Protein AF-A0A9E4KAV0-F1 (afdb_monomer)

pLDDT: mean 71.6, std 21.18, range [26.58, 95.75]

Organism: NCBI:txid2792791

Mean predicted aligned error: 20.95 Å

Radius of gyration: 32.88 Å; Cα contacts (8 Å, |Δi|>4): 775; chains: 1; bounding box: 92×85×90 Å

Secondary structure (DSSP, 8-state):
---------------------------------PPPTTS-----SB--TT-EE-TT-EEEETTEEEEESS-EEPPTTS---TT-SS--SSEEEEESS-S--B--TT--B-TT-EEEETTEEEEESS-BSS--S-TTT-TTTEEEP--S---TT-B--TT-EE-TT-EEEETTEEEEE--SS-EE-SS-TTT-TTTEEEEEE-GGGHHHHPEEP-TT-EEPTT-EEEEE-TTS-EEEEEE-TT----GGG-----TT-TT-EE--S-GGG-TTTEEEEEE-S------EEP-TT-TT---TT-EEEETTEEEEESSS---SS-TTT-TTTEEEEE--STT--SB--TT--B-TT-EEEETTEEEEESS-B-S-SS-TTT-TTTEEEET-S-----SS-S---B---------PPBTTTB--EE-----S---EEEEEETTEEPPPPP---SSEE-------TT-----EEEEE-

Sequence (473 aa):
MADIDYSGDNKGTMRKLSNISELFTYNKIGYPIAPFPWEATTTSLQWELDKEYAAGDFVSNNNKLYYALQAHTAAAADEPTDTNAGADTFWEEYIAGETNLDWKSGNDYTTNQFVSHDGQLYTAKRDISNSPQNPKDATDDFAKFIPDEVPDELPWRAEDTYDNGQFVSYNGKLYSMVLSAPHQSSVNPAQDTVSWKLYAVTDSDLSYQAIKWQNGFPYQKGDIVYFTGTSGQSKFYYLKPTAEYNEASNGSGNPLDFDRFASSKAPPTDTDSWQEMFEDSNLVKPIVQWDSTKGDGYDTNDFVHFGGTIYKNVTGQSSATEPKDDTTNWEEYAGGATGANLAWSKDETYEEGQFVSDSDKLYYAKAGVGPSTLQPKLDTANWQLYPDEFKPDLSADSEMCYLGLETSVTAQVTAGNTFNINTTPYNADTYRIAVYHSGIRVPLSETFTGTTAKIHGPLDVDEVITYDLFRFK

InterPro domains:
  IPR003610 Carbohydrate binding module family 5/12 [PF02839] (46-84)
  IPR003610 Carbohydrate binding module family 5/12 [SM00495] (44-94)
  IPR003610 Carbohydrate binding module family 5/12 [SM00495] (100-159)
  IPR003610 Carbohydrate binding module family 5/12 [SM00495] (341-386)
  IPR036573 Carbohydrate-binding module superfamily 5/12 [SSF51055] (46-84)

Nearest PDB structures (foldseek):
  4nz3-assembly1_B  TM=4.691E-01  e=1.401E-05  Vibrio cholerae O1 str. NHCC-010F
  4nyu-assembly1_A  TM=4.521E-01  e=1.071E-05  Vibrio cholerae O1 str. NHCC-010F
  3wx7-assembly1_A  TM=4.454E-01  e=2.270E-05  Vibrio parahaemolyticus
  8fqc-assembly1_Q1  TM=2.866E-01  e=2.527E-05  Agrobacterium phage Milano
  7eea-assembly1_A  TM=7.444E-01  e=1.087E+00  unidentified

Foldseek 3Di:
DDDDDDDDDDDDDDDDDDDPDDDDDDDDPDDPPDPDPPPPPLDALADDAQDWDAAQRWHDDPQFIKGFNHTDGDHPVLHDDPPPPPPNNTIDTPDPDQHAQDDDAQAWDAAQRWHDDSNFIKGFNHTDGRHHDDQVPPVVGIDGDDPPDPDLPQADDAQDKHAAQDWHDDPQWIKGFHDNGIDGHNDDQVPCVVGIDTDGRHPVCLVPQADADDQQFWDFQQHKHWYQDPVRWIWIKHFHPPDDAPPPPDPDDDPPPPGTHRDRDDQVGPVVGIDTDDTDPPPQDQAEADDLVCQQVAAAQHWYDDQQWIWGFHHSGHHSDDQVRCPPGIDGDAGPPGDDDQDDDLQAWAAAQRWHDDPSWIKGFNHTGHRHPDDLVRPVVGIDTPPDPDDPPPPDDDDWDFPDFDDWDFWDDDPPQWTWDADDDDDDDDKDKWKDFPNHTQDFDDDDDPRTGTRHDDDDPPDRTTITITITD

Structure (mmCIF, N/CA/C/O backbone):
data_AF-A0A9E4KAV0-F1
#
_entry.id   AF-A0A9E4KAV0-F1
#
loop_
_atom_site.group_PDB
_atom_site.id
_atom_site.type_symbol
_atom_site.label_atom_id
_atom_site.label_alt_id
_atom_site.label_comp_id
_atom_site.label_asym_id
_atom_site.label_entity_id
_atom_site.label_seq_id
_atom_site.pdbx_PDB_ins_code
_atom_site.Cartn_x
_atom_site.Cartn_y
_atom_site.Cartn_z
_atom_site.occupancy
_atom_site.B_iso_or_equiv
_atom_site.auth_seq_id
_atom_site.auth_comp_id
_atom_site.auth_asym_id
_atom_site.auth_atom_id
_atom_site.pdbx_PDB_model_num
ATOM 1 N N . MET A 1 1 ? -45.911 -52.003 -54.896 1.00 39.44 1 MET A N 1
ATOM 2 C CA . MET A 1 1 ? -45.786 -52.636 -53.565 1.00 39.44 1 MET A CA 1
ATOM 3 C C . MET A 1 1 ? -45.673 -51.495 -52.581 1.00 39.44 1 MET A C 1
ATOM 5 O O . MET A 1 1 ? -44.902 -50.589 -52.851 1.00 39.44 1 MET A O 1
ATOM 9 N N . ALA A 1 2 ? -46.607 -51.462 -51.637 1.00 35.25 2 ALA A N 1
ATOM 10 C CA . ALA A 1 2 ? -47.337 -50.261 -51.244 1.00 35.25 2 ALA A CA 1
ATOM 11 C C . ALA A 1 2 ? -46.571 -49.266 -50.358 1.00 35.25 2 ALA A C 1
ATOM 13 O O . ALA A 1 2 ? -45.819 -49.668 -49.473 1.00 35.25 2 ALA A O 1
ATOM 14 N N . ASP A 1 3 ? -46.852 -47.990 -50.639 1.00 47.09 3 ASP A N 1
ATOM 15 C CA . ASP A 1 3 ? -46.537 -46.773 -49.889 1.00 47.09 3 ASP A CA 1
ATOM 16 C C . ASP A 1 3 ? -46.953 -46.840 -48.417 1.00 47.09 3 ASP A C 1
ATOM 18 O O . ASP A 1 3 ? -47.945 -47.495 -48.100 1.00 47.09 3 ASP A O 1
ATOM 22 N N . ILE A 1 4 ? -46.272 -46.068 -47.563 1.00 39.66 4 ILE A N 1
ATOM 23 C CA . ILE A 1 4 ? -46.909 -45.217 -46.544 1.00 39.66 4 ILE A CA 1
ATOM 24 C C . ILE A 1 4 ? -45.959 -44.067 -46.177 1.00 39.66 4 ILE A C 1
ATOM 26 O O . ILE A 1 4 ? -44.780 -44.258 -45.880 1.00 39.66 4 ILE A O 1
ATOM 30 N N . ASP A 1 5 ? -46.555 -42.882 -46.234 1.00 41.91 5 ASP A N 1
ATOM 31 C CA . ASP A 1 5 ? -46.046 -41.543 -45.978 1.00 41.91 5 ASP A CA 1
ATOM 32 C C . ASP A 1 5 ? -45.934 -41.248 -44.469 1.00 41.91 5 ASP A C 1
ATOM 34 O O . ASP A 1 5 ? -46.695 -41.778 -43.653 1.00 41.91 5 ASP A O 1
ATOM 38 N N . TYR A 1 6 ? -44.983 -40.390 -44.099 1.00 38.22 6 TYR A N 1
ATOM 39 C CA . TYR A 1 6 ? -44.619 -40.054 -42.720 1.00 38.22 6 TYR A CA 1
ATOM 40 C C . TYR A 1 6 ? -45.339 -38.770 -42.279 1.00 38.22 6 TYR A C 1
ATOM 42 O O . TYR A 1 6 ? -44.988 -37.673 -42.704 1.00 38.22 6 TYR A O 1
ATOM 50 N N . SER A 1 7 ? -46.297 -38.871 -41.357 1.00 50.47 7 SER A N 1
ATOM 51 C CA . SER A 1 7 ? -46.595 -37.777 -40.420 1.00 50.47 7 SER A CA 1
ATOM 52 C C . SER A 1 7 ? -47.203 -38.340 -39.136 1.00 50.47 7 SER A C 1
ATOM 54 O O . SER A 1 7 ? -48.143 -39.132 -39.173 1.00 50.47 7 SER A O 1
ATOM 56 N N . GLY A 1 8 ? -46.630 -37.976 -37.990 1.00 36.19 8 GLY A N 1
ATOM 57 C CA . GLY A 1 8 ? -47.124 -38.433 -36.696 1.00 36.19 8 GLY A CA 1
ATOM 58 C C . GLY A 1 8 ? -46.209 -38.062 -35.539 1.00 36.19 8 GLY A C 1
ATOM 59 O O . GLY A 1 8 ? -45.243 -38.767 -35.252 1.00 36.19 8 GLY A O 1
ATOM 60 N N . ASP A 1 9 ? -46.566 -36.966 -34.872 1.00 47.09 9 ASP A N 1
ATOM 61 C CA . ASP A 1 9 ? -46.194 -36.632 -33.500 1.00 47.09 9 ASP A CA 1
ATOM 62 C C . ASP A 1 9 ? -46.220 -37.854 -32.572 1.00 47.09 9 ASP A C 1
ATOM 64 O O . ASP A 1 9 ? -47.204 -38.594 -32.533 1.00 47.09 9 ASP A O 1
ATOM 68 N N . ASN A 1 10 ? -45.193 -38.005 -31.733 1.00 38.06 10 ASN A N 1
ATOM 69 C CA . ASN A 1 10 ? -45.274 -38.881 -30.569 1.00 38.06 10 ASN A CA 1
ATOM 70 C C . ASN A 1 10 ? -44.672 -38.215 -29.329 1.00 38.06 10 ASN A C 1
ATOM 72 O O . ASN A 1 10 ? -43.458 -38.148 -29.135 1.00 38.06 10 ASN A O 1
ATOM 76 N N . LYS A 1 11 ? -45.576 -37.753 -28.458 1.00 46.00 11 LYS A N 1
ATOM 77 C CA . LYS A 1 11 ? -45.314 -3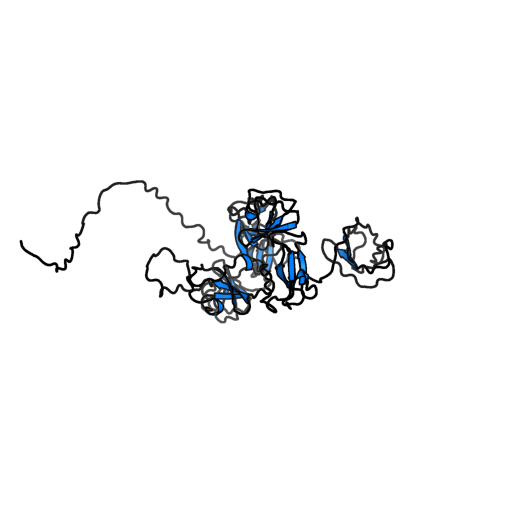7.422 -27.056 1.00 46.00 11 LYS A CA 1
ATOM 78 C C . LYS A 1 11 ? -44.923 -38.703 -26.312 1.00 46.00 11 LYS A C 1
ATOM 80 O O . LYS A 1 11 ? -45.764 -39.562 -26.060 1.00 46.00 11 LYS A O 1
ATOM 85 N N . GLY A 1 12 ? -43.648 -38.810 -25.948 1.00 34.25 12 GLY A N 1
ATOM 86 C CA . GLY A 1 12 ? -43.106 -39.883 -25.118 1.00 34.25 12 GLY A CA 1
ATOM 87 C C . GLY A 1 12 ? -43.284 -39.616 -23.621 1.00 34.25 12 GLY A C 1
ATOM 88 O O . GLY A 1 12 ? -42.711 -38.690 -23.062 1.00 34.25 12 GLY A O 1
ATOM 89 N N . THR A 1 13 ? -44.084 -40.474 -23.000 1.00 33.66 13 THR A N 1
ATOM 90 C CA . THR A 1 13 ? -44.331 -40.733 -21.570 1.00 33.66 13 THR A CA 1
ATOM 91 C C . THR A 1 13 ? -43.139 -40.597 -20.607 1.00 33.66 13 THR A C 1
ATOM 93 O O . THR A 1 13 ? -42.115 -41.256 -20.778 1.00 33.66 13 THR A O 1
ATOM 96 N N . MET A 1 14 ? -43.353 -39.882 -19.491 1.00 29.12 14 MET A N 1
ATOM 97 C CA . MET A 1 14 ? -42.511 -39.939 -18.287 1.00 29.12 14 MET A CA 1
ATOM 98 C C . MET A 1 14 ? -42.777 -41.223 -17.485 1.00 29.12 14 MET A C 1
ATOM 100 O O . MET A 1 14 ? -43.906 -41.474 -17.056 1.00 29.12 14 MET A O 1
ATOM 104 N N . ARG A 1 15 ? -41.729 -42.017 -17.230 1.00 32.91 15 ARG A N 1
ATOM 105 C CA . ARG A 1 15 ? -41.751 -43.118 -16.255 1.00 32.91 15 ARG A CA 1
ATOM 106 C C . ARG A 1 15 ? -41.288 -42.616 -14.888 1.00 32.91 15 ARG A C 1
ATOM 108 O O . ARG A 1 15 ? -40.152 -42.189 -14.721 1.00 32.91 15 ARG A O 1
ATOM 115 N N . LYS A 1 16 ? -42.183 -42.729 -13.909 1.00 39.62 16 LYS A N 1
ATOM 116 C CA . LYS A 1 16 ? -41.932 -42.545 -12.478 1.00 39.62 16 LYS A CA 1
ATOM 117 C C . LYS A 1 16 ? -41.134 -43.752 -11.964 1.00 39.62 16 LYS A C 1
ATOM 119 O O . LYS A 1 16 ? -41.667 -44.858 -11.938 1.00 39.62 16 LYS A O 1
ATOM 124 N N . LEU A 1 17 ? -39.871 -43.553 -11.587 1.00 31.34 17 LEU A N 1
ATOM 125 C CA . LEU A 1 17 ? -39.066 -44.561 -10.893 1.00 31.34 17 LEU A CA 1
ATOM 126 C C . LEU A 1 17 ? -39.130 -44.290 -9.389 1.00 31.34 17 LEU A C 1
ATOM 128 O O . LEU A 1 17 ? -38.467 -43.405 -8.860 1.00 31.34 17 LEU A O 1
ATOM 132 N N . SER A 1 18 ? -39.987 -45.045 -8.712 1.00 41.88 18 SER A N 1
ATOM 133 C CA . SER A 1 18 ? -39.996 -45.205 -7.263 1.00 41.88 18 SER A CA 1
ATOM 134 C C . SER A 1 18 ? -39.052 -46.347 -6.899 1.00 41.88 18 SER A C 1
ATOM 136 O O . SER A 1 18 ? -39.341 -47.483 -7.271 1.00 41.88 18 SER A O 1
ATOM 138 N N . ASN A 1 19 ? -37.933 -46.025 -6.242 1.00 37.38 19 ASN A N 1
ATOM 139 C CA . ASN A 1 19 ? -37.296 -46.771 -5.143 1.00 37.38 19 ASN A CA 1
ATOM 140 C C . ASN A 1 19 ? -35.822 -46.353 -5.026 1.00 37.38 19 ASN A C 1
ATOM 142 O O . ASN A 1 19 ? -34.951 -46.880 -5.711 1.00 37.38 19 ASN A O 1
ATOM 146 N N . ILE A 1 20 ? -35.572 -45.385 -4.140 1.00 41.16 20 ILE A N 1
ATOM 147 C CA . ILE A 1 20 ? -34.248 -45.043 -3.616 1.00 41.16 20 ILE A CA 1
ATOM 148 C C . ILE A 1 20 ? -34.175 -45.657 -2.222 1.00 41.16 20 ILE A C 1
ATOM 150 O O . ILE A 1 20 ? -34.653 -45.079 -1.250 1.00 41.16 20 ILE A O 1
ATOM 154 N N . SER A 1 21 ? -33.609 -46.851 -2.146 1.00 37.62 21 SER A N 1
ATOM 155 C CA . SER A 1 21 ? -33.037 -47.412 -0.928 1.00 37.62 21 SER A CA 1
ATOM 156 C C . SER A 1 21 ? -32.207 -48.621 -1.342 1.00 37.62 21 SER A C 1
ATOM 158 O O . SER A 1 21 ? -32.733 -49.514 -1.997 1.00 37.62 21 SER A O 1
ATOM 160 N N . GLU A 1 22 ? -30.941 -48.630 -0.924 1.00 36.06 22 GLU A N 1
ATOM 161 C CA . GLU A 1 22 ? -30.009 -49.770 -0.961 1.00 36.06 22 GLU A CA 1
ATOM 162 C C . GLU A 1 22 ? -29.155 -49.944 -2.230 1.00 36.06 22 GLU A C 1
ATOM 164 O O . GLU A 1 22 ? -29.361 -50.834 -3.047 1.00 36.06 22 GLU A O 1
ATOM 169 N N . LEU A 1 23 ? -28.081 -49.148 -2.308 1.00 31.23 23 LEU A N 1
ATOM 170 C CA . LEU A 1 23 ? -26.773 -49.626 -2.780 1.00 31.23 23 LEU A CA 1
ATOM 171 C C . LEU A 1 23 ? -25.637 -48.865 -2.066 1.00 31.23 23 LEU A C 1
ATOM 173 O O . LEU A 1 23 ? -25.117 -47.856 -2.524 1.00 31.23 23 LEU A O 1
ATOM 177 N N . PHE A 1 24 ? -25.379 -49.340 -0.846 1.00 34.31 24 PHE A N 1
ATOM 178 C CA . PHE A 1 24 ? -24.111 -49.452 -0.116 1.00 34.31 24 PHE A CA 1
ATOM 179 C C . PHE A 1 24 ? -22.898 -48.564 -0.488 1.00 34.31 24 PHE A C 1
ATOM 181 O O . PHE A 1 24 ? -22.173 -48.814 -1.443 1.00 34.31 24 PHE A O 1
ATOM 188 N N . THR A 1 25 ? -22.629 -47.627 0.435 1.00 37.94 25 THR A N 1
ATOM 189 C CA . THR A 1 25 ? -21.367 -47.398 1.185 1.00 37.94 25 THR A CA 1
ATOM 190 C C . THR A 1 25 ? -20.018 -47.347 0.457 1.00 37.94 25 THR A C 1
ATOM 192 O O . THR A 1 25 ? -19.412 -48.383 0.188 1.00 37.94 25 THR A O 1
ATOM 195 N N . TYR A 1 26 ? -19.436 -46.139 0.408 1.00 29.14 26 TYR A N 1
ATOM 196 C CA . TYR A 1 26 ? -17.989 -45.941 0.556 1.00 29.14 26 TYR A CA 1
ATOM 197 C C . TYR A 1 26 ? -17.669 -44.616 1.294 1.00 29.14 26 TYR A C 1
ATOM 199 O O . TYR A 1 26 ? -18.018 -43.536 0.836 1.00 29.14 26 TYR A O 1
ATOM 207 N N . ASN A 1 27 ? -17.070 -44.764 2.484 1.00 29.72 27 ASN A N 1
ATOM 208 C CA . ASN A 1 27 ? -16.381 -43.824 3.390 1.00 29.72 27 ASN A CA 1
ATOM 209 C C . ASN A 1 27 ? -16.885 -42.381 3.598 1.00 29.72 27 ASN A C 1
ATOM 211 O O . ASN A 1 27 ? -16.415 -41.418 3.000 1.00 29.72 27 ASN A O 1
ATOM 215 N N . LYS A 1 28 ? -17.717 -42.251 4.638 1.00 35.28 28 LYS A N 1
ATOM 216 C CA . LYS A 1 28 ? -17.973 -41.035 5.415 1.00 35.28 28 LYS A CA 1
ATOM 217 C C . LYS A 1 28 ? -17.014 -41.003 6.616 1.00 35.28 28 LYS A C 1
ATOM 219 O O . LYS A 1 28 ? -17.290 -41.648 7.624 1.00 35.28 28 LYS A O 1
ATOM 224 N N . ILE A 1 29 ? -15.913 -40.257 6.521 1.00 31.33 29 ILE A N 1
ATOM 225 C CA . ILE A 1 29 ? -15.189 -39.759 7.703 1.00 31.33 29 ILE A CA 1
ATOM 226 C C . ILE A 1 29 ? -15.699 -38.337 7.921 1.00 31.33 29 ILE A C 1
ATOM 228 O O . ILE A 1 29 ? -15.258 -37.394 7.273 1.00 31.33 29 ILE A O 1
ATOM 232 N N . GLY A 1 30 ? -16.722 -38.208 8.764 1.00 31.89 30 GLY A N 1
ATOM 233 C CA . GLY A 1 30 ? -17.188 -36.911 9.229 1.00 31.89 30 GLY A CA 1
ATOM 234 C C . GLY A 1 30 ? -16.267 -36.428 10.337 1.00 31.89 30 GLY A C 1
ATOM 235 O O . GLY A 1 30 ? -16.359 -36.927 11.456 1.00 31.89 30 GLY A O 1
ATOM 236 N N . TYR A 1 31 ? -15.401 -35.467 10.033 1.00 27.91 31 TYR A N 1
ATOM 237 C CA . TYR A 1 31 ? -14.882 -34.586 11.070 1.00 27.91 31 TYR A CA 1
ATOM 238 C C . TYR A 1 31 ? -16.003 -33.611 11.453 1.00 27.91 31 TYR A C 1
ATOM 240 O O . TYR A 1 31 ? -16.677 -33.097 10.553 1.00 27.91 31 TYR A O 1
ATOM 248 N N . PRO A 1 32 ? -16.251 -33.354 12.748 1.00 29.73 32 PRO A N 1
ATOM 249 C CA . PRO A 1 32 ? -17.004 -32.171 13.127 1.00 29.73 32 PRO A CA 1
ATOM 250 C C . PRO A 1 32 ? -16.247 -30.965 12.565 1.00 29.73 32 PRO A C 1
ATOM 252 O O . PRO A 1 32 ? -15.067 -30.779 12.858 1.00 29.73 32 PRO A O 1
ATOM 255 N N . ILE A 1 33 ? -16.907 -30.193 11.706 1.00 28.86 33 ILE A N 1
ATOM 256 C CA . ILE A 1 33 ? -16.384 -28.908 11.255 1.00 28.86 33 ILE A CA 1
ATOM 257 C C . ILE A 1 33 ? -16.403 -28.033 12.507 1.00 28.86 33 ILE A C 1
ATOM 259 O O . ILE A 1 33 ? -17.476 -27.664 12.987 1.00 28.86 33 ILE A O 1
ATOM 263 N N . ALA A 1 34 ? -15.234 -27.804 13.104 1.00 30.91 34 ALA A N 1
ATOM 264 C CA . ALA A 1 34 ? -15.089 -26.759 14.101 1.00 30.91 34 ALA A CA 1
ATOM 265 C C . ALA A 1 34 ? -15.508 -25.430 13.444 1.00 30.91 34 ALA A C 1
ATOM 267 O O . ALA A 1 34 ? -15.226 -25.247 12.254 1.00 30.91 34 ALA A O 1
ATOM 268 N N . PRO A 1 35 ? -16.200 -24.526 14.159 1.00 32.69 35 PRO A N 1
ATOM 269 C CA . PRO A 1 35 ? -16.450 -23.189 13.637 1.00 32.69 35 PRO A CA 1
ATOM 270 C C . PRO A 1 35 ? -15.125 -22.568 13.175 1.00 32.69 35 PRO A C 1
ATOM 272 O O . PRO A 1 35 ? -14.082 -22.762 13.805 1.00 32.69 35 PRO A O 1
ATOM 275 N N . PHE A 1 36 ? -15.159 -21.895 12.025 1.00 26.58 36 PHE A N 1
ATOM 276 C CA . PHE A 1 36 ? -13.987 -21.244 11.453 1.00 26.58 36 PHE A CA 1
ATOM 277 C C . PHE A 1 36 ? -13.411 -20.218 12.453 1.00 26.58 36 PHE A C 1
ATOM 279 O O . PHE A 1 36 ? -14.181 -19.477 13.059 1.00 26.58 36 PHE A O 1
ATOM 286 N N . PRO A 1 37 ? -12.078 -20.119 12.605 1.00 33.72 37 PRO A N 1
ATOM 287 C CA . PRO A 1 37 ? -11.430 -19.301 13.638 1.00 33.72 37 PRO A CA 1
ATOM 288 C C . PRO A 1 37 ? -11.500 -17.774 13.418 1.00 33.72 37 PRO A C 1
ATOM 290 O O . PRO A 1 37 ? -10.790 -17.041 14.095 1.00 33.72 37 PRO A O 1
ATOM 293 N N . TRP A 1 38 ? -12.321 -17.272 12.488 1.00 38.88 38 TRP A N 1
ATOM 294 C CA . TRP A 1 38 ? -12.423 -15.837 12.173 1.00 38.88 38 TRP A CA 1
ATOM 295 C C . TRP A 1 38 ? -13.742 -15.181 12.598 1.00 38.88 38 TRP A C 1
ATOM 297 O O . TRP A 1 38 ? -13.925 -13.990 12.348 1.00 38.88 38 TRP A O 1
ATOM 307 N N . GLU A 1 39 ? -14.628 -15.880 13.314 1.00 32.91 39 GLU A N 1
ATOM 308 C CA . GLU A 1 39 ? -15.527 -15.167 14.230 1.00 32.91 39 GLU A CA 1
ATOM 309 C C . GLU A 1 39 ? -14.659 -14.622 15.364 1.00 32.91 39 GLU A C 1
ATOM 311 O O . GLU A 1 39 ? -14.468 -15.269 16.392 1.00 32.91 39 GLU A O 1
ATOM 316 N N . ALA A 1 40 ? -14.036 -13.469 15.103 1.00 36.59 40 ALA A N 1
ATOM 317 C CA . ALA A 1 40 ? -13.220 -12.748 16.054 1.00 36.59 40 ALA A CA 1
ATOM 318 C C . ALA A 1 40 ? -14.017 -12.636 17.351 1.00 36.59 40 ALA A C 1
ATOM 320 O O . ALA A 1 40 ? -15.059 -11.979 17.404 1.00 36.59 40 ALA A O 1
ATOM 321 N N . THR A 1 41 ? -13.541 -13.311 18.395 1.00 38.19 41 THR A N 1
ATOM 322 C CA . THR A 1 41 ? -13.890 -12.950 19.761 1.00 38.19 41 THR A CA 1
ATOM 323 C C . THR A 1 41 ? -13.663 -11.456 19.861 1.00 38.19 41 THR A C 1
ATOM 325 O O . THR A 1 41 ? -12.542 -11.005 19.648 1.00 38.19 41 THR A O 1
ATOM 328 N N . THR A 1 42 ? -14.744 -10.714 20.090 1.00 44.06 42 THR A N 1
ATOM 329 C CA . THR A 1 42 ? -14.781 -9.265 20.273 1.00 44.06 42 THR A CA 1
ATOM 330 C C . THR A 1 42 ? -13.815 -8.888 21.387 1.00 44.06 42 THR A C 1
ATOM 332 O O . THR A 1 42 ? -14.195 -8.836 22.558 1.00 44.06 42 THR A O 1
ATOM 335 N N . THR A 1 43 ? -12.544 -8.702 21.050 1.00 60.12 43 THR A N 1
ATOM 336 C CA . THR A 1 43 ? -11.554 -8.191 21.977 1.00 60.12 43 THR A CA 1
ATOM 337 C C . THR A 1 43 ? -11.914 -6.736 22.185 1.00 60.12 43 THR A C 1
ATOM 339 O O . THR A 1 43 ? -11.909 -5.923 21.262 1.00 60.12 43 THR A O 1
ATOM 342 N N . SER A 1 44 ? -12.329 -6.438 23.412 1.00 79.00 44 SER A N 1
ATOM 343 C CA . SER A 1 44 ? -12.455 -5.068 23.877 1.00 79.00 44 SER A CA 1
ATOM 344 C C . SER A 1 44 ? -11.167 -4.327 23.528 1.00 79.00 44 SER A C 1
ATOM 346 O O . SER A 1 44 ? -10.075 -4.854 23.765 1.00 79.00 44 SER A O 1
ATOM 348 N N . LEU A 1 45 ? -11.301 -3.123 22.966 1.00 87.25 45 LEU A N 1
ATOM 349 C CA . LEU A 1 45 ? -10.163 -2.226 22.788 1.00 87.25 45 LEU A CA 1
ATOM 350 C C . LEU A 1 45 ? -9.662 -1.714 24.143 1.00 87.25 45 LEU A C 1
ATOM 352 O O . LEU A 1 45 ? -8.564 -1.194 24.204 1.00 87.25 45 LEU A O 1
ATOM 356 N N . GLN A 1 46 ? -10.401 -1.893 25.241 1.00 91.31 46 GLN A N 1
ATOM 357 C CA . GLN A 1 46 ? -9.916 -1.518 26.570 1.00 91.31 46 GLN A CA 1
ATOM 358 C C . GLN A 1 46 ? -8.616 -2.256 26.913 1.00 91.31 46 GLN A C 1
ATOM 360 O O . GLN A 1 46 ? -8.494 -3.463 26.682 1.00 91.31 46 GLN A O 1
ATOM 365 N N . TRP A 1 47 ? -7.651 -1.520 27.465 1.00 93.50 47 TRP A N 1
ATOM 366 C CA . TRP A 1 47 ? -6.452 -2.121 28.033 1.00 93.50 47 TRP A CA 1
ATOM 367 C C . TRP A 1 47 ? -6.830 -3.033 29.212 1.00 93.50 47 TRP A C 1
ATOM 369 O O . TRP A 1 47 ? -7.666 -2.678 30.046 1.00 93.50 47 TRP A O 1
ATOM 379 N N . GLU A 1 48 ? -6.240 -4.225 29.270 1.00 94.38 48 GLU A N 1
ATOM 380 C CA . GLU A 1 48 ? -6.527 -5.249 30.273 1.00 94.38 48 GLU A CA 1
ATOM 381 C C . GLU A 1 48 ? -5.213 -5.787 30.853 1.00 94.38 48 GLU A C 1
ATOM 383 O O . GLU A 1 48 ? -4.309 -6.181 30.117 1.00 94.38 48 GLU A O 1
ATOM 388 N N . LEU A 1 49 ? -5.125 -5.839 32.184 1.00 95.19 49 LEU A N 1
ATOM 389 C CA . LEU A 1 49 ? -3.998 -6.449 32.889 1.00 95.19 49 LEU A CA 1
ATOM 390 C C . LEU A 1 49 ? -3.886 -7.946 32.545 1.00 95.19 49 LEU A C 1
ATOM 392 O O . LEU A 1 49 ? -4.902 -8.630 32.425 1.00 95.19 49 LEU A O 1
ATOM 396 N N . ASP A 1 50 ? -2.656 -8.449 32.436 1.00 94.88 50 ASP A N 1
ATOM 397 C CA . ASP A 1 50 ? -2.294 -9.835 32.107 1.00 94.88 50 ASP A CA 1
ATOM 398 C C . ASP A 1 50 ? -2.701 -10.295 30.688 1.00 94.88 50 ASP A C 1
ATOM 400 O O . ASP A 1 50 ? -2.611 -11.483 30.368 1.00 94.88 50 ASP A O 1
ATOM 404 N N . LYS A 1 51 ? -3.130 -9.373 29.815 1.00 93.81 51 LYS A N 1
ATOM 405 C CA . LYS A 1 51 ? -3.435 -9.656 28.405 1.00 93.81 51 LYS A CA 1
ATOM 406 C C . LYS A 1 51 ? -2.170 -9.585 27.552 1.00 93.81 51 LYS A C 1
ATOM 408 O O . LYS A 1 51 ? -1.346 -8.690 27.721 1.00 93.81 51 LYS A O 1
ATOM 413 N N . GLU A 1 52 ? -2.012 -10.540 26.642 1.00 92.62 52 GLU A N 1
ATOM 414 C CA . GLU A 1 52 ? -0.962 -10.499 25.622 1.00 92.62 52 GLU A CA 1
ATOM 415 C C . GLU A 1 52 ? -1.374 -9.553 24.491 1.00 92.62 52 GLU A C 1
ATOM 417 O O . GLU A 1 52 ? -2.487 -9.656 23.969 1.00 92.62 52 GLU A O 1
ATOM 422 N N . TYR A 1 53 ? -0.466 -8.650 24.133 1.00 90.44 53 TYR A N 1
ATOM 423 C CA . TYR A 1 53 ? -0.591 -7.707 23.030 1.00 90.44 53 TYR A CA 1
ATOM 424 C C . TYR A 1 53 ? 0.540 -7.940 22.033 1.00 90.44 53 TYR A C 1
ATOM 426 O O . TYR A 1 53 ? 1.696 -8.098 22.434 1.00 90.44 53 TYR A O 1
ATOM 434 N N . ALA A 1 54 ? 0.215 -7.958 20.745 1.00 86.56 54 ALA A N 1
ATOM 435 C CA . ALA A 1 54 ? 1.184 -7.963 19.657 1.00 86.56 54 ALA A CA 1
ATOM 436 C C . ALA A 1 54 ? 1.642 -6.532 19.333 1.00 86.56 54 ALA A C 1
ATOM 438 O O . ALA A 1 54 ? 0.931 -5.562 19.592 1.00 86.56 54 ALA A O 1
ATOM 439 N N . ALA A 1 55 ? 2.826 -6.386 18.731 1.00 83.25 55 ALA A N 1
ATOM 440 C CA . ALA A 1 55 ? 3.264 -5.096 18.198 1.00 83.25 55 ALA A CA 1
ATOM 441 C C . ALA A 1 55 ? 2.266 -4.592 17.134 1.00 83.25 55 ALA A C 1
ATOM 443 O O . ALA A 1 55 ? 1.907 -5.330 16.215 1.00 83.25 55 ALA A O 1
ATOM 444 N N . GLY A 1 56 ? 1.836 -3.338 17.257 1.00 81.88 56 GLY A N 1
ATOM 445 C CA . GLY A 1 56 ? 0.809 -2.711 16.425 1.00 81.88 56 GLY A CA 1
ATOM 446 C C . GLY A 1 56 ? -0.627 -2.871 16.938 1.00 81.88 56 GLY A C 1
ATOM 447 O O . GLY A 1 56 ? -1.529 -2.265 16.361 1.00 81.88 56 GLY A O 1
ATOM 448 N N . ASP A 1 57 ? -0.866 -3.638 18.009 1.00 87.81 57 ASP A N 1
ATOM 449 C CA . ASP A 1 57 ? -2.199 -3.726 18.613 1.00 87.81 57 ASP A CA 1
ATOM 450 C C . ASP A 1 57 ? -2.645 -2.368 19.152 1.00 87.81 57 ASP A C 1
ATOM 452 O O . ASP A 1 57 ? -1.888 -1.681 19.836 1.00 87.81 57 ASP A O 1
ATOM 456 N N . PHE A 1 58 ? -3.904 -2.010 18.902 1.00 88.56 58 PHE A N 1
ATOM 457 C CA . PHE A 1 58 ? -4.509 -0.803 19.451 1.00 88.56 58 PHE A CA 1
ATOM 458 C C . PHE A 1 58 ? -5.228 -1.098 20.763 1.00 88.56 58 PHE A C 1
ATOM 460 O O . PHE A 1 58 ? -5.983 -2.067 20.870 1.00 88.56 58 PHE A O 1
ATOM 467 N N . VAL A 1 59 ? -5.058 -0.206 21.737 1.00 91.31 59 VAL A N 1
ATOM 468 C CA . VAL A 1 59 ? -5.816 -0.219 22.988 1.00 91.31 59 VAL A CA 1
ATOM 469 C C . VAL A 1 59 ? -6.308 1.172 23.348 1.00 91.31 59 VAL A C 1
ATOM 471 O O . VAL A 1 59 ? -5.691 2.184 23.028 1.00 91.31 59 VAL A O 1
ATOM 474 N N . SER A 1 60 ? -7.418 1.229 24.064 1.00 89.88 60 SER A N 1
ATOM 475 C CA . SER A 1 60 ? -7.912 2.415 24.726 1.00 89.88 60 SER A CA 1
ATOM 476 C C . SER A 1 60 ? -7.594 2.347 26.214 1.00 89.88 60 SER A C 1
ATOM 478 O O . SER A 1 60 ? -8.006 1.399 26.887 1.00 89.88 60 SER A O 1
ATOM 480 N N . ASN A 1 61 ? -6.936 3.377 26.739 1.00 90.56 61 ASN A N 1
ATOM 481 C CA . ASN A 1 61 ? -6.806 3.600 28.176 1.00 90.56 61 ASN A CA 1
ATOM 482 C C . ASN A 1 61 ? -7.094 5.070 28.494 1.00 90.56 61 ASN A C 1
ATOM 484 O O . ASN A 1 61 ? -6.713 5.948 27.729 1.00 90.56 61 ASN A O 1
ATOM 488 N N . ASN A 1 62 ? -7.803 5.357 29.588 1.00 87.81 62 ASN A N 1
ATOM 489 C CA . ASN A 1 62 ? -8.110 6.730 30.025 1.00 87.81 62 ASN A CA 1
ATOM 490 C C . ASN A 1 62 ? -8.684 7.667 28.932 1.00 87.81 62 ASN A C 1
ATOM 492 O O . ASN A 1 62 ? -8.459 8.875 28.954 1.00 87.81 62 ASN A O 1
ATOM 496 N N . ASN A 1 63 ? -9.494 7.127 28.011 1.00 83.94 63 ASN A N 1
ATOM 497 C CA . ASN A 1 63 ? -10.018 7.830 26.826 1.00 83.94 63 ASN A CA 1
ATOM 498 C C . ASN A 1 63 ? -8.938 8.340 25.864 1.00 83.94 63 ASN A C 1
ATOM 500 O O . ASN A 1 63 ? -9.064 9.410 25.282 1.00 83.94 63 ASN A O 1
ATOM 504 N N . LYS A 1 64 ? -7.866 7.587 25.700 1.00 86.50 64 LYS A N 1
ATOM 505 C CA . LYS A 1 64 ? -6.891 7.803 24.643 1.00 86.50 64 LYS A CA 1
ATOM 506 C C . LYS A 1 64 ? -6.661 6.504 23.918 1.00 86.50 64 LYS A C 1
ATOM 508 O O . LYS A 1 64 ? -6.856 5.436 24.501 1.00 86.50 64 LYS A O 1
ATOM 513 N N . LEU A 1 65 ? -6.287 6.613 22.651 1.00 88.06 65 LEU A N 1
ATOM 514 C CA . LEU A 1 65 ? -5.901 5.465 21.854 1.00 88.06 65 LEU A CA 1
ATOM 515 C C . LEU A 1 65 ? -4.381 5.365 21.849 1.00 88.06 65 LEU A C 1
ATOM 517 O O . LEU A 1 65 ? -3.700 6.334 21.521 1.00 88.06 65 LEU A O 1
ATOM 521 N N . TYR A 1 66 ? -3.883 4.187 22.182 1.00 90.94 66 TYR A N 1
ATOM 522 C CA . TYR A 1 66 ? -2.478 3.827 22.121 1.00 90.94 66 TYR A CA 1
ATOM 523 C C . TYR A 1 66 ? -2.312 2.670 21.154 1.00 90.94 66 TYR A C 1
ATOM 525 O O . TYR A 1 66 ? -3.256 1.906 20.929 1.00 90.94 66 TYR A O 1
ATOM 533 N N . TYR A 1 67 ? -1.108 2.519 20.625 1.00 89.62 67 TYR A N 1
ATOM 534 C CA . TYR A 1 67 ? -0.720 1.308 19.927 1.00 89.62 67 TYR A CA 1
ATOM 535 C C . TYR A 1 67 ? 0.548 0.719 20.539 1.00 89.62 67 TYR A C 1
ATOM 537 O O . TYR A 1 67 ? 1.398 1.444 21.063 1.00 89.62 67 TYR A O 1
ATOM 545 N N . ALA A 1 68 ? 0.641 -0.607 20.536 1.00 91.12 68 ALA A N 1
ATOM 546 C CA . ALA A 1 68 ? 1.766 -1.319 21.113 1.00 91.12 68 ALA A CA 1
ATOM 547 C C . ALA A 1 68 ? 3.004 -1.178 20.214 1.00 91.12 68 ALA A C 1
ATOM 549 O O . ALA A 1 68 ? 2.973 -1.559 19.047 1.00 91.12 68 ALA A O 1
ATOM 550 N N . LEU A 1 69 ? 4.117 -0.694 20.759 1.00 85.25 69 LEU A N 1
ATOM 551 C CA . LEU A 1 69 ? 5.402 -0.588 20.059 1.00 85.25 69 LEU A CA 1
ATOM 552 C C . LEU A 1 69 ? 6.087 -1.952 19.888 1.00 85.25 69 LEU A C 1
ATOM 554 O O . LEU A 1 69 ? 6.854 -2.161 18.952 1.00 85.25 69 LEU A O 1
ATOM 558 N N . GLN A 1 70 ? 5.811 -2.891 20.794 1.00 84.06 70 GLN A N 1
ATOM 559 C CA . GLN A 1 70 ? 6.369 -4.241 20.785 1.00 84.06 70 GLN A CA 1
ATOM 560 C C . GLN A 1 70 ? 5.423 -5.230 21.471 1.00 84.06 70 GLN A C 1
ATOM 562 O O . GLN A 1 70 ? 4.605 -4.846 22.315 1.00 84.06 70 GLN A O 1
ATOM 567 N N . ALA A 1 71 ? 5.553 -6.513 21.135 1.00 87.00 71 ALA A N 1
ATOM 568 C CA . ALA A 1 71 ? 4.753 -7.555 21.759 1.00 87.00 71 ALA A CA 1
ATOM 569 C C . ALA A 1 71 ? 5.117 -7.735 23.243 1.00 87.00 71 ALA A C 1
ATOM 571 O O . ALA A 1 71 ? 6.297 -7.737 23.607 1.00 87.00 71 ALA A O 1
ATOM 572 N N . HIS A 1 72 ? 4.110 -7.875 24.106 1.00 90.56 72 HIS A N 1
ATOM 573 C CA . HIS A 1 72 ? 4.290 -8.058 25.548 1.00 90.56 72 HIS A CA 1
ATOM 574 C C . HIS A 1 72 ? 3.021 -8.601 26.229 1.00 90.56 72 HIS A C 1
ATOM 576 O O . HIS A 1 72 ? 1.925 -8.549 25.677 1.00 90.56 72 HIS A O 1
ATOM 582 N N . THR A 1 73 ? 3.161 -9.110 27.456 1.00 94.62 73 THR A N 1
ATOM 583 C CA . THR A 1 73 ? 2.025 -9.357 28.359 1.00 94.62 73 THR A CA 1
ATOM 584 C C . THR A 1 73 ? 1.873 -8.145 29.267 1.00 94.62 73 THR A C 1
ATOM 586 O O . THR A 1 73 ? 2.805 -7.826 30.002 1.00 94.62 73 THR A O 1
ATOM 589 N N . ALA A 1 74 ? 0.724 -7.472 29.228 1.00 94.44 74 ALA A N 1
ATOM 590 C CA . ALA A 1 74 ? 0.498 -6.250 29.987 1.00 94.44 74 ALA A CA 1
ATOM 591 C C . ALA A 1 74 ? 0.628 -6.476 31.497 1.00 94.44 74 ALA A C 1
ATOM 593 O O . ALA A 1 74 ? -0.167 -7.200 32.099 1.00 94.44 74 ALA A O 1
ATOM 594 N N . ALA A 1 75 ? 1.594 -5.814 32.130 1.00 93.69 75 ALA A N 1
ATOM 595 C CA . ALA A 1 75 ? 1.673 -5.703 33.579 1.00 93.69 75 ALA A CA 1
ATOM 596 C C . ALA A 1 75 ? 1.188 -4.322 34.041 1.00 93.69 75 ALA A C 1
ATOM 598 O O . ALA A 1 75 ? 1.126 -3.368 33.275 1.00 93.69 75 ALA A O 1
ATOM 599 N N . ALA A 1 76 ? 0.896 -4.174 35.336 1.00 92.31 76 ALA A N 1
ATOM 600 C CA . ALA A 1 76 ? 0.428 -2.901 35.897 1.00 92.31 76 ALA A CA 1
ATOM 601 C C . ALA A 1 76 ? 1.466 -1.764 35.789 1.00 92.31 76 ALA A C 1
ATOM 603 O O . ALA A 1 76 ? 1.123 -0.603 35.980 1.00 92.31 76 ALA A O 1
ATOM 604 N N . ALA A 1 77 ? 2.736 -2.099 35.540 1.00 89.44 77 ALA A N 1
ATOM 605 C CA . ALA A 1 77 ? 3.804 -1.132 35.301 1.00 89.44 77 ALA A CA 1
ATOM 606 C C . ALA A 1 77 ? 3.876 -0.657 33.837 1.00 89.44 77 ALA A C 1
ATOM 608 O O . ALA A 1 77 ? 4.507 0.365 33.592 1.00 89.44 77 ALA A O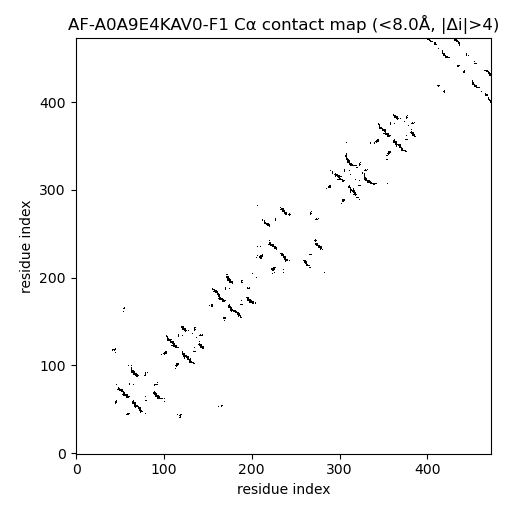 1
ATOM 609 N N . ASP A 1 78 ? 3.214 -1.370 32.920 1.00 90.19 78 ASP A N 1
ATOM 610 C CA . ASP A 1 78 ? 3.187 -1.123 31.472 1.00 90.19 78 ASP A CA 1
ATOM 611 C C . ASP A 1 78 ? 1.809 -0.580 31.046 1.00 90.19 78 ASP A C 1
ATOM 613 O O . ASP A 1 78 ? 1.342 -0.809 29.929 1.00 90.19 78 ASP A O 1
ATOM 617 N N . GLU A 1 79 ? 1.084 0.049 31.975 1.00 92.19 79 GLU A N 1
ATOM 618 C CA . GLU A 1 79 ? -0.196 0.684 31.676 1.00 92.19 79 GLU A CA 1
ATOM 619 C C . GLU A 1 79 ? 0.049 1.890 30.742 1.00 92.19 79 GLU A C 1
ATOM 621 O O . GLU A 1 79 ? 0.859 2.748 31.095 1.00 92.19 79 GLU A O 1
ATOM 626 N N . PRO A 1 80 ? -0.654 2.017 29.597 1.00 91.31 80 PRO A N 1
ATOM 627 C CA . PRO A 1 80 ? -0.471 3.148 28.691 1.00 91.31 80 PRO A CA 1
ATOM 628 C C . PRO A 1 80 ? -0.832 4.461 29.398 1.00 91.31 80 PRO A C 1
ATOM 630 O O . PRO A 1 80 ? -1.979 4.638 29.824 1.00 91.31 80 PRO A O 1
ATOM 633 N N . THR A 1 81 ? 0.122 5.388 29.537 1.00 87.69 81 THR A N 1
ATOM 634 C CA . THR A 1 81 ? -0.101 6.680 30.213 1.00 87.69 81 THR A CA 1
ATOM 635 C C . THR A 1 81 ? 0.419 7.885 29.429 1.00 87.69 81 THR A C 1
ATOM 637 O O . THR A 1 81 ? 1.385 7.810 28.679 1.00 87.69 81 THR A O 1
ATOM 640 N N . ASP A 1 82 ? -0.190 9.047 29.679 1.00 71.75 82 ASP A N 1
ATOM 641 C CA . ASP A 1 82 ? 0.153 10.360 29.095 1.00 71.75 82 ASP A CA 1
ATOM 642 C C . ASP A 1 82 ? 1.558 10.862 29.435 1.00 71.75 82 ASP A C 1
ATOM 644 O O . ASP A 1 82 ? 2.063 11.812 28.838 1.00 71.75 82 ASP A O 1
ATOM 648 N N . THR A 1 83 ? 2.154 10.322 30.494 1.00 62.09 83 THR A N 1
ATOM 649 C CA . THR A 1 83 ? 3.290 10.953 31.170 1.00 62.09 83 THR A CA 1
ATOM 650 C C . THR A 1 83 ? 4.649 10.588 30.596 1.00 62.09 83 THR A C 1
ATOM 652 O O . THR A 1 83 ? 5.662 11.120 31.053 1.00 62.09 83 THR A O 1
ATOM 655 N N . ASN A 1 84 ? 4.711 9.727 29.587 1.00 50.22 84 ASN A N 1
ATOM 656 C CA . ASN A 1 84 ? 5.963 9.088 29.222 1.00 50.22 84 ASN A CA 1
ATOM 657 C C . ASN A 1 84 ? 6.641 9.715 28.008 1.00 50.22 84 ASN A C 1
ATOM 659 O O . ASN A 1 84 ? 6.876 9.076 26.992 1.00 50.22 84 ASN A O 1
ATOM 663 N N . ALA A 1 85 ? 7.150 10.929 28.209 1.00 48.28 85 ALA A N 1
ATOM 664 C CA . ALA A 1 85 ? 8.233 11.486 27.397 1.00 48.28 85 ALA A CA 1
ATOM 665 C C . ALA A 1 85 ? 9.588 10.745 27.592 1.00 48.28 85 ALA A C 1
ATOM 667 O O . ALA A 1 85 ? 10.643 11.369 27.491 1.00 48.28 85 ALA A O 1
ATOM 668 N N . GLY A 1 86 ? 9.597 9.435 27.900 1.00 47.38 86 GLY A N 1
ATOM 669 C CA . GLY A 1 86 ? 10.850 8.671 27.984 1.00 47.38 86 GLY A CA 1
ATOM 670 C C . GLY A 1 86 ? 10.883 7.351 28.766 1.00 47.38 86 GLY A C 1
ATOM 671 O O . GLY A 1 86 ? 11.991 6.911 29.069 1.00 47.38 86 GLY A O 1
ATOM 672 N N . ALA A 1 87 ? 9.756 6.720 29.128 1.00 53.16 87 ALA A N 1
ATOM 673 C CA . ALA A 1 87 ? 9.797 5.459 29.895 1.00 53.16 87 ALA A CA 1
ATOM 674 C C . ALA A 1 87 ? 8.786 4.368 29.501 1.00 53.16 87 ALA A C 1
ATOM 676 O O . ALA A 1 87 ? 9.033 3.216 29.852 1.00 53.16 87 ALA A O 1
ATOM 677 N N . ASP A 1 88 ? 7.710 4.669 28.762 1.00 63.19 88 ASP A N 1
ATOM 678 C CA . ASP A 1 88 ? 6.852 3.607 28.221 1.00 63.19 88 ASP A CA 1
ATOM 679 C C . ASP A 1 88 ? 7.479 3.083 26.939 1.00 63.19 88 ASP A C 1
ATOM 681 O O . ASP A 1 88 ? 7.369 3.672 25.871 1.00 63.19 88 ASP A O 1
ATOM 685 N N . THR A 1 89 ? 8.198 1.975 27.059 1.00 77.69 89 THR A N 1
ATOM 686 C CA . THR A 1 89 ? 8.796 1.291 25.909 1.00 77.69 89 THR A CA 1
ATOM 687 C C . THR A 1 89 ? 7.781 0.463 25.124 1.00 77.69 89 THR A C 1
ATOM 689 O O . THR A 1 89 ? 8.129 -0.096 24.089 1.00 77.69 89 THR A O 1
ATOM 692 N N . PHE A 1 90 ? 6.555 0.320 25.638 1.00 90.06 90 PHE A N 1
ATOM 693 C CA . PHE A 1 90 ? 5.555 -0.599 25.098 1.00 90.06 90 PHE A CA 1
ATOM 694 C C . PHE A 1 90 ? 4.420 0.079 24.348 1.00 90.06 90 PHE A C 1
ATOM 696 O O . PHE A 1 90 ? 3.814 -0.582 23.513 1.00 90.06 90 PHE A O 1
ATOM 703 N N . TRP A 1 91 ? 4.138 1.356 24.608 1.00 91.25 91 TRP A N 1
ATOM 704 C CA . TRP A 1 91 ? 2.969 2.043 24.068 1.00 91.25 91 TRP A CA 1
ATOM 705 C C . TRP A 1 91 ? 3.341 3.412 23.527 1.00 91.25 91 TRP A C 1
ATOM 707 O O . TRP A 1 91 ? 4.063 4.165 24.178 1.00 91.25 91 TRP A O 1
ATOM 717 N N . GLU A 1 92 ? 2.778 3.758 22.378 1.00 88.12 92 GLU A N 1
ATOM 718 C CA . GLU A 1 92 ? 2.784 5.122 21.867 1.00 88.12 92 GLU A CA 1
ATOM 719 C C . GLU A 1 92 ? 1.350 5.637 21.750 1.00 88.12 92 GLU A C 1
ATOM 721 O O . GLU A 1 92 ? 0.431 4.919 21.349 1.00 88.12 92 GLU A O 1
ATOM 726 N N . GLU A 1 93 ? 1.148 6.886 22.167 1.00 90.12 93 GLU A N 1
ATOM 727 C CA . GLU A 1 93 ? -0.139 7.566 22.068 1.00 90.12 93 GLU A CA 1
ATOM 728 C C . GLU A 1 93 ? -0.435 7.861 20.596 1.00 90.12 93 GLU A C 1
ATOM 730 O O . GLU A 1 93 ? 0.252 8.655 19.962 1.00 90.12 93 GLU A O 1
ATOM 735 N N . TYR A 1 94 ? -1.473 7.222 20.058 1.00 85.00 94 TYR A N 1
ATOM 736 C CA . TYR A 1 94 ? -1.878 7.404 18.668 1.00 85.00 94 TYR A CA 1
ATOM 737 C C . TYR A 1 94 ? -2.739 8.660 18.499 1.00 85.00 94 TYR A C 1
ATOM 739 O O . TYR A 1 94 ? -2.525 9.463 17.595 1.00 85.00 94 TYR A O 1
ATOM 747 N N . ILE A 1 95 ? -3.724 8.846 19.385 1.00 79.62 95 ILE A N 1
ATOM 748 C CA . ILE A 1 95 ? -4.642 9.990 19.347 1.00 79.62 95 ILE A CA 1
ATOM 749 C C . ILE A 1 95 ? -4.689 10.656 20.712 1.00 79.62 95 ILE A C 1
ATOM 751 O O . ILE A 1 95 ? -5.170 10.079 21.695 1.00 79.62 95 ILE A O 1
ATOM 755 N N . ALA A 1 96 ? -4.261 11.916 20.733 1.00 76.12 96 ALA A N 1
ATOM 756 C CA . ALA A 1 96 ? -4.305 12.742 21.921 1.00 76.12 96 ALA A CA 1
ATOM 757 C C . ALA A 1 96 ? -5.679 13.377 22.146 1.00 76.12 96 ALA A C 1
ATOM 759 O O . ALA A 1 96 ? -6.153 14.182 21.347 1.00 76.12 96 ALA A O 1
ATOM 760 N N . GLY A 1 97 ? -6.277 13.084 2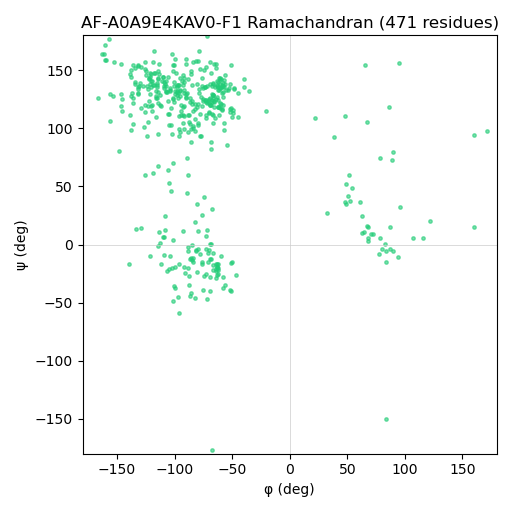3.304 1.00 65.94 97 GLY A N 1
ATOM 761 C CA . GLY A 1 97 ? -7.324 13.922 23.896 1.00 65.94 97 GLY A CA 1
ATOM 762 C C . GLY A 1 97 ? -8.765 13.663 23.449 1.00 65.94 97 GLY A C 1
ATOM 763 O O . GLY A 1 97 ? -9.626 14.496 23.737 1.00 65.94 97 GLY A O 1
ATOM 764 N N . GLU A 1 98 ? -9.069 12.537 22.800 1.00 66.81 98 GLU A N 1
ATOM 765 C CA . GLU A 1 98 ? -10.447 12.224 22.397 1.00 66.81 98 GLU A CA 1
ATOM 766 C C . GLU A 1 98 ? -11.243 11.507 23.489 1.00 66.81 98 GLU A C 1
ATOM 768 O O . GLU A 1 98 ? -11.117 10.313 23.742 1.00 66.81 98 GLU A O 1
ATOM 773 N N . THR A 1 99 ? -12.154 12.240 24.123 1.00 60.25 99 THR A N 1
ATOM 774 C CA . THR A 1 99 ? -13.040 11.666 25.131 1.00 60.25 99 THR A CA 1
ATOM 775 C C . THR A 1 99 ? -14.039 10.702 24.484 1.00 60.25 99 THR A C 1
ATOM 777 O O . THR A 1 99 ? -14.890 11.145 23.715 1.00 60.25 99 THR A O 1
ATOM 780 N N . ASN A 1 100 ? -14.011 9.429 24.899 1.00 73.44 100 ASN A N 1
ATOM 781 C CA . ASN A 1 100 ? -15.034 8.406 24.648 1.00 73.44 100 ASN A CA 1
ATOM 782 C C . ASN A 1 100 ? -15.014 7.774 23.239 1.00 73.44 100 ASN A C 1
ATOM 784 O O . ASN A 1 100 ? -15.921 8.000 22.438 1.00 73.44 100 ASN A O 1
ATOM 788 N N . LEU A 1 101 ? -14.023 6.901 23.015 1.00 85.62 101 LEU A N 1
ATOM 789 C CA . LEU A 1 101 ? -13.937 6.035 21.835 1.00 85.62 101 LEU A CA 1
ATOM 790 C C . LEU A 1 101 ? -15.176 5.137 21.701 1.00 85.62 101 LEU A C 1
ATOM 792 O O . LEU A 1 101 ? -15.675 4.967 20.603 1.00 85.62 101 LEU A O 1
ATOM 796 N N . ASP A 1 102 ? -15.762 4.618 22.780 1.00 89.88 102 ASP A N 1
ATOM 797 C CA . ASP A 1 102 ? -16.919 3.724 22.631 1.00 89.88 102 ASP A CA 1
ATOM 798 C C . ASP A 1 102 ? -18.113 4.417 21.955 1.00 89.88 102 ASP A C 1
ATOM 800 O O . ASP A 1 102 ? -18.698 5.379 22.483 1.00 89.88 102 ASP A O 1
ATOM 804 N N . TRP A 1 103 ? -18.507 3.882 20.792 1.00 93.38 103 TRP A N 1
ATOM 805 C CA . TRP A 1 103 ? -19.688 4.338 20.075 1.00 93.38 103 TRP A CA 1
ATOM 806 C C . TRP A 1 103 ? -20.949 4.096 20.915 1.00 93.38 103 TRP A C 1
ATOM 808 O O . TRP A 1 103 ? -21.140 3.037 21.518 1.00 93.38 103 TRP A O 1
ATOM 818 N N . LYS A 1 104 ? -21.847 5.082 20.931 1.00 93.62 104 LYS A N 1
ATOM 819 C CA . LYS A 1 104 ? -23.119 5.077 21.652 1.00 93.62 104 LYS A CA 1
ATOM 820 C C . LYS A 1 104 ? -24.191 5.675 20.751 1.00 93.62 104 LYS A C 1
ATOM 822 O O . LYS A 1 104 ? -24.056 6.788 20.248 1.00 93.62 104 LYS A O 1
ATOM 827 N N . SER A 1 105 ? -25.287 4.941 20.591 1.00 94.38 105 SER A N 1
ATOM 828 C CA . SER A 1 105 ? -26.443 5.433 19.846 1.00 94.38 105 SER A CA 1
ATOM 829 C C . SER A 1 105 ? -26.991 6.719 20.471 1.00 94.38 105 SER A C 1
ATOM 831 O O . SER A 1 105 ? -27.118 6.819 21.692 1.00 94.38 105 SER A O 1
ATOM 833 N N . GLY A 1 106 ? -27.326 7.690 19.622 1.00 93.62 106 GLY A N 1
ATOM 834 C CA . GLY A 1 106 ? -27.868 8.987 20.021 1.00 93.62 106 GLY A CA 1
ATOM 835 C C . GLY A 1 106 ? -26.829 10.032 20.439 1.00 93.62 106 GLY A C 1
ATOM 836 O O . GLY A 1 106 ? -27.213 11.153 20.762 1.00 93.62 106 GLY A O 1
ATOM 837 N N . ASN A 1 107 ? -25.532 9.711 20.402 1.00 94.19 107 ASN A N 1
ATOM 838 C CA . ASN A 1 107 ? -24.477 10.700 20.616 1.00 94.19 107 ASN A CA 1
ATOM 839 C C . ASN A 1 107 ? -24.184 11.516 19.351 1.00 94.19 107 ASN A C 1
ATOM 841 O O . ASN A 1 107 ? -24.441 11.071 18.228 1.00 94.19 107 ASN A O 1
ATOM 845 N N . ASP A 1 108 ? -23.610 12.698 19.563 1.00 94.69 108 ASP A N 1
ATOM 846 C CA . ASP A 1 108 ? -23.027 13.517 18.506 1.00 94.69 108 ASP A CA 1
ATOM 847 C C . ASP A 1 108 ? -21.560 13.120 18.292 1.00 94.69 108 ASP A C 1
ATOM 849 O O . ASP A 1 108 ? -20.850 12.834 19.261 1.00 94.69 108 ASP A O 1
ATOM 853 N N . TYR A 1 109 ? -21.121 13.130 17.034 1.00 94.06 109 TYR A N 1
ATOM 854 C CA . TYR A 1 109 ? -19.742 12.887 16.625 1.00 94.06 109 TYR A CA 1
ATOM 855 C C . TYR A 1 109 ? -19.276 13.973 15.662 1.00 94.06 109 TYR A C 1
ATOM 857 O O . TYR A 1 109 ? -20.019 14.347 14.756 1.00 94.06 109 TYR A O 1
ATOM 865 N N . THR A 1 110 ? -18.065 14.490 15.834 1.00 93.69 110 THR A N 1
ATOM 866 C CA . THR A 1 110 ? -17.479 15.460 14.897 1.00 93.69 110 THR A CA 1
ATOM 867 C C . THR A 1 110 ? -16.698 14.763 13.793 1.00 93.69 110 THR A C 1
ATOM 869 O O . THR A 1 110 ? -16.212 13.651 13.968 1.00 93.69 110 THR A O 1
ATOM 872 N N . THR A 1 111 ? -16.549 15.423 12.649 1.00 93.38 111 THR A N 1
ATOM 873 C CA . THR A 1 111 ? -15.687 14.972 11.548 1.00 93.38 111 THR A CA 1
ATOM 874 C C . THR A 1 111 ? -14.301 14.593 12.084 1.00 93.38 111 THR A C 1
ATOM 876 O O . THR A 1 111 ? -13.717 15.344 12.863 1.00 93.38 111 THR A O 1
ATOM 879 N N . ASN A 1 112 ? -13.778 13.448 11.646 1.00 89.31 112 ASN A N 1
ATOM 880 C CA . ASN A 1 112 ? -12.519 12.825 12.066 1.00 89.31 112 ASN A CA 1
ATOM 881 C C . ASN A 1 112 ? -12.475 12.288 13.503 1.00 89.31 112 ASN A C 1
ATOM 883 O O . ASN A 1 112 ? -11.443 11.758 13.905 1.00 89.31 112 ASN A O 1
ATOM 887 N N . GLN A 1 113 ? -13.576 12.358 14.255 1.00 91.06 113 GLN A N 1
ATOM 888 C CA . GLN A 1 113 ? -13.641 11.742 15.575 1.00 91.06 113 GLN A CA 1
ATOM 889 C C . GLN A 1 113 ? -13.564 10.218 15.456 1.00 91.06 113 GLN A C 1
ATOM 891 O O . GLN A 1 113 ? -14.209 9.617 14.585 1.00 91.06 113 GLN A O 1
ATOM 896 N N . PHE A 1 114 ? -12.809 9.597 16.357 1.00 90.69 114 PHE A N 1
ATOM 897 C CA . PHE A 1 114 ? -12.640 8.153 16.393 1.00 90.69 114 PHE A CA 1
ATOM 898 C C . PHE A 1 114 ? -13.660 7.490 17.308 1.00 90.69 114 PHE A C 1
ATOM 900 O O . PHE A 1 114 ? -13.955 7.978 18.400 1.00 90.69 114 PHE A O 1
ATOM 907 N N . VAL A 1 115 ? -14.177 6.339 16.874 1.00 91.69 115 VAL A N 1
ATOM 908 C CA . VAL A 1 115 ? -15.039 5.496 17.700 1.00 91.69 115 VAL A CA 1
ATOM 909 C C . VAL A 1 115 ? -14.717 4.007 17.584 1.00 91.69 115 VAL A C 1
ATOM 911 O O . VAL A 1 115 ? -14.399 3.510 16.508 1.00 91.69 115 VAL A O 1
ATOM 914 N N . SER A 1 116 ? -14.849 3.272 18.682 1.00 89.31 116 SER A N 1
ATOM 915 C CA . SER A 1 116 ? -14.815 1.819 18.774 1.00 89.31 116 SER A CA 1
ATOM 916 C C . SER A 1 116 ? -16.230 1.236 18.740 1.00 89.31 116 SER A C 1
ATOM 918 O O . SER A 1 116 ? -17.128 1.659 19.473 1.00 89.31 116 SER A O 1
ATOM 920 N N . HIS A 1 117 ? -16.439 0.221 17.904 1.00 89.44 117 HIS A N 1
ATOM 921 C CA . HIS A 1 117 ? -17.651 -0.597 17.898 1.00 89.44 117 HIS A CA 1
ATOM 922 C C . HIS A 1 117 ? -17.309 -2.036 17.506 1.00 89.44 117 HIS A C 1
ATOM 924 O O . HIS A 1 117 ? -16.622 -2.255 16.509 1.00 89.44 117 HIS A O 1
ATOM 930 N N . ASP A 1 118 ? -17.762 -3.014 18.297 1.00 86.25 118 ASP A N 1
ATOM 931 C CA . ASP A 1 118 ? -17.492 -4.447 18.092 1.00 86.25 118 ASP A CA 1
ATOM 932 C C . ASP A 1 118 ? -15.998 -4.783 17.885 1.00 86.25 118 ASP A C 1
ATOM 934 O O . ASP A 1 118 ? -15.629 -5.574 17.017 1.00 86.25 118 ASP A O 1
ATOM 938 N N . GLY A 1 119 ? -15.119 -4.149 18.673 1.00 81.00 119 GLY A N 1
ATOM 939 C CA . GLY A 1 119 ? -13.664 -4.357 18.604 1.00 81.00 119 GLY A CA 1
ATOM 940 C C . GLY A 1 119 ? -12.992 -3.759 17.363 1.00 81.00 119 GLY A C 1
ATOM 941 O O . GLY A 1 119 ? -11.821 -4.020 17.113 1.00 81.00 119 GLY A O 1
ATOM 942 N N . GLN A 1 120 ? -13.713 -2.968 16.567 1.00 83.25 120 GLN A N 1
ATOM 943 C CA . GLN A 1 120 ? -13.176 -2.273 15.399 1.00 83.25 120 GLN A CA 1
ATOM 944 C C . GLN A 1 120 ? -13.197 -0.765 15.623 1.00 83.25 120 GLN A C 1
ATOM 946 O O . GLN A 1 120 ? -14.108 -0.249 16.272 1.00 83.25 120 GLN A O 1
ATOM 951 N N . LEU A 1 121 ? -12.208 -0.068 15.064 1.00 87.50 121 LEU A N 1
ATOM 952 C CA . LEU A 1 121 ? -12.135 1.387 15.091 1.00 87.50 121 LEU A CA 1
ATOM 953 C C . LEU A 1 121 ? -12.728 1.978 13.807 1.00 87.50 121 LEU A C 1
ATOM 955 O O . LEU A 1 121 ? -12.586 1.421 12.715 1.00 87.50 121 LEU A O 1
ATOM 959 N N . TYR A 1 122 ? -13.399 3.110 13.948 1.00 91.81 122 TYR A N 1
ATOM 960 C CA . TYR A 1 122 ? -14.033 3.865 12.881 1.00 91.81 122 TYR A CA 1
ATOM 961 C C . TYR A 1 122 ? -13.732 5.351 13.049 1.00 91.81 122 TYR A C 1
ATOM 963 O O . TYR A 1 122 ? -13.526 5.822 14.164 1.00 91.81 122 TYR A O 1
ATOM 971 N N . THR A 1 123 ? -13.778 6.087 11.947 1.00 92.19 123 THR A N 1
ATOM 972 C CA . THR A 1 123 ? -13.593 7.538 11.903 1.00 92.19 123 THR A CA 1
ATOM 973 C C . THR A 1 123 ? -14.838 8.175 11.295 1.00 92.19 123 THR A C 1
ATOM 975 O O . THR A 1 123 ? -15.304 7.750 10.234 1.00 92.19 123 THR A O 1
ATOM 978 N N . ALA A 1 124 ? -15.409 9.180 11.956 1.00 94.00 124 ALA A N 1
ATOM 979 C CA . ALA A 1 124 ? -16.559 9.911 11.430 1.00 94.00 124 ALA A CA 1
ATOM 980 C C . ALA A 1 124 ? -16.160 10.727 10.186 1.00 94.00 124 ALA A C 1
ATOM 982 O O . ALA A 1 124 ? -15.258 11.558 10.232 1.00 94.00 124 ALA A O 1
ATOM 983 N N . LYS A 1 125 ? -16.850 10.524 9.061 1.00 93.75 125 LYS A N 1
ATOM 984 C CA . LYS A 1 125 ? -16.574 11.200 7.776 1.00 93.75 125 LYS A CA 1
ATOM 985 C C . LYS A 1 125 ? -17.053 12.650 7.733 1.00 93.75 125 LYS A C 1
ATOM 987 O O . LYS A 1 125 ? -16.701 13.401 6.827 1.00 93.75 125 LYS A O 1
ATOM 992 N N . ARG A 1 126 ? -17.932 13.012 8.662 1.00 93.44 126 ARG A N 1
ATOM 993 C CA . ARG A 1 126 ? -18.605 14.306 8.773 1.00 93.44 126 ARG A CA 1
ATOM 994 C C . ARG A 1 126 ? -19.135 14.472 10.191 1.00 93.44 126 ARG A C 1
ATOM 996 O O . ARG A 1 126 ? -19.173 13.506 10.948 1.00 93.44 126 ARG A O 1
ATOM 1003 N N . ASP A 1 127 ? -19.623 15.661 10.514 1.00 95.38 127 ASP A N 1
ATOM 1004 C CA . ASP A 1 127 ? -20.360 15.876 11.755 1.00 95.38 127 ASP A CA 1
ATOM 1005 C C . ASP A 1 127 ? -21.688 15.095 11.712 1.00 95.38 127 ASP A C 1
ATOM 1007 O O . ASP A 1 127 ? -22.487 15.222 10.775 1.00 95.38 127 ASP A O 1
ATOM 1011 N N . ILE A 1 128 ? -21.920 14.274 12.733 1.00 95.00 128 ILE A N 1
ATOM 1012 C CA . ILE A 1 128 ? -23.086 13.409 12.907 1.00 95.00 128 ILE A CA 1
ATOM 1013 C C . ILE A 1 128 ? -23.776 13.843 14.193 1.00 95.00 128 ILE A C 1
ATOM 1015 O O . ILE A 1 128 ? -23.222 13.686 15.274 1.00 95.00 128 ILE A O 1
ATOM 1019 N N . SER A 1 129 ? -24.999 14.355 14.105 1.00 95.62 129 SER A N 1
ATOM 1020 C CA . SER A 1 129 ? -25.804 14.628 15.298 1.00 95.62 129 SER A CA 1
ATOM 1021 C C . SER A 1 129 ? -26.745 13.464 15.588 1.00 95.62 129 SER A C 1
ATOM 1023 O O . SER A 1 129 ? -27.449 13.009 14.684 1.00 95.62 129 SER A O 1
ATOM 1025 N N . ASN A 1 130 ? -26.801 13.021 16.845 1.00 92.00 130 ASN A N 1
ATOM 1026 C CA . ASN A 1 130 ? -27.682 11.961 17.329 1.00 92.00 130 ASN A CA 1
ATOM 1027 C C . ASN A 1 130 ? -27.597 10.680 16.471 1.00 92.00 130 ASN A C 1
ATOM 1029 O O . ASN A 1 130 ? -28.591 10.246 15.885 1.00 92.00 130 ASN A O 1
ATOM 1033 N N . SER A 1 131 ? -26.396 10.096 16.386 1.00 90.44 131 SER A N 1
ATOM 1034 C CA . SER A 1 131 ? -26.064 8.940 15.540 1.00 90.44 131 SER A CA 1
ATOM 1035 C C . SER A 1 131 ? -27.060 7.777 15.726 1.00 90.44 131 SER A C 1
ATOM 1037 O O . SER A 1 131 ? -27.090 7.149 16.793 1.00 90.44 131 SER A O 1
ATOM 1039 N N . PRO A 1 132 ? -27.911 7.483 14.722 1.00 80.94 132 PRO A N 1
ATOM 1040 C CA . PRO A 1 132 ? -28.991 6.508 14.873 1.00 80.94 132 PRO A CA 1
ATOM 1041 C C . PRO A 1 132 ? -28.559 5.073 14.543 1.00 80.94 132 PRO A C 1
ATOM 1043 O O . PRO A 1 132 ? -29.229 4.126 14.949 1.00 80.94 132 PRO A O 1
ATOM 1046 N N . GLN A 1 133 ? -27.468 4.910 13.795 1.00 87.44 133 GLN A N 1
ATOM 1047 C CA . GLN A 1 133 ? -26.976 3.638 13.274 1.00 87.44 133 GLN A CA 1
ATOM 1048 C C . GLN A 1 133 ? -25.564 3.373 13.786 1.00 87.44 133 GLN A C 1
ATOM 1050 O O . GLN A 1 133 ? -24.791 4.308 13.988 1.00 87.44 133 GLN A O 1
ATOM 1055 N N . ASN A 1 134 ? -25.241 2.099 14.005 1.00 92.25 134 ASN A N 1
ATOM 1056 C CA . ASN A 1 134 ? -23.895 1.722 14.413 1.00 92.25 134 ASN A CA 1
ATOM 1057 C C . ASN A 1 134 ? -22.871 2.025 13.289 1.00 92.25 134 ASN A C 1
ATOM 1059 O O . ASN A 1 134 ? -23.250 2.061 12.115 1.00 92.25 134 ASN A O 1
ATOM 1063 N N . PRO A 1 135 ? -21.580 2.220 13.615 1.00 91.38 135 PRO A N 1
ATOM 1064 C CA . PRO A 1 135 ? -20.559 2.607 12.637 1.00 91.38 135 PRO A CA 1
ATOM 1065 C C . PRO A 1 135 ? -20.320 1.586 11.523 1.00 91.38 135 PRO A C 1
ATOM 1067 O O . PRO A 1 135 ? -19.892 1.954 10.433 1.00 91.38 135 PRO A O 1
ATOM 1070 N N . LYS A 1 136 ? -20.610 0.307 11.784 1.00 90.88 136 LYS A N 1
ATOM 1071 C CA . LYS A 1 136 ? -20.453 -0.777 10.811 1.00 90.88 136 LYS A CA 1
ATOM 1072 C C . LYS A 1 136 ? -21.466 -0.669 9.671 1.00 90.88 136 LYS A C 1
ATOM 1074 O O . LYS A 1 136 ? -21.112 -0.911 8.520 1.00 90.88 136 LYS A O 1
ATOM 1079 N N . ASP A 1 137 ? -22.705 -0.311 9.996 1.00 90.81 137 ASP A N 1
ATOM 1080 C CA . ASP A 1 137 ? -23.810 -0.236 9.039 1.00 90.81 137 ASP A CA 1
ATOM 1081 C C . ASP A 1 137 ? -23.941 1.163 8.410 1.00 90.81 137 ASP A C 1
ATOM 1083 O O . ASP A 1 137 ? -24.450 1.309 7.300 1.00 90.81 137 ASP A O 1
ATOM 1087 N N . ALA A 1 138 ? -23.465 2.203 9.099 1.00 91.88 138 ALA A N 1
ATOM 1088 C CA . ALA A 1 138 ? -23.554 3.594 8.667 1.00 91.88 138 ALA A CA 1
ATOM 1089 C C . ALA A 1 138 ? -22.356 4.014 7.797 1.00 91.88 138 ALA A C 1
ATOM 1091 O O . ALA A 1 138 ? -21.618 4.939 8.134 1.00 91.88 138 ALA A O 1
ATOM 1092 N N . THR A 1 139 ? -22.154 3.346 6.658 1.00 90.88 139 THR A N 1
ATOM 1093 C CA . THR A 1 139 ? -20.971 3.550 5.796 1.00 90.88 139 THR A CA 1
ATOM 1094 C C . THR A 1 139 ? -20.848 4.954 5.200 1.00 90.88 139 THR A C 1
ATOM 1096 O O . THR A 1 139 ? -19.762 5.334 4.764 1.00 90.88 139 THR A O 1
ATOM 1099 N N . ASP A 1 140 ? -21.930 5.731 5.157 1.00 91.31 140 ASP A N 1
ATOM 1100 C CA . ASP A 1 140 ? -21.907 7.135 4.717 1.00 91.31 140 ASP A CA 1
ATOM 1101 C C . ASP A 1 140 ? -21.429 8.089 5.823 1.00 91.31 140 ASP A C 1
ATOM 1103 O O . ASP A 1 140 ? -20.913 9.171 5.540 1.00 91.31 140 ASP A O 1
ATOM 1107 N N . ASP A 1 141 ? -21.564 7.670 7.080 1.00 94.88 141 ASP A N 1
ATOM 1108 C CA . ASP A 1 141 ? -21.256 8.470 8.264 1.00 94.88 141 ASP A CA 1
ATOM 1109 C C . ASP A 1 141 ? -19.900 8.098 8.857 1.00 94.88 141 ASP A C 1
ATOM 1111 O O . ASP A 1 141 ? -19.158 8.974 9.293 1.00 94.88 141 ASP A O 1
ATOM 1115 N N . PHE A 1 142 ? -19.540 6.817 8.813 1.00 94.81 142 PHE A N 1
ATOM 1116 C CA . PHE A 1 142 ? -18.286 6.301 9.340 1.00 94.81 142 PHE A CA 1
ATOM 1117 C C . PHE A 1 142 ? -17.460 5.621 8.247 1.00 94.81 142 PHE A C 1
ATOM 1119 O O . PHE A 1 142 ? -17.966 4.922 7.367 1.00 94.81 142 PHE A O 1
ATOM 1126 N N . ALA A 1 143 ? -16.151 5.831 8.302 1.00 91.94 143 ALA A N 1
ATOM 1127 C CA . ALA A 1 143 ? -15.167 4.993 7.638 1.00 91.94 143 ALA A CA 1
ATOM 1128 C C . ALA A 1 143 ? -14.646 3.987 8.659 1.00 91.94 143 ALA A C 1
ATOM 1130 O O . ALA A 1 143 ? -14.363 4.368 9.793 1.00 91.94 143 ALA A O 1
ATOM 1131 N N . LYS A 1 144 ? -14.485 2.717 8.274 1.00 91.06 144 LYS A N 1
ATOM 1132 C CA . LYS A 1 144 ? -13.664 1.810 9.077 1.00 91.06 144 LYS A CA 1
ATOM 1133 C C . LYS A 1 144 ? -12.249 2.368 9.073 1.00 91.06 144 LYS A C 1
ATOM 1135 O O . LYS A 1 144 ? -11.700 2.596 7.997 1.00 91.06 144 LYS A O 1
ATOM 1140 N N . PHE A 1 145 ? -11.699 2.606 10.253 1.00 84.25 145 PHE A N 1
ATOM 1141 C CA . PHE A 1 145 ? -10.351 3.116 10.355 1.00 84.25 145 PHE A CA 1
ATOM 1142 C C . PHE A 1 145 ? -9.373 2.021 9.938 1.00 84.25 145 PHE A C 1
ATOM 1144 O O . PHE A 1 145 ? -9.402 0.895 10.444 1.00 84.25 145 PHE A O 1
ATOM 1151 N N . ILE A 1 146 ? -8.535 2.374 8.978 1.00 76.69 146 ILE A N 1
ATOM 1152 C CA . ILE A 1 146 ? -7.351 1.641 8.570 1.00 76.69 146 ILE A CA 1
ATOM 1153 C C . ILE A 1 146 ? -6.239 2.674 8.761 1.00 76.69 146 ILE A C 1
ATOM 1155 O O . ILE A 1 146 ? -6.397 3.766 8.222 1.00 76.69 146 ILE A O 1
ATOM 1159 N N . PRO A 1 147 ? -5.191 2.407 9.556 1.00 66.50 147 PRO A N 1
ATOM 1160 C CA . PRO A 1 147 ? -4.095 3.356 9.722 1.00 66.50 147 PRO A CA 1
ATOM 1161 C C . PRO A 1 147 ? -3.561 3.778 8.347 1.00 66.50 147 PRO A C 1
ATOM 1163 O O . PRO A 1 147 ? -3.067 2.929 7.605 1.00 66.50 147 PRO A O 1
ATOM 1166 N N . ASP A 1 148 ? -3.732 5.060 7.998 1.00 51.91 148 ASP A N 1
ATOM 1167 C CA . ASP A 1 148 ? -3.356 5.617 6.684 1.00 51.91 148 ASP A CA 1
ATOM 1168 C C . ASP A 1 148 ? -1.838 5.543 6.459 1.00 51.91 148 ASP A C 1
ATOM 1170 O O . ASP A 1 148 ? -1.367 5.359 5.340 1.00 51.91 148 ASP A O 1
ATOM 1174 N N . GLU A 1 149 ? -1.079 5.597 7.550 1.00 50.78 149 GLU A N 1
ATOM 1175 C CA . GLU A 1 149 ? 0.345 5.315 7.595 1.00 50.78 149 GLU A CA 1
ATOM 1176 C C . GLU A 1 149 ? 0.540 4.199 8.619 1.00 50.78 149 GLU A C 1
ATOM 1178 O O . GLU A 1 149 ? 0.450 4.407 9.831 1.00 50.78 149 GLU A O 1
ATOM 1183 N N . VAL A 1 150 ? 0.795 2.979 8.141 1.00 50.50 150 VAL A N 1
ATOM 1184 C CA . VAL A 1 150 ? 1.632 2.093 8.950 1.00 50.50 150 VAL A CA 1
ATOM 1185 C C . VAL A 1 150 ? 2.979 2.796 8.996 1.00 50.50 150 VAL A C 1
ATOM 1187 O O . VAL A 1 150 ? 3.470 3.125 7.914 1.00 50.50 150 VAL A O 1
ATOM 1190 N N . PRO A 1 151 ? 3.548 3.071 10.184 1.00 53.91 151 PRO A N 1
ATOM 1191 C CA . PRO A 1 151 ? 4.839 3.727 10.271 1.00 53.91 151 PRO A CA 1
ATOM 1192 C C . PRO A 1 151 ? 5.796 3.079 9.269 1.00 53.91 151 PRO A C 1
ATOM 1194 O O . PRO A 1 151 ? 5.919 1.849 9.244 1.00 53.91 151 PRO A O 1
ATOM 1197 N N . ASP A 1 152 ? 6.474 3.892 8.451 1.00 49.75 152 ASP A N 1
ATOM 1198 C CA . ASP A 1 152 ? 7.536 3.439 7.531 1.00 49.75 152 ASP A CA 1
ATOM 1199 C C . ASP A 1 152 ? 8.588 2.564 8.254 1.00 49.75 152 ASP A C 1
ATOM 1201 O O . ASP A 1 152 ? 9.360 1.828 7.637 1.00 49.75 152 ASP A O 1
ATOM 1205 N N . GLU A 1 153 ? 8.581 2.610 9.587 1.00 53.59 153 GLU A N 1
ATOM 1206 C CA . GLU A 1 153 ? 9.459 1.941 10.532 1.00 53.59 153 GLU A CA 1
ATOM 1207 C C . GLU A 1 153 ? 9.168 0.465 10.831 1.00 53.59 153 GLU A C 1
ATOM 1209 O O . GLU A 1 153 ? 9.826 -0.099 11.705 1.00 53.59 153 GLU A O 1
ATOM 1214 N N . LEU A 1 154 ? 8.301 -0.223 10.083 1.00 74.88 154 LEU A N 1
ATOM 1215 C CA . LEU A 1 154 ? 8.241 -1.692 10.155 1.00 74.88 154 LEU A CA 1
ATOM 1216 C C . LEU A 1 154 ? 8.919 -2.389 8.959 1.00 74.88 154 LEU A C 1
ATOM 1218 O O . LEU A 1 154 ? 8.322 -3.318 8.413 1.00 74.88 154 LEU A O 1
ATOM 1222 N N . PRO A 1 155 ? 10.138 -2.008 8.505 1.00 86.12 155 PRO A N 1
ATOM 1223 C CA . PRO A 1 155 ? 10.767 -2.706 7.397 1.00 86.12 155 PRO A CA 1
ATOM 1224 C C . PRO A 1 155 ? 10.994 -4.163 7.786 1.00 86.12 155 PRO A C 1
ATOM 1226 O O . PRO A 1 155 ? 11.526 -4.468 8.857 1.00 86.12 155 PRO A O 1
ATOM 1229 N N . TRP A 1 156 ? 10.626 -5.074 6.892 1.00 93.75 156 TRP A N 1
ATOM 1230 C CA . TRP A 1 156 ? 11.018 -6.464 7.037 1.00 93.75 156 TRP A CA 1
ATOM 1231 C C . TRP A 1 156 ? 12.548 -6.577 7.030 1.00 93.75 156 TRP A C 1
ATOM 1233 O O . TRP A 1 156 ? 13.240 -5.951 6.221 1.00 93.75 156 TRP A O 1
ATOM 1243 N N . ARG A 1 157 ? 13.077 -7.417 7.913 1.00 91.31 157 ARG A N 1
ATOM 1244 C CA . ARG A 1 157 ? 14.492 -7.724 8.079 1.00 91.31 157 ARG A CA 1
ATOM 1245 C C . ARG A 1 157 ? 14.646 -9.238 8.134 1.00 91.31 157 ARG A C 1
ATOM 1247 O O . ARG A 1 157 ? 13.894 -9.942 8.804 1.00 91.31 157 ARG A O 1
ATOM 1254 N N . ALA A 1 158 ? 15.638 -9.739 7.410 1.00 92.12 158 ALA A N 1
ATOM 1255 C CA . ALA A 1 158 ? 15.975 -11.152 7.468 1.00 92.12 158 ALA A CA 1
ATOM 1256 C C . ALA A 1 158 ? 16.440 -11.526 8.881 1.00 92.12 158 ALA A C 1
ATOM 1258 O O . ALA A 1 158 ? 17.197 -10.781 9.499 1.00 92.12 158 ALA A O 1
ATOM 1259 N N . GLU A 1 159 ? 16.033 -12.708 9.337 1.00 92.31 159 GLU A N 1
ATOM 1260 C CA . GLU A 1 159 ? 16.362 -13.300 10.638 1.00 92.31 159 GLU A CA 1
ATOM 1261 C C . GLU A 1 159 ? 15.754 -12.597 11.863 1.00 92.31 159 GLU A C 1
ATOM 1263 O O . GLU A 1 159 ? 16.015 -13.021 12.991 1.00 92.31 159 GLU A O 1
ATOM 1268 N N . ASP A 1 160 ? 14.901 -11.589 11.676 1.00 93.19 160 ASP A N 1
ATOM 1269 C CA . ASP A 1 160 ? 14.085 -11.052 12.765 1.00 93.19 160 ASP A CA 1
ATOM 1270 C C . ASP A 1 160 ? 12.943 -12.021 13.097 1.00 93.19 160 ASP A C 1
ATOM 1272 O O . ASP A 1 160 ? 12.470 -12.785 12.247 1.00 93.19 160 ASP A O 1
ATOM 1276 N N . THR A 1 161 ? 12.526 -12.016 14.365 1.00 93.88 161 THR A N 1
ATOM 1277 C CA . THR A 1 161 ? 11.384 -12.801 14.843 1.00 93.88 161 THR A CA 1
ATOM 1278 C C . THR A 1 161 ? 10.142 -11.932 14.837 1.00 93.88 161 THR A C 1
ATOM 1280 O O . THR A 1 161 ? 10.155 -10.844 15.404 1.00 93.88 161 THR A O 1
ATOM 1283 N N . TYR A 1 162 ? 9.089 -12.438 14.208 1.00 91.88 162 TYR A N 1
ATOM 1284 C CA . TYR A 1 162 ? 7.821 -11.747 14.052 1.00 91.88 162 TYR A CA 1
ATOM 1285 C C . TYR A 1 162 ? 6.698 -12.524 14.720 1.00 91.88 162 TYR A C 1
ATOM 1287 O O . TYR A 1 162 ? 6.614 -13.747 14.575 1.00 91.88 162 TYR A O 1
ATOM 1295 N N . ASP A 1 163 ? 5.825 -11.807 15.414 1.00 90.31 163 ASP A N 1
ATOM 1296 C CA . ASP A 1 163 ? 4.671 -12.387 16.093 1.00 90.31 163 ASP A CA 1
ATOM 1297 C C . ASP A 1 163 ? 3.435 -12.422 15.189 1.00 90.31 163 ASP A C 1
ATOM 1299 O O . ASP A 1 163 ? 3.336 -11.694 14.201 1.00 90.31 163 ASP A O 1
ATOM 1303 N N . ASN A 1 164 ? 2.471 -13.284 15.524 1.00 88.38 164 ASN A N 1
ATOM 1304 C CA . ASN A 1 164 ? 1.199 -13.364 14.807 1.00 88.38 164 ASN A CA 1
ATOM 1305 C C . ASN A 1 164 ? 0.519 -11.988 14.740 1.00 88.38 164 ASN A C 1
ATOM 1307 O O . ASN A 1 164 ? 0.382 -11.316 15.758 1.00 88.38 164 ASN A O 1
ATOM 1311 N N . GLY A 1 165 ? 0.045 -11.597 13.561 1.00 78.31 165 GLY A N 1
ATOM 1312 C CA . GLY A 1 165 ? -0.604 -10.312 13.321 1.00 78.31 165 GLY A CA 1
ATOM 1313 C C . GLY A 1 165 ? 0.360 -9.154 13.068 1.00 78.31 165 GLY A C 1
ATOM 1314 O O . GLY A 1 165 ? -0.080 -8.148 12.515 1.00 78.31 165 GLY A O 1
ATOM 1315 N N . GLN A 1 166 ? 1.656 -9.297 13.373 1.00 84.69 166 GLN A N 1
ATOM 1316 C CA . GLN A 1 166 ? 2.630 -8.230 13.167 1.00 84.69 166 GLN A CA 1
ATOM 1317 C C . GLN A 1 166 ? 2.708 -7.836 11.692 1.00 84.69 166 GLN A C 1
ATOM 1319 O O . GLN A 1 166 ? 2.772 -8.687 10.797 1.00 84.69 166 GLN A O 1
ATOM 1324 N N . PHE A 1 167 ? 2.720 -6.528 11.451 1.00 85.75 167 PHE A N 1
ATOM 1325 C CA . PHE A 1 167 ? 2.845 -5.964 10.120 1.00 85.75 167 PHE A CA 1
ATOM 1326 C C . PHE A 1 167 ? 4.301 -5.663 9.777 1.00 85.75 167 PHE A C 1
ATOM 1328 O O . PHE A 1 167 ? 5.079 -5.266 10.641 1.00 85.75 167 PHE A O 1
ATOM 1335 N N . VAL A 1 168 ? 4.661 -5.830 8.505 1.00 88.94 168 VAL A N 1
ATOM 1336 C CA . VAL A 1 168 ? 5.948 -5.386 7.961 1.00 88.94 168 VAL A CA 1
ATOM 1337 C C . VAL A 1 168 ? 5.778 -4.764 6.584 1.00 88.94 168 VAL A C 1
ATOM 1339 O O . VAL A 1 168 ? 4.946 -5.207 5.786 1.00 88.94 168 VAL A O 1
ATOM 1342 N N . SER A 1 169 ? 6.606 -3.771 6.281 1.00 85.88 169 SER A N 1
ATOM 1343 C CA . SER A 1 169 ? 6.770 -3.215 4.947 1.00 85.88 169 SER A CA 1
ATOM 1344 C C . SER A 1 169 ? 7.907 -3.938 4.213 1.00 85.88 169 SER A C 1
ATOM 1346 O O . SER A 1 169 ? 9.007 -4.138 4.732 1.00 85.88 169 SER A O 1
ATOM 1348 N N . TYR A 1 170 ? 7.651 -4.380 2.984 1.00 89.06 170 TYR A N 1
ATOM 1349 C CA . TYR A 1 170 ? 8.671 -4.953 2.105 1.00 89.06 170 TYR A CA 1
ATOM 1350 C C . TYR A 1 170 ? 8.363 -4.596 0.651 1.00 89.06 170 TYR A C 1
ATOM 1352 O O . TYR A 1 170 ? 7.306 -4.962 0.137 1.00 89.06 170 TYR A O 1
ATOM 1360 N N . ASN A 1 171 ? 9.275 -3.873 -0.010 1.00 81.38 171 ASN A N 1
ATOM 1361 C CA . ASN A 1 171 ? 9.125 -3.381 -1.388 1.00 81.38 171 ASN A CA 1
ATOM 1362 C C . ASN A 1 171 ? 7.780 -2.668 -1.643 1.00 81.38 171 ASN A C 1
ATOM 1364 O O . ASN A 1 171 ? 7.047 -3.039 -2.555 1.00 81.38 171 ASN A O 1
ATOM 1368 N N . GLY A 1 172 ? 7.419 -1.682 -0.811 1.00 73.12 172 GLY A N 1
ATOM 1369 C CA . GLY A 1 172 ? 6.176 -0.911 -0.997 1.00 73.12 172 GLY A CA 1
ATOM 1370 C C . GLY A 1 172 ? 4.886 -1.714 -0.770 1.00 73.12 172 GLY A C 1
ATOM 1371 O O . GLY A 1 172 ? 3.800 -1.302 -1.164 1.00 73.12 172 GLY A O 1
ATOM 1372 N N . LYS A 1 173 ? 4.982 -2.892 -0.151 1.00 80.06 173 LYS A N 1
ATOM 1373 C CA . LYS A 1 173 ? 3.834 -3.729 0.205 1.00 80.06 173 LYS A CA 1
ATOM 1374 C C . LYS A 1 173 ? 3.818 -3.963 1.700 1.00 80.06 173 LYS A C 1
ATOM 1376 O O . LYS A 1 173 ? 4.868 -4.119 2.319 1.00 80.06 173 LYS A O 1
ATOM 1381 N N . LEU A 1 174 ? 2.617 -4.014 2.250 1.00 82.00 174 LEU A N 1
ATOM 1382 C CA . LEU A 1 174 ? 2.363 -4.292 3.648 1.00 82.00 174 LEU A CA 1
ATOM 1383 C C . LEU A 1 174 ? 1.936 -5.750 3.796 1.00 82.00 174 LEU A C 1
ATOM 1385 O O . LEU A 1 174 ? 0.944 -6.180 3.202 1.00 82.00 174 LEU A O 1
ATOM 1389 N N . TYR A 1 175 ? 2.669 -6.505 4.602 1.00 89.75 175 TYR A N 1
ATOM 1390 C CA . TYR A 1 175 ? 2.389 -7.904 4.906 1.00 89.75 175 TYR A CA 1
ATOM 1391 C C . TYR A 1 175 ? 2.041 -8.049 6.381 1.00 89.75 175 TYR A C 1
ATOM 1393 O O . TYR A 1 175 ? 2.553 -7.303 7.205 1.00 89.75 175 TYR A O 1
ATOM 1401 N N . SER A 1 176 ? 1.191 -9.018 6.710 1.00 88.06 176 SER A N 1
ATOM 1402 C CA . SER A 1 176 ? 0.883 -9.420 8.084 1.00 88.06 176 SER A CA 1
ATOM 1403 C C . SER A 1 176 ? 1.348 -10.858 8.306 1.00 88.06 176 SER A C 1
ATOM 1405 O O . SER A 1 176 ? 1.087 -11.725 7.464 1.00 88.06 176 SER A O 1
ATOM 1407 N N . MET A 1 177 ? 2.062 -11.107 9.403 1.00 94.75 177 MET A N 1
ATOM 1408 C CA . MET A 1 177 ? 2.464 -12.445 9.840 1.00 94.75 177 MET A CA 1
ATOM 1409 C C . MET A 1 177 ? 1.216 -13.233 10.258 1.00 94.75 177 MET A C 1
ATOM 1411 O O . MET A 1 177 ? 0.407 -12.742 11.038 1.00 94.75 177 MET A O 1
ATOM 1415 N N . VAL A 1 178 ? 1.033 -14.450 9.744 1.00 90.88 178 VAL A N 1
ATOM 1416 C CA . VAL A 1 178 ? -0.180 -15.260 9.982 1.00 90.88 178 VAL A CA 1
ATOM 1417 C C . VAL A 1 178 ? 0.068 -16.538 10.781 1.00 90.88 178 VAL A C 1
ATOM 1419 O O . VAL A 1 178 ? -0.871 -17.297 11.041 1.00 90.88 178 VAL A O 1
ATOM 1422 N N . LEU A 1 179 ? 1.316 -16.818 11.162 1.00 89.12 179 LEU A N 1
ATOM 1423 C CA . LEU A 1 179 ? 1.618 -17.967 12.011 1.00 89.12 179 LEU A CA 1
ATOM 1424 C C . LEU A 1 179 ? 1.239 -17.673 13.455 1.00 89.12 179 LEU A C 1
ATOM 1426 O O . LEU A 1 179 ? 1.572 -16.631 13.997 1.00 89.12 179 LEU A O 1
ATOM 1430 N N . SER A 1 180 ? 0.605 -18.643 14.110 1.00 78.62 180 SER A N 1
ATOM 1431 C CA . SER A 1 180 ? 0.171 -18.528 15.506 1.00 78.62 180 SER A CA 1
ATOM 1432 C C . SER A 1 180 ? 1.313 -18.546 16.531 1.00 78.62 180 SER A C 1
ATOM 1434 O O . SER A 1 180 ? 1.050 -18.412 17.720 1.00 78.62 180 SER A O 1
ATOM 1436 N N . ALA A 1 181 ? 2.550 -18.801 16.104 1.00 87.62 181 ALA A N 1
ATOM 1437 C CA . ALA A 1 181 ? 3.740 -18.813 16.949 1.00 87.62 181 ALA A CA 1
ATOM 1438 C C . ALA A 1 181 ? 4.788 -17.857 16.358 1.00 87.62 181 ALA A C 1
ATOM 1440 O O . ALA A 1 181 ? 4.810 -17.720 15.130 1.00 87.62 181 ALA A O 1
ATOM 1441 N N . PRO A 1 182 ? 5.666 -17.262 17.190 1.00 89.81 182 PRO A N 1
ATOM 1442 C CA . PRO A 1 182 ? 6.724 -16.379 16.714 1.00 89.81 182 PRO A CA 1
ATOM 1443 C C . PRO A 1 182 ? 7.555 -17.050 15.614 1.00 89.81 182 PRO A C 1
ATOM 1445 O O . PRO A 1 182 ? 7.935 -18.221 15.734 1.00 89.81 182 PRO A O 1
ATOM 1448 N N . HIS A 1 183 ? 7.830 -16.319 14.539 1.00 91.25 183 HIS A N 1
ATOM 1449 C CA . HIS A 1 183 ? 8.500 -16.835 13.352 1.00 91.25 183 HIS A CA 1
ATOM 1450 C C . HIS A 1 183 ? 9.722 -15.997 12.999 1.00 91.25 183 HIS A C 1
ATOM 1452 O O . HIS A 1 183 ? 9.615 -14.809 12.703 1.00 91.25 183 HIS A O 1
ATOM 1458 N N . GLN A 1 184 ? 10.886 -16.645 12.990 1.00 95.50 184 GLN A N 1
ATOM 1459 C CA . GLN A 1 184 ? 12.126 -16.041 12.523 1.00 95.50 184 GLN A CA 1
ATOM 1460 C C . GLN A 1 184 ? 12.201 -16.119 10.991 1.00 95.50 184 GLN A C 1
ATOM 1462 O O . GLN A 1 184 ? 12.377 -17.202 10.426 1.00 95.50 184 GLN A O 1
ATOM 1467 N N . SER A 1 185 ? 12.035 -14.980 10.317 1.00 91.50 185 SER A N 1
ATOM 1468 C CA . SER A 1 185 ? 11.866 -14.931 8.859 1.00 91.50 185 SER A CA 1
ATOM 1469 C C . SER A 1 185 ? 13.217 -14.941 8.146 1.00 91.50 185 SER A C 1
ATOM 1471 O O . SER A 1 185 ? 13.872 -13.913 8.029 1.00 91.50 185 SER A O 1
ATOM 1473 N N . SER A 1 186 ? 13.630 -16.087 7.605 1.00 92.12 186 SER A N 1
ATOM 1474 C CA . SER A 1 186 ? 14.829 -16.184 6.740 1.00 92.12 186 SER A CA 1
ATOM 1475 C C . SER A 1 186 ? 14.539 -15.879 5.262 1.00 92.12 186 SER A C 1
ATOM 1477 O O . SER A 1 186 ? 15.446 -15.703 4.449 1.00 92.12 186 SER A O 1
ATOM 1479 N N . VAL A 1 187 ? 13.255 -15.804 4.906 1.00 93.00 187 VAL A N 1
ATOM 1480 C CA . VAL A 1 187 ? 12.745 -15.551 3.555 1.00 93.00 187 VAL A CA 1
ATOM 1481 C C . VAL A 1 187 ? 11.861 -14.309 3.599 1.00 93.00 187 VAL A C 1
ATOM 1483 O O . VAL A 1 187 ? 11.160 -14.091 4.587 1.00 93.00 187 VAL A O 1
ATOM 1486 N N . ASN A 1 188 ? 11.914 -13.473 2.559 1.00 93.62 188 ASN A N 1
ATOM 1487 C CA . ASN A 1 188 ? 11.127 -12.242 2.539 1.00 93.62 188 ASN A CA 1
ATOM 1488 C C . ASN A 1 188 ? 9.611 -12.517 2.411 1.00 93.62 188 ASN A C 1
ATOM 1490 O O . ASN A 1 188 ? 9.221 -13.558 1.868 1.00 93.62 188 ASN A O 1
ATOM 1494 N N . PRO A 1 189 ? 8.743 -11.581 2.841 1.00 94.19 189 PRO A N 1
ATOM 1495 C CA . PRO A 1 189 ? 7.293 -11.787 2.882 1.00 94.19 189 PRO A CA 1
ATOM 1496 C C . PRO A 1 189 ? 6.643 -12.003 1.511 1.00 94.19 189 PRO A C 1
ATOM 1498 O O . PRO A 1 189 ? 5.579 -12.610 1.418 1.00 94.19 189 PRO A O 1
ATOM 1501 N N . ALA A 1 190 ? 7.281 -11.537 0.430 1.00 89.62 190 ALA A N 1
ATOM 1502 C CA . ALA A 1 190 ? 6.795 -11.760 -0.931 1.00 89.62 190 ALA A CA 1
ATOM 1503 C C . ALA A 1 190 ? 6.994 -13.216 -1.395 1.00 89.62 190 ALA A C 1
ATOM 1505 O O . ALA A 1 190 ? 6.280 -13.689 -2.280 1.00 89.62 190 ALA A O 1
ATOM 1506 N N . GLN A 1 191 ? 7.967 -13.924 -0.817 1.00 89.44 191 GLN A N 1
ATOM 1507 C CA . GLN A 1 191 ? 8.294 -15.313 -1.140 1.00 89.44 191 GLN A CA 1
ATOM 1508 C C . GLN A 1 191 ? 7.693 -16.300 -0.132 1.00 89.44 191 GLN A C 1
ATOM 1510 O O . GLN A 1 191 ? 7.227 -17.372 -0.526 1.00 89.44 191 GLN A O 1
ATOM 1515 N N . ASP A 1 192 ? 7.660 -15.947 1.153 1.00 95.12 192 ASP A N 1
ATOM 1516 C CA . ASP A 1 192 ? 7.090 -16.788 2.205 1.00 95.12 192 ASP A CA 1
ATOM 1517 C C . ASP A 1 192 ? 5.591 -16.527 2.408 1.00 95.12 192 ASP A C 1
ATOM 1519 O O . ASP A 1 192 ? 5.139 -15.945 3.390 1.00 95.12 192 ASP A O 1
ATOM 1523 N N . THR A 1 193 ? 4.805 -17.020 1.454 1.00 91.31 193 THR A N 1
ATOM 1524 C CA . THR A 1 193 ? 3.332 -16.936 1.470 1.00 91.31 193 THR A CA 1
ATOM 1525 C C . THR A 1 193 ? 2.656 -17.855 2.496 1.00 91.31 193 THR A C 1
ATOM 1527 O O . THR A 1 193 ? 1.431 -17.844 2.615 1.00 91.31 193 THR A O 1
ATOM 1530 N N . VAL A 1 194 ? 3.427 -18.684 3.212 1.00 92.25 194 VAL A N 1
ATOM 1531 C CA . VAL A 1 194 ? 2.907 -19.530 4.296 1.00 92.25 194 VAL A CA 1
ATOM 1532 C C . VAL A 1 194 ? 2.895 -18.742 5.596 1.00 92.25 194 VAL A C 1
ATOM 1534 O O . VAL A 1 194 ? 1.905 -18.800 6.326 1.00 92.25 194 VAL A O 1
ATOM 1537 N N . SER A 1 195 ? 3.976 -18.010 5.868 1.00 94.44 195 SER A N 1
ATOM 1538 C CA . SER A 1 195 ? 4.098 -17.216 7.088 1.00 94.44 195 SER A CA 1
ATOM 1539 C C . SER A 1 195 ? 3.509 -15.819 6.941 1.00 94.44 195 SER A C 1
ATOM 1541 O O . SER A 1 195 ? 3.037 -15.256 7.924 1.00 94.44 195 SER A O 1
ATOM 1543 N N . TRP A 1 196 ? 3.467 -15.275 5.724 1.00 93.69 196 TRP A N 1
ATOM 1544 C CA . TRP A 1 196 ? 3.031 -13.907 5.467 1.00 93.69 196 TRP A CA 1
ATOM 1545 C C . TRP A 1 196 ? 1.814 -13.839 4.551 1.00 93.69 196 TRP A C 1
ATOM 1547 O O . TRP A 1 196 ? 1.708 -14.544 3.546 1.00 93.69 196 TRP A O 1
ATOM 1557 N N . LYS A 1 197 ? 0.907 -12.913 4.865 1.00 91.19 197 LYS A N 1
ATOM 1558 C CA . LYS A 1 197 ? -0.229 -12.549 4.020 1.00 91.19 197 LYS A CA 1
ATOM 1559 C C . LYS A 1 197 ? -0.089 -11.102 3.570 1.00 91.19 197 LYS A C 1
ATOM 1561 O O . LYS A 1 197 ? 0.018 -10.207 4.403 1.00 91.19 197 LYS A O 1
ATOM 1566 N N . LEU A 1 198 ? -0.140 -10.870 2.258 1.00 86.56 198 LEU A N 1
ATOM 1567 C CA . LEU A 1 198 ? -0.237 -9.519 1.708 1.00 86.56 198 LEU A CA 1
ATOM 1568 C C . LEU A 1 198 ? -1.524 -8.864 2.223 1.00 86.56 198 LEU A C 1
ATOM 1570 O O . LEU A 1 198 ? -2.619 -9.397 2.022 1.00 86.56 198 LEU A O 1
ATOM 1574 N N . TYR A 1 199 ? -1.375 -7.734 2.901 1.00 79.94 199 TYR A N 1
ATOM 1575 C CA . TYR A 1 199 ? -2.478 -6.989 3.490 1.00 79.94 199 TYR A CA 1
ATOM 1576 C C . TYR A 1 199 ? -2.863 -5.791 2.626 1.00 79.94 199 TYR A C 1
ATOM 1578 O O . TYR A 1 199 ? -4.036 -5.618 2.304 1.00 79.94 199 TYR A O 1
ATOM 1586 N N . ALA A 1 200 ? -1.873 -4.999 2.212 1.00 74.38 200 ALA A N 1
ATOM 1587 C CA . ALA A 1 200 ? -2.071 -3.845 1.348 1.00 74.38 200 ALA A CA 1
ATOM 1588 C C . ALA A 1 200 ? -0.870 -3.641 0.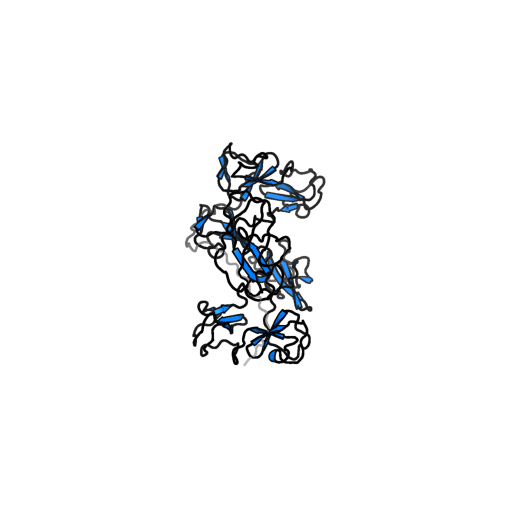419 1.00 74.38 200 ALA A C 1
ATOM 1590 O O . ALA A 1 200 ? 0.252 -4.058 0.706 1.00 74.38 200 ALA A O 1
ATOM 1591 N N . VAL A 1 201 ? -1.122 -2.985 -0.704 1.00 68.94 201 VAL A N 1
ATOM 1592 C CA . VAL A 1 201 ? -0.097 -2.454 -1.600 1.00 68.94 201 VAL A CA 1
ATOM 1593 C C . VAL A 1 201 ? -0.110 -0.948 -1.374 1.00 68.94 201 VAL A C 1
ATOM 1595 O O . VAL A 1 201 ? -1.187 -0.359 -1.458 1.00 68.94 201 VAL A O 1
ATOM 1598 N N . THR A 1 202 ? 1.019 -0.333 -1.019 1.00 59.47 202 THR A N 1
ATOM 1599 C CA . THR A 1 202 ? 1.044 1.126 -0.858 1.00 59.47 202 THR A CA 1
ATOM 1600 C C . THR A 1 202 ? 0.982 1.788 -2.236 1.00 59.47 202 THR A C 1
ATOM 1602 O O . THR A 1 202 ? 1.374 1.185 -3.240 1.00 59.47 202 THR A O 1
ATOM 1605 N N . ASP A 1 203 ? 0.443 3.011 -2.295 1.00 52.22 203 ASP A N 1
ATOM 1606 C CA . ASP A 1 203 ? -0.039 3.694 -3.513 1.00 52.22 203 ASP A CA 1
ATOM 1607 C C . ASP A 1 203 ? 0.905 3.649 -4.730 1.00 52.22 203 ASP A C 1
ATOM 1609 O O . ASP A 1 203 ? 0.456 3.681 -5.874 1.00 52.22 203 ASP A O 1
ATOM 1613 N N . SER A 1 204 ? 2.215 3.516 -4.513 1.00 50.25 204 SER A N 1
ATOM 1614 C CA . SER A 1 204 ? 3.212 3.490 -5.588 1.00 50.25 204 SER A CA 1
ATOM 1615 C C . SER A 1 204 ? 3.233 2.225 -6.470 1.00 50.25 204 SER A C 1
ATOM 1617 O O . SER A 1 204 ? 3.818 2.280 -7.548 1.00 50.25 204 SER A O 1
ATOM 1619 N N . ASP A 1 205 ? 2.600 1.112 -6.067 1.00 46.78 205 ASP A N 1
ATOM 1620 C CA . ASP A 1 205 ? 2.683 -0.189 -6.776 1.00 46.78 205 ASP A CA 1
ATOM 1621 C C . ASP A 1 205 ? 1.356 -0.641 -7.434 1.00 46.78 205 ASP A C 1
ATOM 1623 O O . ASP A 1 205 ? 1.272 -1.711 -8.049 1.00 46.78 205 ASP A O 1
ATOM 1627 N N . LEU A 1 206 ? 0.293 0.168 -7.339 1.00 48.88 206 LEU A N 1
ATOM 1628 C CA . LEU A 1 206 ? -1.040 -0.178 -7.860 1.00 48.88 206 LEU A CA 1
ATOM 1629 C C . LEU A 1 206 ? -1.081 -0.271 -9.399 1.00 48.88 206 LEU A C 1
ATOM 1631 O O . LEU A 1 206 ? -1.979 -0.908 -9.957 1.00 48.88 206 LEU A O 1
ATOM 1635 N N . SER A 1 207 ? -0.092 0.298 -10.096 1.00 49.97 207 SER A N 1
ATOM 1636 C CA . SER A 1 207 ? -0.016 0.286 -11.560 1.00 49.97 207 SER A CA 1
ATOM 1637 C C . SER A 1 207 ? 0.274 -1.098 -12.159 1.00 49.97 207 SER A C 1
ATOM 1639 O O . SER A 1 207 ? -0.189 -1.390 -13.263 1.00 49.97 207 SER A O 1
ATOM 1641 N N . TYR A 1 208 ? 0.959 -1.985 -11.424 1.00 40.06 208 TYR A N 1
ATOM 1642 C CA . TYR A 1 208 ? 1.375 -3.309 -11.915 1.00 40.06 208 TYR A CA 1
ATOM 1643 C C . TYR A 1 208 ? 0.378 -4.441 -11.628 1.00 40.06 208 TYR A C 1
ATOM 1645 O O . TYR A 1 208 ? 0.422 -5.478 -12.290 1.00 40.06 208 TYR A O 1
ATOM 1653 N N . GLN A 1 209 ? -0.538 -4.254 -10.674 1.00 52.81 209 GLN A N 1
ATOM 1654 C CA . GLN A 1 209 ? -1.654 -5.181 -10.413 1.00 52.81 209 GLN A CA 1
ATOM 1655 C C . GLN A 1 209 ? -2.875 -4.873 -11.290 1.00 52.81 209 GLN A C 1
ATOM 1657 O O . GLN A 1 209 ? -3.807 -5.672 -11.372 1.00 52.81 209 GLN A O 1
ATOM 1662 N N . ALA A 1 210 ? -2.881 -3.714 -11.950 1.00 60.72 210 ALA A N 1
ATOM 1663 C CA . ALA A 1 210 ? -4.010 -3.280 -12.742 1.00 60.72 210 ALA A CA 1
ATOM 1664 C C . ALA A 1 210 ? -4.167 -4.129 -14.011 1.00 60.72 210 ALA A C 1
ATOM 1666 O O . ALA A 1 210 ? -3.295 -4.184 -14.882 1.00 60.72 210 ALA A O 1
ATOM 1667 N N . ILE A 1 211 ? -5.326 -4.759 -14.158 1.00 79.62 211 ILE A N 1
ATOM 1668 C CA . ILE A 1 211 ? -5.676 -5.513 -15.358 1.00 79.62 211 ILE A CA 1
ATOM 1669 C C . ILE A 1 211 ? -6.108 -4.513 -16.434 1.00 79.62 211 ILE A C 1
ATOM 1671 O O . ILE A 1 211 ? -6.916 -3.622 -16.180 1.00 79.62 211 ILE A O 1
ATOM 1675 N N . LYS A 1 212 ? -5.620 -4.646 -17.673 1.00 86.56 212 LYS A N 1
ATOM 1676 C CA . LYS A 1 212 ? -6.152 -3.825 -18.770 1.00 86.56 212 LYS A CA 1
ATOM 1677 C C . LYS A 1 212 ? -7.651 -4.074 -18.894 1.00 86.56 212 LYS A C 1
ATOM 1679 O O . LYS A 1 212 ? -8.061 -5.227 -19.048 1.00 86.56 212 LYS A O 1
ATOM 1684 N N . TRP A 1 213 ? -8.463 -3.020 -18.870 1.00 91.56 213 TRP A N 1
ATOM 1685 C CA . TRP A 1 213 ? -9.901 -3.200 -19.018 1.00 91.56 213 TRP A CA 1
ATOM 1686 C C . TRP A 1 213 ? -10.244 -3.845 -20.374 1.00 91.56 213 TRP A C 1
ATOM 1688 O O . TRP A 1 213 ? -9.731 -3.451 -21.426 1.00 91.56 213 TRP A O 1
ATOM 1698 N N . GLN A 1 214 ? -11.129 -4.837 -20.341 1.00 86.88 214 GLN A N 1
ATOM 1699 C CA . GLN A 1 214 ? -11.626 -5.604 -21.472 1.00 86.88 214 GLN A CA 1
ATOM 1700 C C . GLN A 1 214 ? -13.136 -5.790 -21.319 1.00 86.88 214 GLN A C 1
ATOM 1702 O O . GLN A 1 214 ? -13.631 -6.230 -20.282 1.00 86.88 214 GLN A O 1
ATOM 1707 N N . ASN A 1 215 ? -13.879 -5.487 -22.382 1.00 88.19 215 ASN A N 1
ATOM 1708 C CA . ASN A 1 215 ? -15.326 -5.660 -22.387 1.00 88.19 215 ASN A CA 1
ATOM 1709 C C . ASN A 1 215 ? -15.706 -7.141 -22.213 1.00 88.19 215 ASN A C 1
ATOM 1711 O O . ASN A 1 215 ? -15.248 -7.988 -22.982 1.00 88.19 215 ASN A O 1
ATOM 1715 N N . GLY A 1 216 ? -16.569 -7.441 -21.239 1.00 84.56 216 GLY A N 1
ATOM 1716 C CA . GLY A 1 216 ? -17.042 -8.800 -20.961 1.00 84.56 216 GLY A CA 1
ATOM 1717 C C . GLY A 1 216 ? -16.058 -9.686 -20.189 1.00 84.56 216 GLY A C 1
ATOM 1718 O O . GLY A 1 216 ? -16.349 -10.867 -19.995 1.00 84.56 216 GLY A O 1
ATOM 1719 N N . PHE A 1 217 ? -14.921 -9.149 -19.736 1.00 82.88 217 PHE A N 1
ATOM 1720 C CA . PHE A 1 217 ? -14.023 -9.868 -18.835 1.00 82.88 217 PHE A CA 1
ATOM 1721 C C . PHE A 1 217 ? -14.632 -9.934 -17.420 1.00 82.88 217 PHE A C 1
ATOM 1723 O O . PHE A 1 217 ? -15.180 -8.933 -16.951 1.00 82.88 217 PHE A O 1
ATOM 1730 N N . PRO A 1 218 ? -14.591 -11.097 -16.743 1.00 84.38 218 PRO A N 1
ATOM 1731 C CA . PRO A 1 218 ? -15.113 -11.235 -15.390 1.00 84.38 218 PRO A CA 1
ATOM 1732 C C . PRO A 1 218 ? -14.106 -10.698 -14.363 1.00 84.38 218 PRO A C 1
ATOM 1734 O O . PRO A 1 218 ? -13.139 -11.380 -14.033 1.00 84.38 218 PRO A O 1
ATOM 1737 N N . TYR A 1 219 ? -14.354 -9.497 -13.850 1.00 85.19 219 TYR A N 1
ATOM 1738 C CA . TYR A 1 219 ? -13.588 -8.877 -12.765 1.00 85.19 219 TYR A CA 1
ATOM 1739 C C . TYR A 1 219 ? -14.118 -9.307 -11.398 1.00 85.19 219 TYR A C 1
ATOM 1741 O O . TYR A 1 219 ? -15.307 -9.569 -11.252 1.00 85.19 219 TYR A O 1
ATOM 1749 N N . GLN A 1 220 ? -13.270 -9.385 -10.385 1.00 82.44 220 GLN A N 1
ATOM 1750 C CA . GLN A 1 220 ? -13.659 -9.665 -9.005 1.00 82.44 220 GLN A CA 1
ATOM 1751 C C . GLN A 1 220 ? -13.700 -8.379 -8.184 1.00 82.44 220 GLN A C 1
ATOM 1753 O O . GLN A 1 220 ? -13.043 -7.387 -8.501 1.00 82.44 220 GLN A O 1
ATOM 1758 N N . LYS A 1 221 ? -14.509 -8.366 -7.119 1.00 79.25 221 LYS A N 1
ATOM 1759 C CA . LYS A 1 221 ? -14.531 -7.234 -6.182 1.00 79.25 221 LYS A CA 1
ATOM 1760 C C . LYS A 1 221 ? -13.130 -7.031 -5.617 1.00 79.25 221 LYS A C 1
ATOM 1762 O O . LYS A 1 221 ? -12.523 -7.984 -5.140 1.00 79.25 221 LYS A O 1
ATOM 1767 N N . GLY A 1 222 ? -12.651 -5.792 -5.646 1.00 70.94 222 GLY A N 1
ATOM 1768 C CA . GLY A 1 222 ? -11.277 -5.482 -5.274 1.00 70.94 222 GLY A CA 1
ATOM 1769 C C . GLY A 1 222 ? -10.293 -5.427 -6.444 1.00 70.94 222 GLY A C 1
ATOM 1770 O O . GLY A 1 222 ? -9.187 -4.930 -6.246 1.00 70.94 222 GLY A O 1
ATOM 1771 N N . ASP A 1 223 ? -10.680 -5.872 -7.646 1.00 79.38 223 ASP A N 1
ATOM 1772 C CA . ASP A 1 223 ? -9.832 -5.751 -8.830 1.00 79.38 223 ASP A CA 1
ATOM 1773 C C . ASP A 1 223 ? -9.553 -4.282 -9.151 1.00 79.38 223 ASP A C 1
ATOM 1775 O O . ASP A 1 223 ? -10.439 -3.420 -9.115 1.00 79.38 223 ASP A O 1
ATOM 1779 N N . ILE A 1 224 ? -8.311 -4.030 -9.546 1.00 80.69 224 ILE A N 1
ATOM 1780 C CA . IL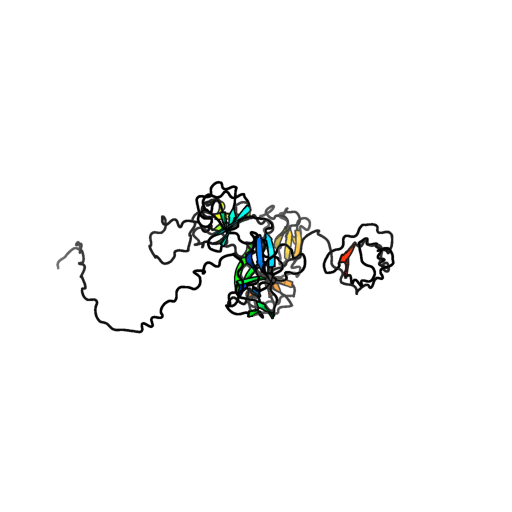E A 1 224 ? -7.876 -2.764 -10.117 1.00 80.69 224 ILE A CA 1
ATOM 1781 C C . ILE A 1 224 ? -7.741 -2.982 -11.617 1.00 80.69 224 ILE A C 1
ATOM 1783 O O . ILE A 1 224 ? -7.156 -3.966 -12.072 1.00 80.69 224 ILE A O 1
ATOM 1787 N N . VAL A 1 225 ? -8.281 -2.061 -12.404 1.00 84.88 225 VAL A N 1
ATOM 1788 C CA . VAL A 1 225 ? -8.138 -2.058 -13.855 1.00 84.88 225 VAL A CA 1
ATOM 1789 C C . VAL A 1 225 ? -7.566 -0.738 -14.324 1.00 84.88 225 VAL A C 1
ATOM 1791 O O . VAL A 1 225 ? -7.848 0.305 -13.741 1.00 84.88 225 VAL A O 1
ATOM 1794 N N . TYR A 1 226 ? -6.809 -0.761 -15.416 1.00 85.44 226 TYR A N 1
ATOM 1795 C CA . TYR A 1 226 ? -6.462 0.464 -16.126 1.00 85.44 226 TYR A CA 1
ATOM 1796 C C . TYR A 1 226 ? -7.230 0.548 -17.441 1.00 85.44 226 TYR A C 1
ATOM 1798 O O . TYR A 1 226 ? -7.366 -0.428 -18.187 1.00 85.44 226 TYR A O 1
ATOM 1806 N N . PHE A 1 227 ? -7.756 1.734 -17.723 1.00 88.06 227 PHE A N 1
ATOM 1807 C CA . PHE A 1 227 ? -8.459 2.048 -18.955 1.00 88.06 227 PHE A CA 1
ATOM 1808 C C . PHE A 1 227 ? -7.725 3.175 -19.675 1.00 88.06 227 PHE A C 1
ATOM 1810 O O . PHE A 1 227 ? -7.579 4.275 -19.142 1.00 88.06 227 PHE A O 1
ATOM 1817 N N . THR A 1 228 ? -7.277 2.900 -20.898 1.00 84.06 228 THR A N 1
ATOM 1818 C CA . THR A 1 228 ? -6.637 3.897 -21.759 1.00 84.06 228 THR A CA 1
A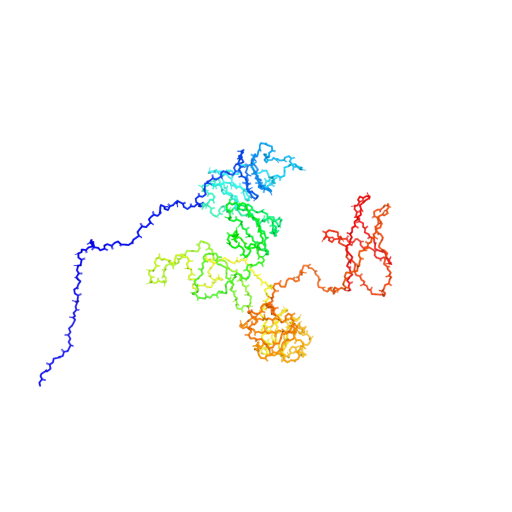TOM 1819 C C . THR A 1 228 ? -7.696 4.541 -22.647 1.00 84.06 228 THR A C 1
ATOM 1821 O O . THR A 1 228 ? -8.270 3.880 -23.516 1.00 84.06 228 THR A O 1
ATOM 1824 N N . GLY A 1 229 ? -7.981 5.822 -22.406 1.00 81.00 229 GLY A N 1
ATOM 1825 C CA . GLY A 1 229 ? -8.946 6.587 -23.195 1.00 81.00 229 GLY A CA 1
ATOM 1826 C C . GLY A 1 229 ? -8.441 6.918 -24.603 1.00 81.00 229 GLY A C 1
ATOM 1827 O O . GLY A 1 229 ? -7.311 6.611 -24.978 1.00 81.00 229 GLY A O 1
ATOM 1828 N N . THR A 1 230 ? -9.264 7.613 -25.394 1.00 75.00 230 THR A N 1
ATOM 1829 C CA . THR A 1 230 ? -8.879 8.073 -26.744 1.00 75.00 230 THR A CA 1
ATOM 1830 C C . THR A 1 230 ? -7.734 9.089 -26.740 1.00 75.00 230 THR A C 1
ATOM 1832 O O . THR A 1 230 ? -7.125 9.298 -27.782 1.00 75.00 230 THR A O 1
ATOM 1835 N N . SER A 1 231 ? -7.440 9.715 -25.595 1.00 73.25 231 SER A N 1
ATOM 1836 C CA . SER A 1 231 ? -6.298 10.619 -25.405 1.00 73.25 231 SER A CA 1
ATOM 1837 C C . SER A 1 231 ? -4.968 9.891 -25.177 1.00 73.25 231 SER A C 1
ATOM 1839 O O . SER A 1 231 ? -3.948 10.550 -25.035 1.00 73.25 231 SER A O 1
ATOM 1841 N N . GLY A 1 232 ? -4.955 8.555 -25.094 1.00 70.62 232 GLY A N 1
ATOM 1842 C CA . GLY A 1 232 ? -3.745 7.780 -24.792 1.00 70.62 232 GLY A CA 1
ATOM 1843 C C . GLY A 1 232 ? -3.347 7.778 -23.312 1.00 70.62 232 GLY A C 1
ATOM 1844 O O . GLY A 1 232 ? -2.491 6.990 -22.916 1.00 70.62 232 GLY A O 1
ATOM 1845 N N . GLN A 1 233 ? -4.003 8.586 -22.478 1.00 72.69 233 GLN A N 1
ATOM 1846 C CA . GLN A 1 233 ? -3.812 8.569 -21.031 1.00 72.69 233 GLN A CA 1
ATOM 1847 C C . GLN A 1 233 ? -4.515 7.356 -20.417 1.00 72.69 233 GLN A C 1
ATOM 1849 O O . GLN A 1 233 ? -5.667 7.048 -20.753 1.00 72.69 233 GLN A O 1
ATOM 1854 N N . SER A 1 234 ? -3.809 6.665 -19.522 1.00 75.38 234 SER A N 1
ATOM 1855 C CA . SER A 1 234 ? -4.357 5.544 -18.761 1.00 75.38 234 SER A CA 1
ATOM 1856 C C . SER A 1 234 ? -4.820 6.028 -17.394 1.00 75.38 234 SER A C 1
ATOM 1858 O O . SER A 1 234 ? -4.086 6.711 -16.688 1.00 75.38 234 SER A O 1
ATOM 1860 N N . LYS A 1 235 ? -6.048 5.663 -17.032 1.00 81.62 235 LYS A N 1
ATOM 1861 C CA . LYS A 1 235 ? -6.630 5.925 -15.715 1.00 81.62 235 LYS A CA 1
ATOM 1862 C C . LYS A 1 235 ? -6.870 4.616 -14.988 1.00 81.62 235 LYS A C 1
ATOM 1864 O O . LYS A 1 235 ? -7.271 3.635 -15.623 1.00 81.62 235 LYS A O 1
ATOM 1869 N N . PHE A 1 236 ? -6.647 4.617 -13.680 1.00 81.44 236 PHE A N 1
ATOM 1870 C CA . PHE A 1 236 ? -6.838 3.446 -12.834 1.00 81.44 236 PHE A CA 1
ATOM 1871 C C . PHE A 1 236 ? -8.194 3.497 -12.145 1.00 81.44 236 PHE A C 1
ATOM 1873 O O . PHE A 1 236 ? -8.607 4.531 -11.617 1.00 81.44 236 PHE A O 1
ATOM 1880 N N . TYR A 1 237 ? -8.880 2.362 -12.154 1.00 86.12 237 TYR A N 1
ATOM 1881 C CA . TYR A 1 237 ? -10.201 2.192 -11.583 1.00 86.12 237 TYR A CA 1
ATOM 1882 C C . TYR A 1 237 ? -10.223 0.971 -10.677 1.00 86.12 237 TYR A C 1
ATOM 1884 O O . TYR A 1 237 ? -9.691 -0.078 -11.023 1.00 86.12 237 TYR A O 1
ATOM 1892 N N . TYR A 1 238 ? -10.893 1.100 -9.544 1.00 82.50 238 TYR A N 1
ATOM 1893 C CA . TYR A 1 238 ? -11.102 0.038 -8.573 1.00 82.50 238 TYR A CA 1
ATOM 1894 C C . TYR A 1 238 ? -12.558 -0.431 -8.607 1.00 82.50 238 TYR A C 1
ATOM 1896 O O . TYR A 1 238 ? -13.473 0.403 -8.609 1.00 82.50 238 TYR A O 1
ATOM 1904 N N . LEU A 1 239 ? -12.791 -1.748 -8.656 1.00 85.31 239 LEU A N 1
ATOM 1905 C CA . LEU A 1 239 ? -14.144 -2.305 -8.604 1.00 85.31 239 LEU A CA 1
ATOM 1906 C C . LEU A 1 239 ? -14.653 -2.284 -7.162 1.00 85.31 239 LEU A C 1
ATOM 1908 O O . LEU A 1 239 ? -14.163 -3.026 -6.305 1.00 85.31 239 LEU A O 1
ATOM 1912 N N . LYS A 1 240 ? -15.670 -1.456 -6.901 1.00 79.69 240 LYS A N 1
ATOM 1913 C CA . LYS A 1 240 ? -16.184 -1.224 -5.550 1.00 79.69 240 LYS A CA 1
ATOM 1914 C C . LYS A 1 240 ? -16.708 -2.521 -4.914 1.00 79.69 240 LYS A C 1
ATOM 1916 O O . LYS A 1 240 ? -17.410 -3.292 -5.575 1.00 79.69 240 LYS A O 1
ATOM 1921 N N . PRO A 1 241 ? -16.519 -2.721 -3.597 1.00 68.50 241 PRO A N 1
ATOM 1922 C CA . PRO A 1 241 ? -17.117 -3.836 -2.862 1.00 68.50 241 PRO A CA 1
ATOM 1923 C C . PRO A 1 241 ? -18.649 -3.857 -2.941 1.00 68.50 241 PRO A C 1
ATOM 1925 O O . PRO A 1 241 ? -19.271 -4.919 -2.854 1.00 68.50 241 PRO A O 1
ATOM 1928 N N . THR A 1 242 ? -19.257 -2.682 -3.117 1.00 70.38 242 THR A N 1
ATOM 1929 C CA . THR A 1 242 ? -20.705 -2.463 -3.209 1.00 70.38 242 THR A CA 1
ATOM 1930 C C . THR A 1 242 ? -21.269 -2.673 -4.611 1.00 70.38 242 THR A C 1
ATOM 1932 O O . THR A 1 242 ? -22.477 -2.545 -4.781 1.00 70.38 242 THR A O 1
ATOM 1935 N N . ALA A 1 243 ? -20.448 -3.013 -5.612 1.00 68.88 243 ALA A N 1
ATOM 1936 C CA . ALA A 1 243 ? -20.956 -3.326 -6.941 1.00 68.88 243 ALA A CA 1
ATOM 1937 C C . ALA A 1 243 ? -21.942 -4.513 -6.843 1.00 68.88 243 ALA A C 1
ATOM 1939 O O . ALA A 1 243 ? -21.576 -5.613 -6.406 1.00 68.88 243 ALA A O 1
ATOM 1940 N N . GLU A 1 244 ? -23.214 -4.273 -7.182 1.00 66.38 244 GLU A N 1
ATOM 1941 C CA . GLU A 1 244 ? -24.277 -5.284 -7.180 1.00 66.38 244 GLU A CA 1
ATOM 1942 C C . GLU A 1 244 ? -24.275 -6.061 -8.496 1.00 66.38 244 GLU A C 1
ATOM 1944 O O . GLU A 1 244 ? -24.393 -5.480 -9.578 1.00 66.38 244 GLU A O 1
ATOM 1949 N N . TYR A 1 245 ? -24.154 -7.389 -8.415 1.00 57.53 245 TYR A N 1
ATOM 1950 C CA . TYR A 1 245 ? -24.199 -8.246 -9.595 1.00 57.53 245 TYR A CA 1
ATOM 1951 C C . TYR A 1 245 ? -25.561 -8.099 -10.285 1.00 57.53 245 TYR A C 1
ATOM 1953 O O . TYR A 1 245 ? -26.592 -8.518 -9.761 1.00 57.53 245 TYR A O 1
ATOM 1961 N N . ASN A 1 246 ? -25.572 -7.496 -11.474 1.00 53.94 246 ASN A N 1
ATOM 1962 C CA . ASN A 1 246 ? -26.788 -7.366 -12.267 1.00 53.94 246 ASN A CA 1
ATOM 1963 C C . ASN A 1 246 ? -27.102 -8.717 -12.935 1.00 53.94 246 ASN A C 1
ATOM 1965 O O . ASN A 1 246 ? -26.629 -9.001 -14.034 1.00 53.94 246 ASN A O 1
ATOM 1969 N N . GLU A 1 247 ? -27.937 -9.541 -12.292 1.00 49.69 247 GLU A N 1
ATOM 1970 C CA . GLU A 1 247 ? -28.371 -10.864 -12.791 1.00 49.69 247 GLU A CA 1
ATOM 1971 C C . GLU A 1 247 ? -29.107 -10.821 -14.149 1.00 49.69 247 GLU A C 1
ATOM 1973 O O . GLU A 1 247 ? -29.358 -11.854 -14.769 1.00 49.69 247 GLU A O 1
ATOM 1978 N N . ALA A 1 248 ? -29.461 -9.635 -14.650 1.00 48.25 248 ALA A N 1
ATOM 1979 C CA . ALA A 1 248 ? -30.394 -9.479 -15.760 1.00 48.25 248 ALA A CA 1
ATOM 1980 C C . ALA A 1 248 ? -29.879 -9.926 -17.148 1.00 48.25 248 ALA A C 1
ATOM 1982 O O . ALA A 1 248 ? -30.665 -9.897 -18.096 1.00 48.25 248 ALA A O 1
ATOM 1983 N N . SER A 1 249 ? -28.612 -10.335 -17.319 1.00 49.12 249 SER A N 1
ATOM 1984 C CA . SER A 1 249 ? -28.036 -10.585 -18.657 1.00 49.12 249 SER A CA 1
ATOM 1985 C C . SER A 1 249 ? -27.497 -11.994 -18.953 1.00 49.12 249 SER A C 1
ATOM 1987 O O . SER A 1 249 ? -27.281 -12.278 -20.130 1.00 49.12 249 SER A O 1
ATOM 1989 N N . ASN A 1 250 ? -27.354 -12.912 -17.985 1.00 46.94 250 ASN A N 1
ATOM 1990 C CA . ASN A 1 250 ? -26.805 -14.259 -18.244 1.00 46.94 250 ASN A CA 1
ATOM 1991 C C . ASN A 1 250 ? -27.750 -15.392 -17.805 1.00 46.94 250 ASN A C 1
ATOM 1993 O O . ASN A 1 250 ? -27.741 -15.862 -16.672 1.00 46.94 250 ASN A O 1
ATOM 1997 N N . GLY A 1 251 ? -28.564 -15.874 -18.748 1.00 44.72 251 GLY A N 1
ATOM 1998 C CA . GLY A 1 251 ? -29.605 -16.890 -18.547 1.00 44.72 251 GLY A CA 1
ATOM 1999 C C . GLY A 1 251 ? -29.145 -18.346 -18.364 1.00 44.72 251 GLY A C 1
ATOM 2000 O O . GLY A 1 251 ? -29.796 -19.242 -18.897 1.00 44.72 251 GLY A O 1
ATOM 2001 N N . SER A 1 252 ? -28.076 -18.634 -17.615 1.00 48.75 252 SER A N 1
ATOM 2002 C CA . SER A 1 252 ? -27.737 -20.021 -17.249 1.00 48.75 252 SER A CA 1
ATOM 2003 C C . SER A 1 252 ? -27.300 -20.132 -15.788 1.00 48.75 252 SER A C 1
ATOM 2005 O O . SER A 1 252 ? -26.152 -19.859 -15.448 1.00 48.75 252 SER A O 1
ATOM 2007 N N . GLY A 1 253 ? -28.238 -20.540 -14.930 1.00 44.88 253 GLY A N 1
ATOM 2008 C CA . GLY A 1 253 ? -28.070 -20.657 -13.483 1.00 44.88 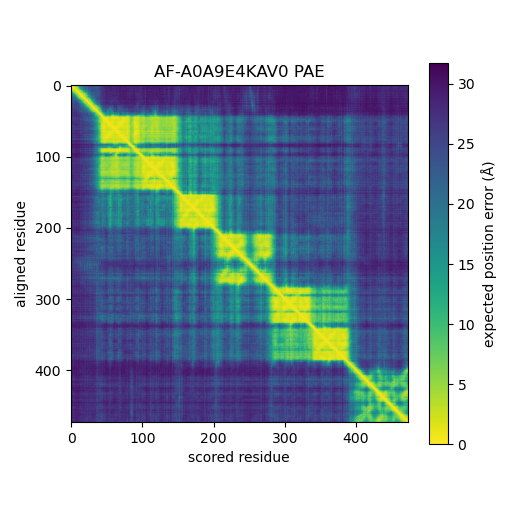253 GLY A CA 1
ATOM 2009 C C . GLY A 1 253 ? -27.107 -21.762 -13.056 1.00 44.88 253 GLY A C 1
ATOM 2010 O O . GLY A 1 253 ? -27.535 -22.880 -12.767 1.00 44.88 253 GLY A O 1
ATOM 2011 N N . ASN A 1 254 ? -25.820 -21.428 -12.962 1.00 46.75 254 ASN A N 1
ATOM 2012 C CA . ASN A 1 254 ? -24.855 -22.205 -12.196 1.00 46.75 254 ASN A CA 1
ATOM 2013 C C . ASN A 1 254 ? -24.565 -21.481 -10.862 1.00 46.75 254 ASN A C 1
ATOM 2015 O O . ASN A 1 254 ? -23.844 -20.487 -10.861 1.00 46.75 254 ASN A O 1
ATOM 2019 N N . PRO A 1 255 ? -25.131 -21.935 -9.730 1.00 47.59 255 PRO A N 1
ATOM 2020 C CA . PRO A 1 255 ? -25.123 -21.210 -8.455 1.00 47.59 255 PRO A CA 1
ATOM 2021 C C . PRO A 1 255 ? -23.808 -21.347 -7.660 1.00 47.59 255 PRO A C 1
ATOM 2023 O O . PRO A 1 255 ? -23.838 -21.427 -6.438 1.00 47.59 255 PRO A O 1
ATOM 2026 N N . LEU A 1 256 ? -22.649 -21.428 -8.322 1.00 43.94 256 LEU A N 1
ATOM 2027 C CA . LEU A 1 256 ? -21.343 -21.580 -7.657 1.00 43.94 256 LEU A CA 1
ATOM 2028 C C . LEU A 1 256 ? -20.283 -20.559 -8.113 1.00 43.94 256 LEU A C 1
ATOM 2030 O O . LEU A 1 256 ? -19.112 -20.740 -7.801 1.00 43.94 256 LEU A O 1
ATOM 2034 N N . ASP A 1 257 ? -20.670 -19.490 -8.815 1.00 50.97 257 ASP A N 1
ATOM 2035 C CA . ASP A 1 257 ? -19.743 -18.451 -9.307 1.00 50.97 257 ASP A CA 1
ATOM 2036 C C . ASP A 1 257 ? -20.198 -17.049 -8.846 1.00 50.97 257 ASP A C 1
ATOM 2038 O O . ASP A 1 257 ? -20.559 -16.194 -9.650 1.00 50.97 257 ASP A O 1
ATOM 2042 N N . PHE A 1 258 ? -20.283 -16.844 -7.525 1.00 50.66 258 PHE A N 1
ATOM 2043 C CA . PHE A 1 258 ? -20.865 -15.634 -6.913 1.00 50.66 258 PHE A CA 1
ATOM 2044 C C . PHE A 1 258 ? -19.925 -14.414 -6.850 1.00 50.66 258 PHE A C 1
ATOM 2046 O O . PHE A 1 258 ? -20.379 -13.331 -6.492 1.00 50.66 258 PHE A O 1
ATOM 2053 N N . ASP A 1 259 ? -18.657 -14.549 -7.255 1.00 57.59 259 ASP A N 1
ATOM 2054 C CA . ASP A 1 259 ? -17.643 -13.494 -7.084 1.00 57.59 259 ASP A CA 1
ATOM 2055 C C . ASP A 1 259 ? -17.133 -12.884 -8.401 1.00 57.59 259 ASP A C 1
ATOM 2057 O O . ASP A 1 259 ? -16.142 -12.154 -8.405 1.00 57.59 259 ASP A O 1
ATOM 2061 N N . ARG A 1 260 ? -17.778 -13.171 -9.541 1.00 56.66 260 ARG A N 1
ATOM 2062 C CA . ARG A 1 260 ? -17.329 -12.699 -10.862 1.00 56.66 260 ARG A CA 1
ATOM 2063 C C . ARG A 1 260 ? -18.294 -11.698 -11.492 1.00 56.66 260 ARG A C 1
ATOM 2065 O O . ARG A 1 260 ? -19.443 -12.005 -11.790 1.00 56.66 260 ARG A O 1
ATOM 2072 N N . PHE A 1 261 ? -17.784 -10.505 -11.760 1.00 66.56 261 PHE A N 1
ATOM 2073 C CA . PHE A 1 261 ? -18.468 -9.345 -12.311 1.00 66.56 261 PHE A CA 1
ATOM 2074 C C . PHE A 1 261 ? -18.095 -9.150 -13.783 1.00 66.56 261 PHE A C 1
ATOM 2076 O O . PHE A 1 261 ? -17.025 -8.651 -14.120 1.00 66.56 261 PHE A O 1
ATOM 2083 N N . ALA A 1 262 ? -18.987 -9.522 -14.696 1.00 63.09 262 ALA A N 1
ATOM 2084 C CA . ALA A 1 262 ? -18.832 -9.166 -16.103 1.00 63.09 262 ALA A CA 1
ATOM 2085 C C . ALA A 1 262 ? -19.432 -7.770 -16.333 1.00 63.09 262 ALA A C 1
ATOM 2087 O O . ALA A 1 262 ? -20.618 -7.649 -16.647 1.00 63.09 262 ALA A O 1
ATOM 2088 N N . SER A 1 263 ? -18.643 -6.701 -16.160 1.00 67.25 263 SER A N 1
ATOM 2089 C CA . SER A 1 263 ? -19.119 -5.368 -16.558 1.00 67.25 263 SER A CA 1
ATOM 2090 C C . SER A 1 263 ? -19.074 -5.238 -18.084 1.00 67.25 263 SER A C 1
ATOM 2092 O O . SER A 1 263 ? -18.049 -5.467 -18.728 1.00 67.25 263 SER A O 1
ATOM 2094 N N . SER A 1 264 ? -20.220 -4.885 -18.670 1.00 73.19 264 SER A N 1
ATOM 2095 C CA . SER A 1 264 ? -20.352 -4.572 -20.102 1.00 73.19 264 SER A CA 1
ATOM 2096 C C . SER A 1 264 ? -20.082 -3.098 -20.413 1.00 73.19 264 SER A C 1
ATOM 2098 O O . SER A 1 264 ? -20.075 -2.695 -21.577 1.00 73.19 264 SER A O 1
ATOM 2100 N N . LYS A 1 265 ? -19.880 -2.276 -19.378 1.00 83.44 265 LYS A N 1
ATOM 2101 C CA . LYS A 1 265 ? -19.617 -0.845 -19.494 1.00 83.44 265 LYS A CA 1
ATOM 2102 C C . LYS A 1 265 ? -18.177 -0.564 -19.082 1.00 83.44 265 LYS A C 1
ATOM 2104 O O . LYS A 1 265 ? -17.649 -1.166 -18.153 1.00 83.44 265 LYS A O 1
ATOM 2109 N N . ALA A 1 266 ? -17.528 0.346 -19.801 1.00 84.12 266 ALA A N 1
ATOM 2110 C CA . ALA A 1 266 ? -16.168 0.742 -19.467 1.00 84.12 266 ALA A CA 1
ATOM 2111 C C . ALA A 1 266 ? -16.152 1.519 -18.135 1.00 84.12 266 ALA A C 1
ATOM 2113 O O . ALA A 1 266 ? -17.101 2.273 -17.890 1.00 84.12 266 ALA A O 1
ATOM 2114 N N . PRO A 1 267 ? -15.083 1.418 -17.323 1.00 87.12 267 PRO A N 1
ATOM 2115 C CA . PRO A 1 267 ? -14.999 2.057 -16.011 1.00 87.12 267 PRO A CA 1
ATOM 2116 C C . PRO A 1 267 ? -15.305 3.564 -16.012 1.00 87.12 267 PRO A C 1
ATOM 2118 O O . PRO A 1 267 ? -16.064 3.994 -15.147 1.00 87.12 267 PRO A O 1
ATOM 2121 N N . PRO A 1 268 ? -14.876 4.369 -17.014 1.00 82.69 268 PRO A N 1
ATOM 2122 C CA . PRO A 1 268 ? -15.219 5.795 -17.052 1.00 82.69 268 PRO A CA 1
ATOM 2123 C C . PRO A 1 268 ? -16.723 6.083 -17.182 1.00 82.69 268 PRO A C 1
ATOM 2125 O O . PRO A 1 268 ? -17.166 7.199 -16.934 1.00 82.69 268 PRO A O 1
ATOM 2128 N N . THR A 1 269 ? -17.512 5.103 -17.632 1.00 85.12 269 THR A N 1
ATOM 2129 C CA . THR A 1 269 ? -18.960 5.235 -17.879 1.00 85.12 269 THR A CA 1
ATOM 2130 C C . THR A 1 269 ? -19.824 4.480 -16.870 1.00 85.12 269 THR A C 1
ATOM 2132 O O . THR A 1 269 ? -21.045 4.623 -16.882 1.00 85.12 269 THR A O 1
ATOM 2135 N N . ASP A 1 270 ? -19.202 3.667 -16.018 1.00 88.00 270 ASP A N 1
ATOM 2136 C CA . ASP A 1 270 ? -19.842 2.823 -15.008 1.00 88.00 270 ASP A CA 1
ATOM 2137 C C . ASP A 1 270 ? -19.351 3.239 -13.622 1.00 88.00 270 ASP A C 1
ATOM 2139 O O . ASP A 1 270 ? -18.710 2.483 -12.896 1.00 88.00 270 ASP A O 1
ATOM 2143 N N . THR A 1 271 ? -19.636 4.493 -13.277 1.00 86.44 271 THR A N 1
ATOM 2144 C CA . THR A 1 271 ? -19.236 5.108 -12.006 1.00 86.44 271 THR A CA 1
ATOM 2145 C C . THR A 1 271 ? -19.970 4.521 -10.806 1.00 86.44 271 THR A C 1
ATOM 2147 O O . THR A 1 271 ? -19.586 4.781 -9.667 1.00 86.44 271 THR A O 1
ATOM 2150 N N . ASP A 1 272 ? -21.032 3.748 -11.036 1.00 83.56 272 ASP A N 1
ATOM 2151 C CA . ASP A 1 272 ? -21.742 3.022 -9.986 1.00 83.56 272 ASP A CA 1
ATOM 2152 C C . ASP A 1 272 ? -20.874 1.857 -9.495 1.00 83.56 272 ASP A C 1
ATOM 2154 O O . ASP A 1 272 ? -20.645 1.738 -8.289 1.00 83.56 272 ASP A O 1
ATOM 2158 N N . SER A 1 273 ? -20.295 1.085 -10.423 1.00 86.00 273 SER A N 1
ATOM 2159 C CA . SER A 1 273 ? -19.469 -0.091 -10.116 1.00 86.00 273 SER A CA 1
ATOM 2160 C C . SER A 1 273 ? -17.990 0.241 -9.892 1.00 86.00 273 SER A C 1
ATOM 2162 O O . SER A 1 273 ? -17.340 -0.388 -9.058 1.00 86.00 273 SER A O 1
ATOM 2164 N N . TRP A 1 274 ? -17.451 1.230 -10.608 1.00 86.94 274 TRP A N 1
ATOM 2165 C CA . TRP A 1 274 ? -16.027 1.575 -10.597 1.00 86.94 274 TRP A CA 1
ATOM 2166 C C . TRP A 1 274 ? -15.761 2.912 -9.902 1.00 86.94 274 TRP A C 1
ATOM 2168 O O . TRP A 1 274 ? -16.542 3.857 -10.015 1.00 86.94 274 TRP A O 1
ATOM 2178 N N . GLN A 1 275 ? -14.642 3.001 -9.187 1.00 84.56 275 GLN A N 1
ATOM 2179 C CA . GLN A 1 275 ? -14.124 4.237 -8.600 1.00 84.56 275 GLN A CA 1
ATOM 2180 C C . GLN A 1 275 ? -12.785 4.591 -9.249 1.00 84.56 275 GLN A C 1
ATOM 2182 O O . GLN A 1 275 ? -11.884 3.759 -9.272 1.00 84.56 275 GLN A O 1
ATOM 2187 N N . GLU A 1 276 ? -12.656 5.808 -9.781 1.00 84.94 276 GLU A N 1
ATOM 2188 C CA . GLU A 1 276 ? -11.372 6.330 -10.269 1.00 84.94 276 GLU A CA 1
ATOM 2189 C C . GLU A 1 276 ? -10.425 6.528 -9.080 1.00 84.94 276 GLU A C 1
ATOM 2191 O O . GLU A 1 276 ? -10.824 7.129 -8.081 1.00 84.94 276 GLU A O 1
ATOM 2196 N N . MET A 1 277 ? -9.207 5.991 -9.169 1.00 70.81 277 MET A N 1
ATOM 2197 C CA . MET A 1 277 ? -8.208 6.107 -8.102 1.00 70.81 277 MET A CA 1
ATOM 2198 C C . MET A 1 277 ? -7.254 7.270 -8.373 1.00 70.81 277 MET A C 1
ATOM 2200 O O . MET A 1 277 ? -7.178 8.202 -7.581 1.00 70.81 277 MET A O 1
ATOM 2204 N N . PHE A 1 278 ? -6.558 7.235 -9.512 1.00 66.69 278 PHE A N 1
ATOM 2205 C CA . PHE A 1 278 ? -5.604 8.264 -9.918 1.00 66.69 278 PHE A CA 1
ATOM 2206 C C . PHE A 1 278 ? -5.314 8.217 -11.428 1.00 66.69 278 PHE A C 1
ATOM 2208 O O . PHE A 1 278 ? -5.601 7.234 -12.125 1.00 66.69 278 PHE A O 1
ATOM 2215 N N . GLU A 1 279 ? -4.726 9.306 -11.920 1.00 59.72 279 GLU A N 1
ATOM 2216 C CA . GLU A 1 279 ? -4.188 9.458 -13.271 1.00 59.72 279 GLU A CA 1
ATOM 2217 C C . GLU A 1 279 ? -2.658 9.411 -13.170 1.00 59.72 279 GLU A C 1
ATOM 2219 O O . GLU A 1 279 ? -2.057 10.294 -12.563 1.00 59.72 279 GLU A O 1
ATOM 2224 N N . ASP A 1 280 ? -2.023 8.363 -13.705 1.00 53.59 280 ASP A N 1
ATOM 2225 C CA . ASP A 1 280 ? -0.559 8.260 -13.699 1.00 53.59 280 ASP A CA 1
ATOM 2226 C C . ASP A 1 280 ? 0.006 8.844 -14.998 1.00 53.59 280 ASP A C 1
ATOM 2228 O O . ASP A 1 280 ? -0.076 8.227 -16.064 1.00 53.59 280 ASP A O 1
ATOM 2232 N N . SER A 1 281 ? 0.571 10.050 -14.922 1.00 51.62 281 SER A N 1
ATOM 2233 C CA . SER A 1 281 ? 1.280 10.669 -16.046 1.00 51.62 281 SER A CA 1
ATOM 2234 C C . SER A 1 281 ? 2.726 10.180 -16.208 1.00 51.62 281 SER A C 1
ATOM 2236 O O . SER A 1 281 ? 3.375 10.565 -17.176 1.00 51.62 281 SER A O 1
ATOM 2238 N N . ASN A 1 282 ? 3.239 9.363 -15.280 1.00 46.22 282 ASN A N 1
ATOM 2239 C CA . ASN A 1 282 ? 4.626 8.886 -15.226 1.00 46.22 282 ASN A CA 1
ATOM 2240 C C . ASN A 1 282 ? 4.773 7.399 -15.568 1.00 46.22 282 ASN A C 1
ATOM 2242 O O . ASN A 1 282 ? 5.873 6.850 -15.470 1.00 46.22 282 ASN A O 1
ATOM 2246 N N . LEU A 1 283 ? 3.693 6.740 -15.988 1.00 52.16 283 LEU A N 1
ATOM 2247 C CA . LEU A 1 283 ? 3.760 5.350 -16.407 1.00 52.16 283 LEU A CA 1
ATOM 2248 C C . LEU A 1 283 ? 4.735 5.229 -17.586 1.00 52.16 283 LEU A C 1
ATOM 2250 O O . LEU A 1 283 ? 4.535 5.863 -18.626 1.00 52.16 283 LEU A O 1
ATOM 2254 N N . VAL A 1 284 ? 5.785 4.416 -17.429 1.00 52.28 284 VAL A N 1
ATOM 2255 C CA . VAL A 1 284 ? 6.747 4.135 -18.503 1.00 52.28 284 VAL A CA 1
ATOM 2256 C C . VAL A 1 284 ? 5.963 3.567 -19.680 1.00 52.28 284 VAL A C 1
ATOM 2258 O O . VAL A 1 284 ? 5.498 2.424 -19.647 1.00 52.28 284 VAL A O 1
ATOM 2261 N N . LYS A 1 285 ? 5.762 4.387 -20.715 1.00 68.88 285 LYS A N 1
ATOM 2262 C CA . LYS A 1 285 ? 5.083 3.940 -21.927 1.00 68.88 285 LYS A CA 1
ATOM 2263 C C . LYS A 1 285 ? 5.895 2.793 -22.541 1.00 68.88 285 LYS A C 1
ATOM 2265 O O . LYS A 1 285 ? 7.128 2.835 -22.512 1.00 68.88 285 LYS A O 1
ATOM 2270 N N . PRO A 1 286 ? 5.236 1.762 -23.096 1.00 69.19 286 PRO A N 1
ATOM 2271 C CA . PRO A 1 286 ? 5.943 0.671 -23.750 1.00 69.19 286 PRO A CA 1
ATOM 2272 C C . PRO A 1 286 ? 6.849 1.218 -24.858 1.00 69.19 286 PRO A C 1
ATOM 2274 O O . PRO A 1 286 ? 6.430 2.085 -25.626 1.00 69.19 286 PRO A O 1
ATOM 2277 N N . ILE A 1 287 ? 8.071 0.689 -24.959 1.00 79.06 287 ILE A N 1
ATOM 2278 C CA . ILE A 1 287 ? 8.985 1.025 -26.055 1.00 79.06 287 ILE A CA 1
ATOM 2279 C C . ILE A 1 287 ? 8.378 0.483 -27.349 1.00 79.06 287 ILE A C 1
ATOM 2281 O O . ILE A 1 287 ? 8.306 -0.728 -27.557 1.00 79.06 287 ILE A O 1
ATOM 2285 N N . VAL A 1 288 ? 7.939 1.374 -28.234 1.00 85.31 288 VAL A N 1
ATOM 2286 C CA . VAL A 1 288 ? 7.320 0.999 -29.515 1.00 85.31 288 VAL A CA 1
ATOM 2287 C C . VAL A 1 288 ? 8.316 1.096 -30.667 1.00 85.31 288 VAL A C 1
ATOM 2289 O O . VAL A 1 288 ? 9.335 1.773 -30.568 1.00 85.31 288 VAL A O 1
ATOM 2292 N N . GLN A 1 289 ? 8.044 0.418 -31.782 1.00 89.06 289 GLN A N 1
ATOM 2293 C CA . GLN A 1 289 ? 8.815 0.635 -33.009 1.00 89.06 289 GLN A CA 1
ATOM 2294 C C . GLN A 1 289 ? 8.574 2.060 -33.512 1.00 89.06 289 GLN A C 1
ATOM 2296 O O . GLN A 1 289 ? 7.430 2.525 -33.522 1.00 89.06 289 GLN A O 1
ATOM 2301 N N . TRP A 1 290 ? 9.637 2.755 -33.918 1.00 93.31 290 TRP A N 1
ATOM 2302 C CA . TRP A 1 290 ? 9.487 4.062 -34.550 1.00 93.31 290 TRP A CA 1
ATOM 2303 C C . TRP A 1 290 ? 8.708 3.941 -35.868 1.00 93.31 290 TRP A C 1
ATOM 2305 O O . TRP A 1 290 ? 8.996 3.071 -36.694 1.00 93.31 290 TRP A O 1
ATOM 2315 N N . ASP A 1 291 ? 7.731 4.827 -36.058 1.00 90.00 291 ASP A N 1
ATOM 2316 C CA . ASP A 1 291 ? 6.842 4.878 -37.217 1.00 90.00 291 ASP A CA 1
ATOM 2317 C C . ASP A 1 291 ? 6.886 6.279 -37.840 1.00 90.00 291 ASP A C 1
ATOM 2319 O O . ASP A 1 291 ? 6.421 7.256 -37.248 1.00 90.00 291 ASP A O 1
ATOM 2323 N N . SER A 1 292 ? 7.411 6.369 -39.065 1.00 89.81 292 SER A N 1
ATOM 2324 C CA . SER A 1 292 ? 7.542 7.627 -39.813 1.00 89.81 292 SER A CA 1
ATOM 2325 C C . SER A 1 292 ? 6.207 8.308 -40.125 1.00 89.81 292 SER A C 1
ATOM 2327 O O . SER A 1 292 ? 6.185 9.489 -40.473 1.00 89.81 292 SER A O 1
ATOM 2329 N N . THR A 1 293 ? 5.087 7.588 -40.013 1.00 87.69 293 THR A N 1
ATOM 2330 C CA . THR A 1 293 ? 3.745 8.128 -40.256 1.00 87.69 293 THR A CA 1
ATOM 2331 C C . THR A 1 293 ? 3.141 8.815 -39.031 1.00 87.69 293 THR A C 1
ATOM 2333 O O . THR A 1 293 ? 2.185 9.577 -39.178 1.00 87.69 293 THR A O 1
ATOM 2336 N N . LYS A 1 294 ? 3.721 8.625 -37.837 1.00 81.12 294 LYS A N 1
ATOM 2337 C CA . LYS A 1 294 ? 3.282 9.240 -36.573 1.00 81.12 294 LYS A CA 1
ATOM 2338 C C . LYS A 1 294 ? 3.948 10.590 -36.306 1.00 81.12 294 LYS A C 1
ATOM 2340 O O . LYS A 1 294 ? 4.390 10.834 -35.194 1.00 81.12 294 LYS A O 1
ATOM 2345 N N . GLY A 1 295 ? 4.028 11.454 -37.316 1.00 63.72 295 GLY A N 1
ATOM 2346 C CA . GLY A 1 295 ? 4.848 12.674 -37.311 1.00 63.72 295 GLY A CA 1
ATOM 2347 C C . GLY A 1 295 ? 4.708 13.629 -36.113 1.00 63.72 295 GLY A C 1
ATOM 2348 O O . GLY A 1 295 ? 5.573 14.469 -35.958 1.00 63.72 295 GLY A O 1
ATOM 2349 N N . ASP A 1 296 ? 3.676 13.532 -35.276 1.00 72.25 296 ASP A N 1
ATOM 2350 C CA . ASP A 1 296 ? 3.474 14.283 -34.026 1.00 72.25 296 ASP A CA 1
ATOM 2351 C C . ASP A 1 296 ? 3.026 13.389 -32.845 1.00 72.25 296 ASP A C 1
ATOM 2353 O O . ASP A 1 296 ? 2.584 13.879 -31.813 1.00 72.25 296 ASP A O 1
ATOM 2357 N N . GLY A 1 297 ? 3.130 12.066 -32.985 1.00 82.06 297 GLY A N 1
ATOM 2358 C CA . GLY A 1 297 ? 2.506 11.085 -32.092 1.00 82.06 297 GLY A CA 1
ATOM 2359 C C . GLY A 1 297 ? 3.368 10.583 -30.932 1.00 82.06 297 GLY A C 1
ATOM 2360 O O . GLY A 1 297 ? 2.999 9.572 -30.333 1.00 82.06 297 GLY A O 1
ATOM 2361 N N . TYR A 1 298 ? 4.505 11.225 -30.662 1.00 90.88 298 TYR A N 1
ATOM 2362 C CA . TYR A 1 298 ? 5.412 10.871 -29.569 1.00 90.88 298 TYR A CA 1
ATOM 2363 C C . TYR A 1 298 ? 5.562 12.063 -28.625 1.00 90.88 298 TYR A C 1
ATOM 2365 O O . TYR A 1 298 ? 6.022 13.127 -29.043 1.00 90.88 298 TYR A O 1
ATOM 2373 N N . ASP A 1 299 ? 5.181 11.871 -27.366 1.00 91.12 299 ASP A N 1
ATOM 2374 C CA . ASP A 1 299 ? 5.311 12.888 -26.324 1.00 91.12 299 ASP A CA 1
ATOM 2375 C C . ASP A 1 299 ? 6.754 12.956 -25.802 1.00 91.12 299 ASP A C 1
ATOM 2377 O O . ASP A 1 299 ? 7.579 12.069 -26.041 1.00 91.12 299 ASP A O 1
ATOM 2381 N N . THR A 1 300 ? 7.080 14.018 -25.060 1.00 90.88 300 THR A N 1
ATOM 2382 C CA . THR A 1 300 ? 8.370 14.123 -24.370 1.00 90.88 300 THR A CA 1
ATOM 2383 C C . THR A 1 300 ? 8.550 12.933 -23.431 1.00 90.88 300 THR A C 1
ATOM 2385 O O . THR A 1 300 ? 7.647 12.599 -22.668 1.00 90.88 300 THR A O 1
ATOM 2388 N N . ASN A 1 301 ? 9.744 12.345 -23.443 1.00 87.50 301 ASN A N 1
ATOM 2389 C CA . ASN A 1 301 ? 10.128 11.124 -22.734 1.00 87.50 301 ASN A CA 1
ATOM 2390 C C . ASN A 1 301 ? 9.520 9.822 -23.278 1.00 87.50 301 ASN A C 1
ATOM 2392 O O . ASN A 1 301 ? 9.724 8.774 -22.666 1.00 87.50 301 ASN A O 1
ATOM 2396 N N . ASP A 1 302 ? 8.847 9.840 -24.431 1.00 90.44 302 ASP A N 1
ATOM 2397 C CA . ASP A 1 302 ? 8.490 8.596 -25.110 1.00 90.44 302 ASP A CA 1
ATOM 2398 C C . ASP A 1 302 ? 9.749 7.886 -25.611 1.00 90.44 302 ASP A C 1
ATOM 2400 O O . ASP A 1 302 ? 10.662 8.503 -26.168 1.00 90.44 302 ASP A O 1
ATOM 2404 N N . PHE A 1 303 ? 9.776 6.565 -25.446 1.00 89.88 303 PHE A N 1
ATOM 2405 C CA . PHE A 1 303 ? 10.850 5.717 -25.939 1.00 89.88 303 PHE A CA 1
ATOM 2406 C C . PHE A 1 303 ? 10.400 4.966 -27.189 1.00 89.88 303 PHE A C 1
ATOM 2408 O O . PHE A 1 303 ? 9.340 4.333 -27.218 1.00 89.88 303 PHE A O 1
ATOM 2415 N N . VAL A 1 304 ? 11.239 4.987 -28.219 1.00 91.75 304 VAL A N 1
ATOM 2416 C CA . VAL A 1 304 ? 11.050 4.198 -29.439 1.00 91.75 304 VAL A CA 1
ATOM 2417 C C . VAL A 1 304 ? 12.282 3.362 -29.715 1.00 91.75 304 VAL A C 1
ATOM 2419 O O . VAL A 1 304 ? 13.378 3.721 -29.301 1.00 91.75 304 VAL A O 1
ATOM 2422 N N . HIS A 1 305 ? 12.132 2.276 -30.463 1.00 87.62 305 HIS A N 1
ATOM 2423 C CA . HIS A 1 305 ? 13.272 1.575 -31.036 1.00 87.62 305 HIS A CA 1
ATOM 2424 C C . HIS A 1 305 ? 13.332 1.767 -32.553 1.00 87.62 305 HIS A C 1
ATOM 2426 O O . HIS A 1 305 ? 12.323 1.676 -33.260 1.00 87.62 305 HIS A O 1
ATOM 2432 N N . PHE A 1 306 ? 14.536 2.015 -33.059 1.00 89.56 306 PHE A N 1
ATOM 2433 C CA . PHE A 1 306 ? 14.833 2.161 -34.475 1.00 89.56 306 PHE A CA 1
ATOM 2434 C C . PHE A 1 306 ? 16.225 1.595 -34.772 1.00 89.56 306 PHE A C 1
ATOM 2436 O O . PHE A 1 306 ? 17.204 1.966 -34.137 1.00 89.56 306 PHE A O 1
ATOM 2443 N N . GLY A 1 307 ? 16.326 0.666 -35.726 1.00 82.81 307 GLY A N 1
ATOM 2444 C CA . GLY A 1 307 ? 17.622 0.109 -36.139 1.00 82.81 307 GLY A CA 1
ATOM 2445 C C . GLY A 1 307 ? 18.396 -0.649 -35.048 1.00 82.81 307 GLY A C 1
ATOM 2446 O O . GLY A 1 307 ? 19.615 -0.735 -35.141 1.00 82.81 307 GLY A O 1
ATOM 2447 N N . GLY A 1 308 ? 17.708 -1.186 -34.032 1.00 77.88 308 GLY A N 1
ATOM 2448 C CA . GLY A 1 308 ? 18.335 -1.858 -32.881 1.00 77.88 308 GLY A CA 1
ATOM 2449 C C . GLY A 1 308 ? 18.723 -0.916 -31.735 1.00 77.88 308 GLY A C 1
ATOM 2450 O O . GLY A 1 308 ? 19.133 -1.381 -30.676 1.00 77.88 308 GLY A O 1
ATOM 2451 N N . THR A 1 309 ? 18.529 0.389 -31.918 1.00 81.12 309 THR A N 1
ATOM 2452 C CA . THR A 1 309 ? 18.821 1.428 -30.931 1.00 81.12 309 THR A CA 1
ATOM 2453 C C . THR A 1 309 ? 17.515 1.990 -30.367 1.00 81.12 309 THR A C 1
ATOM 2455 O O . THR A 1 309 ? 16.540 2.191 -31.092 1.00 81.12 309 THR A O 1
ATOM 2458 N N . ILE A 1 310 ? 17.475 2.205 -29.059 1.00 87.75 310 ILE A N 1
ATOM 2459 C CA . ILE A 1 310 ? 16.394 2.853 -28.326 1.00 87.75 310 ILE A CA 1
ATOM 2460 C C . ILE A 1 310 ? 16.695 4.346 -28.272 1.00 87.75 310 ILE A C 1
ATOM 2462 O O . ILE A 1 310 ? 17.758 4.765 -27.814 1.00 87.75 310 ILE A O 1
ATOM 2466 N N . TYR A 1 311 ? 15.729 5.139 -28.709 1.00 92.69 311 TYR A N 1
ATOM 2467 C CA . TYR A 1 311 ? 15.771 6.589 -28.682 1.00 92.69 311 TYR A CA 1
ATOM 2468 C C . TYR A 1 311 ? 14.704 7.113 -27.734 1.00 92.69 311 TYR A C 1
ATOM 2470 O O . TYR A 1 311 ? 13.597 6.574 -27.679 1.00 92.69 311 TYR A O 1
ATOM 2478 N N . LYS A 1 312 ? 15.029 8.187 -27.022 1.00 93.31 312 LYS A N 1
ATOM 2479 C CA . LYS A 1 312 ? 14.094 8.929 -26.183 1.00 93.31 312 LYS A CA 1
ATOM 2480 C C . LYS A 1 312 ? 13.758 10.259 -26.851 1.00 93.31 312 LYS A C 1
ATOM 2482 O O . LYS A 1 312 ? 14.649 10.968 -27.313 1.00 93.31 312 LYS A O 1
ATOM 2487 N N . ASN A 1 313 ? 12.471 10.583 -26.934 1.00 93.94 313 ASN A N 1
ATOM 2488 C CA . ASN A 1 313 ? 12.022 11.861 -27.469 1.00 93.94 313 ASN A CA 1
ATOM 2489 C C . ASN A 1 313 ? 12.260 12.964 -26.426 1.00 93.94 313 ASN A C 1
ATOM 2491 O O . ASN A 1 313 ? 11.710 12.901 -25.328 1.00 93.94 313 ASN A O 1
ATOM 2495 N N . VAL A 1 314 ? 13.074 13.971 -26.743 1.00 94.19 314 VAL A N 1
ATOM 2496 C CA . VAL A 1 314 ? 13.464 15.019 -25.780 1.00 94.19 314 VAL A CA 1
ATOM 2497 C C . VAL A 1 314 ? 12.621 16.288 -25.873 1.00 94.19 314 VAL A C 1
ATOM 2499 O O . VAL A 1 314 ? 12.609 17.082 -24.935 1.00 94.19 314 VAL A O 1
ATOM 2502 N N . THR A 1 315 ? 11.887 16.490 -26.968 1.00 92.75 315 THR A N 1
ATOM 2503 C CA . THR A 1 315 ? 11.122 17.727 -27.211 1.00 92.75 315 THR A CA 1
ATOM 2504 C C . THR A 1 315 ? 9.611 17.531 -27.171 1.00 92.75 315 THR A C 1
ATOM 2506 O O . THR A 1 315 ? 8.881 18.518 -27.082 1.00 92.75 315 THR A O 1
ATOM 2509 N N . GLY A 1 316 ? 9.133 16.289 -27.276 1.00 88.88 316 GLY A N 1
ATOM 2510 C CA . GLY A 1 316 ? 7.722 15.985 -27.532 1.00 88.88 316 GLY A CA 1
ATOM 2511 C C . GLY A 1 316 ? 7.271 16.411 -28.925 1.00 88.88 316 GLY A C 1
ATOM 2512 O O . GLY A 1 316 ? 6.083 16.563 -29.196 1.00 88.88 316 GLY A O 1
ATOM 2513 N N . GLN A 1 317 ? 8.225 16.675 -29.814 1.00 87.12 317 GLN A N 1
ATOM 2514 C CA . GLN A 1 317 ? 7.994 16.781 -31.242 1.00 87.12 317 GLN A CA 1
ATOM 2515 C C . GLN A 1 317 ? 8.592 15.534 -31.871 1.00 87.12 317 GLN A C 1
ATOM 2517 O O . GLN A 1 317 ? 9.657 15.072 -31.476 1.00 87.12 317 GLN A O 1
ATOM 2522 N N . SER A 1 318 ? 7.926 14.975 -32.866 1.00 81.62 318 SER A N 1
ATOM 2523 C CA . SER A 1 318 ? 8.579 14.040 -33.772 1.00 81.62 318 SER A CA 1
ATOM 2524 C C . SER A 1 318 ? 8.628 14.693 -35.142 1.00 81.62 318 SER A C 1
ATOM 2526 O O . SER A 1 318 ? 7.903 15.640 -35.431 1.00 81.62 318 SER A O 1
ATOM 2528 N N . SER A 1 319 ? 9.576 14.289 -35.969 1.00 79.38 319 SER A N 1
ATOM 2529 C CA . SER A 1 319 ? 9.552 14.633 -37.380 1.00 79.38 319 SER A CA 1
ATOM 2530 C C . SER A 1 319 ? 9.457 13.331 -38.169 1.00 79.38 319 SER A C 1
ATOM 2532 O O . SER A 1 319 ? 9.677 12.248 -37.627 1.00 79.38 319 SER A O 1
ATOM 2534 N N . ALA A 1 320 ? 9.143 13.411 -39.462 1.00 86.31 320 ALA A N 1
ATOM 2535 C CA . ALA A 1 320 ? 9.226 12.244 -40.346 1.00 86.31 320 ALA A CA 1
ATOM 2536 C C . ALA A 1 320 ? 10.684 11.775 -40.581 1.00 86.31 320 ALA A C 1
ATOM 2538 O O . ALA A 1 320 ? 10.915 10.837 -41.343 1.00 86.31 320 ALA A O 1
ATOM 2539 N N . THR A 1 321 ? 11.662 12.447 -39.967 1.00 91.12 321 THR A N 1
ATOM 2540 C CA . THR A 1 321 ? 13.083 12.102 -40.008 1.00 91.12 321 THR A CA 1
ATOM 2541 C C . THR A 1 321 ? 13.365 10.977 -39.015 1.00 91.12 321 THR A C 1
ATOM 2543 O O . THR A 1 321 ? 12.845 10.976 -37.900 1.00 91.12 321 THR A O 1
ATOM 2546 N N . GLU A 1 322 ? 14.182 10.008 -39.424 1.00 93.94 322 GLU A N 1
ATOM 2547 C CA . GLU A 1 322 ? 14.559 8.864 -38.588 1.00 93.94 322 GLU A CA 1
ATOM 2548 C C . GLU A 1 322 ? 15.270 9.336 -37.298 1.00 93.94 322 GLU A C 1
ATOM 2550 O O . GLU A 1 322 ? 16.077 10.265 -37.375 1.00 93.94 322 GLU A O 1
ATOM 2555 N N . PRO A 1 323 ? 15.056 8.699 -36.126 1.00 94.50 323 PRO A N 1
ATOM 2556 C CA . PRO A 1 323 ? 15.617 9.164 -34.851 1.00 94.50 323 PRO A CA 1
ATOM 2557 C C . PRO A 1 323 ? 17.142 9.322 -34.843 1.00 94.50 323 PRO A C 1
ATOM 2559 O O . PRO A 1 323 ? 17.664 10.265 -34.258 1.00 94.50 323 PRO A O 1
ATOM 2562 N N . LYS A 1 324 ? 17.863 8.451 -35.561 1.00 93.56 324 LYS A N 1
ATOM 2563 C CA . LYS A 1 324 ? 19.326 8.534 -35.717 1.00 93.56 324 LYS A CA 1
ATOM 2564 C C . LYS A 1 324 ? 19.802 9.809 -36.437 1.00 93.56 324 LYS A C 1
ATOM 2566 O O . LYS A 1 324 ? 20.947 10.210 -36.264 1.00 93.56 324 LYS A O 1
ATOM 2571 N N . ASP A 1 325 ? 18.944 10.397 -37.274 1.00 94.44 325 ASP A N 1
ATOM 2572 C CA . ASP A 1 325 ? 19.244 11.558 -38.118 1.00 94.44 325 ASP A CA 1
ATOM 2573 C C . ASP A 1 325 ? 18.613 12.849 -37.550 1.00 94.44 325 ASP A C 1
ATOM 2575 O O . ASP A 1 325 ? 18.927 13.947 -38.012 1.00 94.44 325 ASP A O 1
ATOM 2579 N N . ASP A 1 326 ? 17.747 12.738 -36.535 1.00 94.69 326 ASP A N 1
ATOM 2580 C CA . ASP A 1 326 ? 17.046 13.844 -35.875 1.00 94.69 326 ASP A CA 1
ATOM 2581 C C . ASP A 1 326 ? 17.494 14.004 -34.416 1.00 94.69 326 ASP A C 1
ATOM 2583 O O . ASP A 1 326 ? 16.736 13.824 -33.463 1.00 94.69 326 ASP A O 1
ATOM 2587 N N . THR A 1 327 ? 18.751 14.416 -34.245 1.00 94.38 327 THR A N 1
ATOM 2588 C CA . THR A 1 327 ? 19.362 14.665 -32.927 1.00 94.38 327 THR A CA 1
ATOM 2589 C C . THR A 1 327 ? 18.794 15.890 -32.202 1.00 94.38 327 THR A C 1
ATOM 2591 O O . THR A 1 327 ? 19.295 16.265 -31.146 1.00 94.38 327 THR A O 1
ATOM 2594 N N . THR A 1 328 ? 17.823 16.593 -32.798 1.00 95.12 328 THR A N 1
ATOM 2595 C CA . THR A 1 328 ? 17.124 17.708 -32.141 1.00 95.12 328 THR A CA 1
ATOM 2596 C C . THR A 1 328 ? 15.965 17.187 -31.303 1.00 95.12 328 THR A C 1
ATOM 2598 O O . THR A 1 328 ? 15.754 17.670 -30.195 1.00 95.12 328 THR A O 1
ATOM 2601 N N . ASN A 1 329 ? 15.223 16.210 -31.829 1.00 94.50 329 ASN A N 1
ATOM 2602 C CA . ASN A 1 329 ? 14.053 15.646 -31.162 1.00 94.50 329 ASN A CA 1
ATOM 2603 C C . ASN A 1 329 ? 14.336 14.318 -30.459 1.00 94.50 329 ASN A C 1
ATOM 2605 O O . ASN A 1 329 ? 13.580 13.940 -29.567 1.00 94.50 329 ASN A O 1
ATOM 2609 N N . TRP A 1 330 ? 15.418 13.627 -30.820 1.00 94.75 330 TRP A N 1
ATOM 2610 C CA . TRP A 1 330 ? 15.758 12.319 -30.275 1.00 94.75 330 TRP A CA 1
ATOM 2611 C C . TRP A 1 330 ? 17.144 12.313 -29.638 1.00 94.75 330 TRP A C 1
ATOM 2613 O O . TRP A 1 330 ? 18.121 12.770 -30.232 1.00 94.75 330 TRP A O 1
ATOM 2623 N N . GLU A 1 331 ? 17.227 11.739 -28.440 1.00 94.25 331 GLU A N 1
ATOM 2624 C CA . GLU A 1 331 ? 18.484 11.332 -27.817 1.00 94.25 331 GLU A CA 1
ATOM 2625 C C . GLU A 1 331 ? 18.632 9.812 -27.917 1.00 94.25 331 GLU A C 1
ATOM 2627 O O . GLU A 1 331 ? 17.679 9.065 -27.679 1.00 94.25 331 GLU A O 1
ATOM 2632 N N . GLU A 1 332 ? 19.818 9.338 -28.297 1.00 92.62 332 GLU A N 1
ATOM 2633 C CA . GLU A 1 332 ? 20.140 7.918 -28.184 1.00 92.62 332 GLU A CA 1
ATOM 2634 C C . GLU A 1 332 ? 20.181 7.553 -26.701 1.00 92.62 332 GLU A C 1
ATOM 2636 O O . GLU A 1 332 ? 20.972 8.104 -25.936 1.00 92.62 332 GLU A O 1
ATOM 2641 N N . TYR A 1 333 ? 19.303 6.641 -26.298 1.00 86.50 333 TYR A N 1
ATOM 2642 C CA . TYR A 1 333 ? 19.181 6.224 -24.910 1.00 86.50 333 TYR A CA 1
ATOM 2643 C C . TYR A 1 333 ? 19.962 4.933 -24.650 1.00 86.50 333 TYR A C 1
ATOM 2645 O O . TYR A 1 333 ? 20.692 4.837 -23.666 1.00 86.50 333 TYR A O 1
ATOM 2653 N N . ALA A 1 334 ? 19.832 3.941 -25.538 1.00 80.56 334 ALA A N 1
ATOM 2654 C CA . ALA A 1 334 ? 20.533 2.662 -25.428 1.00 80.56 334 ALA A CA 1
ATOM 2655 C C . ALA A 1 334 ? 20.612 1.925 -26.778 1.00 80.56 334 ALA A C 1
ATOM 2657 O O . ALA A 1 334 ? 19.778 2.146 -27.643 1.00 80.56 334 ALA A O 1
ATOM 2658 N N . GLY A 1 335 ? 21.554 0.991 -26.960 1.00 69.19 335 GLY A N 1
ATOM 2659 C CA . GLY A 1 335 ? 21.580 0.096 -28.135 1.00 69.19 335 GLY A CA 1
ATOM 2660 C C . GLY A 1 335 ? 22.481 0.518 -29.307 1.00 69.19 335 GLY A C 1
ATOM 2661 O O . GLY A 1 335 ? 22.177 0.206 -30.455 1.00 69.19 335 GLY A O 1
ATOM 2662 N N . GLY A 1 336 ? 23.608 1.180 -29.038 1.00 56.03 336 GLY A N 1
ATOM 2663 C CA . GLY A 1 336 ? 24.585 1.622 -30.049 1.00 56.03 336 GLY A CA 1
ATOM 2664 C C . GLY A 1 336 ? 25.459 0.532 -30.699 1.00 56.03 336 GLY A C 1
ATOM 2665 O O . GLY A 1 336 ? 26.378 0.855 -31.454 1.00 56.03 336 GLY A O 1
ATOM 2666 N N . ALA A 1 337 ? 25.214 -0.759 -30.445 1.00 53.94 337 ALA A N 1
ATOM 2667 C CA . ALA A 1 337 ? 25.922 -1.834 -31.141 1.00 53.94 337 ALA A CA 1
ATOM 2668 C C . ALA A 1 337 ? 25.232 -2.118 -32.485 1.00 53.94 337 ALA A C 1
ATOM 2670 O O . ALA A 1 337 ? 24.183 -2.759 -32.572 1.00 53.94 337 ALA A O 1
ATOM 2671 N N . THR A 1 338 ? 25.826 -1.579 -33.546 1.00 49.69 338 THR A N 1
ATOM 2672 C CA . THR A 1 338 ? 25.389 -1.682 -34.939 1.00 49.69 338 THR A CA 1
ATOM 2673 C C . THR A 1 338 ? 24.991 -3.112 -35.336 1.00 49.69 338 THR A C 1
ATOM 2675 O O . THR A 1 338 ? 25.838 -3.980 -35.522 1.00 49.69 338 THR A O 1
ATOM 2678 N N . GLY A 1 339 ? 23.687 -3.340 -35.546 1.00 53.84 339 GLY A N 1
ATOM 2679 C CA . GLY A 1 339 ? 23.163 -4.536 -36.224 1.00 53.84 339 GLY A CA 1
ATOM 2680 C C . GLY A 1 339 ? 22.287 -5.482 -35.398 1.00 53.84 339 GLY A C 1
ATOM 2681 O O . GLY A 1 339 ? 21.906 -6.528 -35.921 1.00 53.84 339 GLY A O 1
ATOM 2682 N N . ALA A 1 340 ? 21.939 -5.146 -34.154 1.00 53.97 340 ALA A N 1
ATOM 2683 C CA . ALA A 1 340 ? 21.125 -6.014 -33.308 1.00 53.97 340 ALA A CA 1
ATOM 2684 C C . ALA A 1 340 ? 19.679 -6.148 -33.824 1.00 53.97 340 ALA A C 1
ATOM 2686 O O . ALA A 1 340 ? 18.880 -5.208 -33.776 1.00 53.97 340 ALA A O 1
ATOM 2687 N N . ASN A 1 341 ? 19.326 -7.349 -34.283 1.00 65.69 341 ASN A N 1
ATOM 2688 C CA . ASN A 1 341 ? 17.936 -7.766 -34.356 1.00 65.69 341 ASN A CA 1
ATOM 2689 C C . ASN A 1 341 ? 17.392 -7.782 -32.925 1.00 65.69 341 ASN A C 1
ATOM 2691 O O . ASN A 1 341 ? 17.895 -8.520 -32.081 1.00 65.69 341 ASN A O 1
ATOM 2695 N N . LEU A 1 342 ? 16.384 -6.957 -32.640 1.00 79.00 342 LEU A N 1
ATOM 2696 C CA . LEU A 1 342 ? 15.757 -6.990 -31.326 1.00 79.00 342 LEU A CA 1
ATOM 2697 C C . LEU A 1 342 ? 15.019 -8.305 -31.118 1.00 79.00 342 LEU A C 1
ATOM 2699 O O . LEU A 1 342 ? 14.799 -8.655 -29.981 1.00 79.00 342 LEU A O 1
ATOM 2703 N N . ALA A 1 343 ? 14.616 -9.068 -32.132 1.00 86.62 343 ALA A N 1
ATOM 2704 C CA . ALA A 1 343 ? 14.036 -10.381 -31.859 1.00 86.62 343 ALA A CA 1
ATOM 2705 C C . ALA A 1 343 ? 15.120 -11.331 -31.327 1.00 86.62 343 ALA A C 1
ATOM 2707 O O . ALA A 1 343 ? 16.089 -11.611 -32.033 1.00 86.62 343 ALA A O 1
ATOM 2708 N N . TRP A 1 344 ? 14.938 -11.855 -30.110 1.00 92.44 344 TRP A N 1
ATOM 2709 C CA . TRP A 1 344 ? 15.850 -12.861 -29.574 1.00 92.44 344 TRP A CA 1
ATOM 2710 C C . TRP A 1 344 ? 15.918 -14.088 -30.497 1.00 92.44 344 TRP A C 1
ATOM 2712 O O . TRP A 1 344 ? 14.900 -14.607 -30.964 1.00 92.44 344 TRP A O 1
ATOM 2722 N N . SER A 1 345 ? 17.132 -14.582 -30.714 1.00 92.75 345 SER A N 1
ATOM 2723 C CA . SER A 1 345 ? 17.459 -15.748 -31.517 1.00 92.75 345 SER A CA 1
ATOM 2724 C C . SER A 1 345 ? 18.411 -16.654 -30.743 1.00 92.75 345 SER A C 1
ATOM 2726 O O . SER A 1 345 ? 19.459 -16.235 -30.260 1.00 92.75 345 SER A O 1
ATOM 2728 N N . LYS A 1 346 ? 18.072 -17.942 -30.674 1.00 94.12 346 LYS A N 1
ATOM 2729 C CA . LYS A 1 346 ? 18.868 -18.959 -29.966 1.00 94.12 346 LYS A CA 1
ATOM 2730 C C . LYS A 1 346 ? 20.281 -19.169 -30.536 1.00 94.12 346 LYS A C 1
ATOM 2732 O O . LYS A 1 346 ? 21.137 -19.725 -29.856 1.00 94.12 346 LYS A O 1
ATOM 2737 N N . ASP A 1 347 ? 20.491 -18.793 -31.799 1.00 93.44 347 ASP A N 1
ATOM 2738 C CA . ASP A 1 347 ? 21.724 -19.054 -32.552 1.00 93.44 347 ASP A CA 1
ATOM 2739 C C . ASP A 1 347 ? 22.641 -17.812 -32.622 1.00 93.44 347 ASP A C 1
ATOM 2741 O O . ASP A 1 347 ? 23.680 -17.848 -33.282 1.00 93.44 347 ASP A O 1
ATOM 2745 N N . GLU A 1 348 ? 22.267 -16.716 -31.954 1.00 92.19 348 GLU A N 1
ATOM 2746 C CA . GLU A 1 348 ? 23.026 -15.464 -31.913 1.00 92.19 348 GLU A CA 1
ATOM 2747 C C . GLU A 1 348 ? 23.813 -15.300 -30.606 1.00 92.19 348 GLU A C 1
ATOM 2749 O O . GLU A 1 348 ? 23.460 -15.849 -29.563 1.00 92.19 348 GLU A O 1
ATOM 2754 N N . THR A 1 349 ? 24.895 -14.525 -30.686 1.00 92.62 349 THR A N 1
ATOM 2755 C CA . THR A 1 349 ? 25.647 -14.036 -29.527 1.00 92.62 349 THR A CA 1
ATOM 2756 C C . THR A 1 349 ? 25.241 -12.591 -29.265 1.00 92.62 349 THR A C 1
ATOM 2758 O O . THR A 1 349 ? 25.184 -11.797 -30.203 1.00 92.62 349 THR A O 1
ATOM 2761 N N . TYR A 1 350 ? 25.024 -12.254 -28.001 1.00 90.75 350 TYR A N 1
ATOM 2762 C CA . TYR A 1 350 ? 24.660 -10.931 -27.520 1.00 90.75 350 TYR A CA 1
ATOM 2763 C C . TYR A 1 350 ? 25.772 -10.370 -26.636 1.00 90.75 350 TYR A C 1
ATOM 2765 O O . TYR A 1 350 ? 26.325 -11.082 -25.799 1.00 90.75 350 TYR A O 1
ATOM 2773 N N . GLU A 1 351 ? 26.124 -9.105 -26.822 1.00 88.75 351 GLU A N 1
ATOM 2774 C CA . GLU A 1 351 ? 27.088 -8.417 -25.961 1.00 88.75 351 GLU A CA 1
ATOM 2775 C C . GLU A 1 351 ? 26.426 -7.948 -24.656 1.00 88.75 351 GLU A C 1
ATOM 2777 O O . GLU A 1 351 ? 25.206 -7.801 -24.578 1.00 88.75 351 GLU A O 1
ATOM 2782 N N . GLU A 1 352 ? 27.225 -7.717 -23.611 1.00 90.00 352 GLU A N 1
ATOM 2783 C CA . GLU A 1 352 ? 26.731 -7.125 -22.362 1.00 90.00 352 GLU A CA 1
ATOM 2784 C C . GLU A 1 352 ? 26.038 -5.780 -22.637 1.00 90.00 352 GLU A C 1
ATOM 2786 O O . GLU A 1 352 ? 26.553 -4.943 -23.375 1.00 90.00 352 GLU A O 1
ATOM 2791 N N . GLY A 1 353 ? 24.853 -5.585 -22.061 1.00 81.38 353 GLY A N 1
ATOM 2792 C CA . GLY A 1 353 ? 24.000 -4.417 -22.277 1.00 81.38 353 GLY A CA 1
ATOM 2793 C C . GLY A 1 353 ? 23.167 -4.456 -23.563 1.00 81.38 353 GLY A C 1
ATOM 2794 O O . GLY A 1 353 ? 22.355 -3.557 -23.778 1.00 81.38 353 GLY A O 1
ATOM 2795 N N . GLN A 1 354 ? 23.315 -5.473 -24.419 1.00 87.06 354 GLN A N 1
ATOM 2796 C CA . GLN A 1 354 ? 22.511 -5.586 -25.634 1.00 87.06 354 GLN A CA 1
ATOM 2797 C C . GLN A 1 354 ? 21.062 -5.962 -25.306 1.00 87.06 354 GLN A C 1
ATOM 2799 O O . GLN A 1 354 ? 20.806 -6.862 -24.503 1.00 87.06 354 GLN A O 1
ATOM 2804 N N . PHE A 1 355 ? 20.116 -5.292 -25.966 1.00 88.12 355 PHE A N 1
ATOM 2805 C CA . PHE A 1 355 ? 18.688 -5.520 -25.778 1.00 88.12 355 PHE A CA 1
ATOM 2806 C C . PHE A 1 355 ? 18.134 -6.554 -26.759 1.00 88.12 355 PHE A C 1
ATOM 2808 O O . PHE A 1 355 ? 18.497 -6.572 -27.935 1.00 88.12 355 PHE A O 1
ATOM 2815 N N . VAL A 1 356 ? 17.199 -7.371 -26.277 1.00 89.94 356 VAL A N 1
ATOM 2816 C CA . VAL A 1 356 ? 16.375 -8.276 -27.081 1.00 89.94 356 VAL A CA 1
ATOM 2817 C C . VAL A 1 356 ? 14.931 -8.259 -26.594 1.00 89.94 356 VAL A C 1
ATOM 2819 O O . VAL A 1 356 ? 14.638 -8.072 -25.424 1.00 89.94 356 VAL A O 1
ATOM 2822 N N . SER A 1 357 ? 14.015 -8.502 -27.504 1.00 88.25 357 SER A N 1
ATOM 2823 C CA . SER A 1 357 ? 12.601 -8.739 -27.314 1.00 88.25 357 SER A CA 1
ATOM 2824 C C . SER A 1 357 ? 12.322 -10.243 -27.364 1.00 88.25 357 SER A C 1
ATOM 2826 O O . SER A 1 357 ? 12.740 -10.944 -28.290 1.00 88.25 357 SER A O 1
ATOM 2828 N N . ASP A 1 358 ? 11.605 -10.741 -26.362 1.00 89.69 358 ASP A N 1
ATOM 2829 C CA . ASP A 1 358 ? 11.006 -12.075 -26.337 1.00 89.69 358 ASP A CA 1
ATOM 2830 C C . ASP A 1 358 ? 9.586 -11.953 -25.785 1.00 89.69 358 ASP A C 1
ATOM 2832 O O . ASP A 1 358 ? 9.382 -11.435 -24.689 1.00 89.69 358 ASP A O 1
ATOM 2836 N N . SER A 1 359 ? 8.600 -12.461 -26.529 1.00 85.19 359 SER A N 1
ATOM 2837 C CA . SER A 1 359 ? 7.199 -12.504 -26.088 1.00 85.19 359 SER A CA 1
ATOM 2838 C C . SER A 1 359 ? 6.656 -11.121 -25.658 1.00 85.19 359 SER A C 1
ATOM 2840 O O . SER A 1 359 ? 6.095 -10.989 -24.571 1.00 85.19 359 SER A O 1
ATOM 2842 N N . ASP A 1 360 ? 6.871 -10.095 -26.494 1.00 79.56 360 ASP A N 1
ATOM 2843 C CA . ASP A 1 360 ? 6.478 -8.685 -26.280 1.00 79.56 360 ASP A CA 1
ATOM 2844 C C . ASP A 1 360 ? 7.126 -7.985 -25.070 1.00 79.56 360 ASP A C 1
ATOM 2846 O O . ASP A 1 360 ? 6.746 -6.874 -24.704 1.00 79.56 360 ASP A O 1
ATOM 2850 N N . LYS A 1 361 ? 8.127 -8.614 -24.450 1.00 83.19 361 LYS A N 1
ATOM 2851 C CA . LYS A 1 361 ? 8.916 -8.040 -23.359 1.00 83.19 361 LYS A CA 1
ATOM 2852 C C . LYS A 1 361 ? 10.325 -7.744 -23.834 1.00 83.19 361 LYS A C 1
ATOM 2854 O O . LYS A 1 361 ? 10.878 -8.512 -24.618 1.00 83.19 361 LYS A O 1
ATOM 2859 N N . LEU A 1 362 ? 10.903 -6.654 -23.342 1.00 84.88 362 LEU A N 1
ATOM 2860 C CA . LEU A 1 362 ? 12.288 -6.293 -23.607 1.00 84.88 362 LEU A CA 1
ATOM 2861 C C . LEU A 1 362 ? 13.177 -6.830 -22.484 1.00 84.88 362 LEU A C 1
ATOM 2863 O O . LEU A 1 362 ? 12.796 -6.792 -21.323 1.00 84.88 362 LEU A O 1
ATOM 2867 N N . TYR A 1 363 ? 14.348 -7.331 -22.830 1.00 91.56 363 TYR A N 1
ATOM 2868 C CA . TYR A 1 363 ? 15.372 -7.828 -21.927 1.00 91.56 363 TYR A CA 1
ATOM 2869 C C . TYR A 1 363 ? 16.708 -7.225 -22.333 1.00 91.56 363 TYR A C 1
ATOM 2871 O O . TYR A 1 363 ? 16.906 -6.939 -23.511 1.00 91.56 363 TYR A O 1
ATOM 2879 N N . TYR A 1 364 ? 17.641 -7.091 -21.399 1.00 91.44 364 TYR A N 1
ATOM 2880 C CA . TYR A 1 364 ? 19.037 -6.822 -21.722 1.00 91.44 364 TYR A CA 1
ATOM 2881 C C . TYR A 1 364 ? 19.954 -7.912 -21.177 1.00 91.44 364 TYR A C 1
ATOM 2883 O O . TYR A 1 364 ? 19.683 -8.543 -20.150 1.00 91.44 364 TYR A O 1
ATOM 2891 N N . ALA A 1 365 ? 21.033 -8.158 -21.908 1.00 93.12 365 ALA A N 1
ATOM 2892 C CA . ALA A 1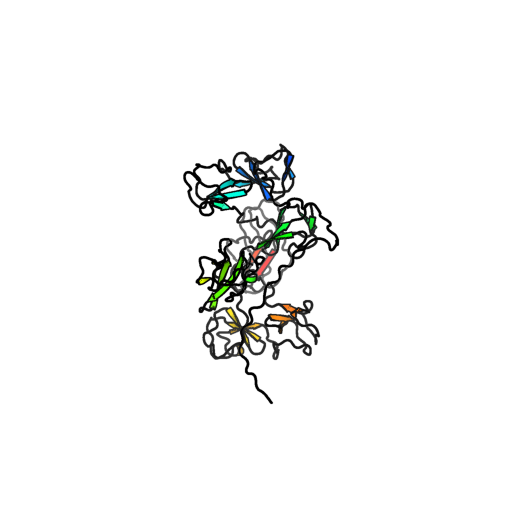 365 ? 22.080 -9.091 -21.538 1.00 93.12 365 ALA A CA 1
ATOM 2893 C C . ALA A 1 365 ? 22.916 -8.513 -20.383 1.00 93.12 365 ALA A C 1
ATOM 2895 O O . ALA A 1 365 ? 23.503 -7.443 -20.509 1.00 93.12 365 ALA A O 1
ATOM 2896 N N . LYS A 1 366 ? 23.004 -9.218 -19.253 1.00 91.69 366 LYS A N 1
ATOM 2897 C CA . LYS A 1 366 ? 23.800 -8.796 -18.081 1.00 91.69 366 LYS A CA 1
ATOM 2898 C C . LYS A 1 366 ? 25.308 -8.998 -18.249 1.00 91.69 366 LYS A C 1
ATOM 2900 O O . LYS A 1 366 ? 26.083 -8.503 -17.444 1.00 91.69 366 LYS A O 1
ATOM 2905 N N . ALA A 1 367 ? 25.704 -9.783 -19.242 1.00 91.12 367 ALA A N 1
ATOM 2906 C CA . ALA A 1 367 ? 27.076 -10.083 -19.638 1.00 91.12 367 ALA A CA 1
ATOM 2907 C C . ALA A 1 367 ? 27.052 -10.533 -21.109 1.00 91.12 367 ALA A C 1
ATOM 2909 O O . ALA A 1 367 ? 25.975 -10.692 -21.678 1.00 91.12 367 ALA A O 1
ATOM 2910 N N . GLY A 1 368 ? 28.205 -10.799 -21.728 1.00 91.00 368 GLY A N 1
ATOM 2911 C CA . GLY A 1 368 ? 28.229 -11.435 -23.051 1.00 91.00 368 GLY A CA 1
ATOM 2912 C C . GLY A 1 368 ? 27.536 -12.808 -23.037 1.00 91.00 368 GLY A C 1
ATOM 2913 O O . GLY A 1 368 ? 28.013 -13.734 -22.379 1.00 91.00 368 GLY A O 1
ATOM 2914 N N . VAL A 1 369 ? 26.432 -12.955 -23.774 1.00 92.50 369 VAL A N 1
ATOM 2915 C CA . VAL A 1 369 ? 25.625 -14.181 -23.876 1.00 92.50 369 VAL A CA 1
ATOM 2916 C C . VAL A 1 369 ? 25.897 -14.843 -25.223 1.00 92.50 369 VAL A C 1
ATOM 2918 O O . VAL A 1 369 ? 25.531 -14.310 -26.261 1.00 92.50 369 VAL A O 1
ATOM 2921 N N . GLY A 1 370 ? 26.541 -16.011 -25.239 1.00 92.62 370 GLY A N 1
ATOM 2922 C CA . GLY A 1 370 ? 26.665 -16.812 -26.466 1.00 92.62 370 GLY A CA 1
ATOM 2923 C C . GLY A 1 370 ? 25.318 -17.376 -26.949 1.00 92.62 370 GLY A C 1
ATOM 2924 O O . GLY A 1 370 ? 24.295 -17.156 -26.300 1.00 92.62 370 GLY A O 1
ATOM 2925 N N . PRO A 1 371 ? 25.310 -18.182 -28.027 1.00 93.19 371 PRO A N 1
ATOM 2926 C CA . PRO A 1 371 ? 24.114 -18.897 -28.467 1.00 93.19 371 PRO A CA 1
ATOM 2927 C C . PRO A 1 371 ? 23.488 -19.671 -27.302 1.00 93.19 371 PRO A C 1
ATOM 2929 O O . PRO A 1 371 ? 24.126 -20.553 -26.716 1.00 93.19 371 PRO A O 1
ATOM 2932 N N . SER A 1 372 ? 22.256 -19.313 -26.937 1.00 88.62 372 SER A N 1
ATOM 2933 C CA . SER A 1 372 ? 21.549 -19.869 -25.781 1.00 88.62 372 SER A CA 1
ATOM 2934 C C . SER A 1 372 ? 20.325 -20.655 -26.226 1.00 88.62 372 SER A C 1
ATOM 2936 O O . SER A 1 372 ? 19.552 -20.230 -27.078 1.00 88.62 372 SER A O 1
ATOM 2938 N N . THR A 1 373 ? 20.112 -21.820 -25.616 1.00 88.50 373 THR A N 1
ATOM 2939 C CA . THR A 1 373 ? 18.894 -22.618 -25.846 1.00 88.50 373 THR A CA 1
ATOM 2940 C C . THR A 1 373 ? 17.722 -22.171 -24.974 1.00 88.50 373 THR A C 1
ATOM 2942 O O . THR A 1 373 ? 16.589 -22.588 -25.221 1.00 88.50 373 THR A O 1
ATOM 2945 N N . LEU A 1 374 ? 17.978 -21.326 -23.972 1.00 92.94 374 LEU A N 1
ATOM 2946 C CA . LEU A 1 374 ? 16.970 -20.786 -23.071 1.00 92.94 374 LEU A CA 1
ATOM 2947 C C . LEU A 1 374 ? 16.553 -19.391 -23.537 1.00 92.94 374 LEU A C 1
ATOM 2949 O O . LEU A 1 374 ? 17.395 -18.540 -23.810 1.00 92.94 374 LEU A O 1
ATOM 2953 N N . GLN A 1 375 ? 15.242 -19.165 -23.606 1.00 94.19 375 GLN A N 1
ATOM 2954 C CA . GLN A 1 375 ? 14.678 -17.844 -23.879 1.00 94.19 375 GLN A CA 1
ATOM 2955 C C . GLN A 1 375 ? 15.031 -16.856 -22.749 1.00 94.19 375 GLN A C 1
ATOM 2957 O O . GLN A 1 375 ? 15.127 -17.296 -21.599 1.00 94.19 375 GLN A O 1
ATOM 2962 N N . PRO A 1 376 ? 15.124 -15.539 -23.017 1.00 95.75 376 PRO A N 1
ATOM 2963 C CA . PRO A 1 376 ? 15.473 -14.528 -22.015 1.00 95.75 376 PRO A CA 1
ATOM 2964 C C . PRO A 1 376 ? 14.633 -14.601 -20.736 1.00 95.75 376 PRO A C 1
ATOM 2966 O O . PRO A 1 376 ? 15.168 -14.533 -19.635 1.00 95.75 376 PRO A O 1
ATOM 2969 N N . LYS A 1 377 ? 13.323 -14.863 -20.856 1.00 93.69 377 LYS A N 1
ATOM 2970 C CA . LYS A 1 377 ? 12.424 -15.005 -19.697 1.00 93.69 377 LYS A CA 1
ATOM 2971 C C . LYS A 1 377 ? 12.740 -16.191 -18.776 1.00 93.69 377 LYS A C 1
ATOM 2973 O O . LYS A 1 377 ? 12.263 -16.220 -17.647 1.00 93.69 377 LYS A O 1
ATOM 2978 N N . LEU A 1 378 ? 13.458 -17.197 -19.279 1.00 93.19 378 LEU A N 1
ATOM 2979 C CA . LEU A 1 378 ? 13.832 -18.413 -18.549 1.00 93.19 378 LEU A CA 1
ATOM 2980 C C . LEU A 1 378 ? 15.290 -18.384 -18.082 1.00 93.19 378 LEU A C 1
ATOM 2982 O O . LEU A 1 378 ? 15.649 -19.127 -17.173 1.00 93.19 378 LEU A O 1
ATOM 2986 N N . ASP A 1 379 ? 16.123 -17.549 -18.699 1.00 95.56 379 ASP A N 1
ATOM 2987 C CA . ASP A 1 379 ? 17.545 -17.425 -18.402 1.00 95.56 379 ASP A CA 1
ATOM 2988 C C . ASP A 1 379 ? 17.825 -16.137 -17.622 1.00 95.56 379 ASP A C 1
ATOM 2990 O O . ASP A 1 379 ? 18.535 -15.233 -18.062 1.00 95.56 379 ASP A O 1
ATOM 2994 N N . THR A 1 380 ? 17.263 -16.068 -16.416 1.00 93.19 380 THR A N 1
ATOM 2995 C CA . THR A 1 380 ? 17.441 -14.933 -15.499 1.00 93.19 380 THR A CA 1
ATOM 2996 C C . THR A 1 380 ? 18.876 -14.793 -14.990 1.00 93.19 380 THR A C 1
ATOM 2998 O O . THR A 1 380 ? 19.198 -13.809 -14.328 1.00 93.19 380 THR A O 1
ATOM 3001 N N . ALA A 1 381 ? 19.770 -15.746 -15.278 1.00 92.81 381 ALA A N 1
ATOM 3002 C CA . ALA A 1 381 ? 21.191 -15.637 -14.966 1.00 92.81 381 ALA A CA 1
ATOM 3003 C C . ALA A 1 381 ? 21.906 -14.687 -15.937 1.00 92.81 381 ALA A C 1
ATOM 3005 O O . ALA A 1 381 ? 22.719 -13.878 -15.492 1.00 92.81 381 ALA A O 1
ATOM 3006 N N . ASN A 1 382 ? 21.549 -14.734 -17.223 1.00 94.56 382 ASN A N 1
ATOM 3007 C CA . ASN A 1 382 ? 22.184 -13.944 -18.278 1.00 94.56 382 ASN A CA 1
ATOM 3008 C C . ASN A 1 382 ? 21.338 -12.758 -18.754 1.00 94.56 382 ASN A C 1
ATOM 3010 O O . ASN A 1 382 ? 21.891 -11.805 -19.295 1.00 94.56 382 ASN A O 1
ATOM 3014 N N . TRP A 1 383 ? 20.025 -12.789 -18.524 1.00 94.62 383 TRP A N 1
ATOM 3015 C CA . TRP A 1 383 ? 19.088 -11.763 -18.975 1.00 94.62 383 TRP A CA 1
ATOM 3016 C C . TRP A 1 383 ? 18.393 -11.074 -17.808 1.00 94.62 383 TRP A C 1
ATOM 3018 O O . TRP A 1 383 ? 18.126 -11.684 -16.771 1.00 94.62 383 TRP A O 1
ATOM 3028 N N . GLN A 1 384 ? 18.084 -9.799 -18.003 1.00 92.81 384 GLN A N 1
ATOM 3029 C CA . GLN A 1 384 ? 17.289 -8.984 -17.094 1.00 92.81 384 GLN A CA 1
ATOM 3030 C C . GLN A 1 384 ? 16.147 -8.347 -17.879 1.00 92.81 384 GLN A C 1
ATOM 3032 O O . GLN A 1 384 ? 16.353 -7.927 -19.015 1.00 92.81 384 GLN A O 1
ATOM 3037 N N . LEU A 1 385 ? 14.935 -8.347 -17.320 1.00 90.81 385 LEU A N 1
ATOM 3038 C CA . LEU A 1 385 ? 13.770 -7.714 -17.946 1.00 90.81 385 LEU A CA 1
ATOM 3039 C C . LEU A 1 385 ? 14.009 -6.195 -18.057 1.00 90.81 385 LEU A C 1
ATOM 3041 O O . LEU A 1 385 ? 14.806 -5.634 -17.318 1.00 90.81 385 LEU A O 1
ATOM 3045 N N . TYR A 1 386 ? 13.360 -5.513 -18.992 1.00 81.25 386 TYR A N 1
ATOM 3046 C CA . TYR A 1 386 ? 13.398 -4.060 -19.083 1.00 81.25 386 TYR A CA 1
ATOM 3047 C C . TYR A 1 386 ? 11.986 -3.469 -19.239 1.00 81.25 386 TYR A C 1
ATOM 3049 O O . TYR A 1 386 ? 11.233 -3.934 -20.103 1.00 81.25 386 TYR A O 1
ATOM 3057 N N . PRO A 1 387 ? 11.652 -2.410 -18.475 1.00 64.50 387 PRO A N 1
ATOM 3058 C CA . PRO A 1 387 ? 12.400 -1.929 -17.310 1.00 64.50 387 PRO A CA 1
ATOM 3059 C C . PRO A 1 387 ? 12.284 -2.951 -16.165 1.00 64.50 387 PRO A C 1
ATOM 3061 O O . PRO A 1 387 ? 11.182 -3.357 -15.809 1.00 64.50 387 PRO A O 1
ATOM 3064 N N . ASP A 1 388 ? 13.410 -3.400 -15.612 1.00 53.66 388 ASP A N 1
ATOM 3065 C CA . ASP A 1 388 ? 13.423 -4.137 -14.343 1.00 53.66 388 ASP A CA 1
ATOM 3066 C C . ASP A 1 388 ? 13.613 -3.115 -13.239 1.00 53.66 388 ASP A C 1
ATOM 3068 O O . ASP A 1 388 ? 14.669 -2.495 -13.222 1.00 53.66 388 ASP A O 1
ATOM 3072 N N . GLU A 1 389 ? 12.572 -2.890 -12.430 1.00 53.00 389 GLU A N 1
ATOM 3073 C CA . GLU A 1 389 ? 12.539 -2.161 -11.144 1.00 53.00 389 GLU A CA 1
ATOM 3074 C C . GLU A 1 389 ? 13.521 -0.972 -10.964 1.00 53.00 389 GLU A C 1
ATOM 3076 O O . GLU A 1 389 ? 13.889 -0.615 -9.844 1.00 53.00 389 GLU A O 1
ATOM 3081 N N . PHE A 1 390 ? 13.941 -0.305 -12.046 1.00 35.34 390 PHE A N 1
ATOM 3082 C CA . PHE A 1 390 ? 14.979 0.715 -12.009 1.00 35.34 390 PHE A CA 1
ATOM 3083 C C . PHE A 1 390 ? 14.352 1.997 -11.474 1.00 35.34 390 PHE A C 1
ATOM 3085 O O . PHE A 1 390 ? 13.781 2.791 -12.220 1.00 35.34 390 PHE A O 1
ATOM 3092 N N . LYS A 1 391 ? 14.454 2.182 -10.157 1.00 39.16 391 LYS A N 1
ATOM 3093 C CA . LYS A 1 391 ? 14.358 3.485 -9.508 1.00 39.16 391 LYS A CA 1
ATOM 3094 C C . LYS A 1 391 ? 15.763 4.099 -9.468 1.00 39.16 391 LYS A C 1
ATOM 3096 O O . LYS A 1 391 ? 16.512 3.804 -8.537 1.00 39.16 391 LYS A O 1
ATOM 3101 N N . PRO A 1 392 ? 16.160 4.980 -10.402 1.00 31.39 392 PRO A N 1
ATOM 3102 C CA . PRO A 1 392 ? 16.968 6.094 -9.957 1.00 31.39 392 PRO A CA 1
ATOM 3103 C C . PRO A 1 392 ? 16.042 6.919 -9.059 1.00 31.39 392 PRO A C 1
ATOM 3105 O O . PRO A 1 392 ? 14.945 7.294 -9.478 1.00 31.39 392 PRO A O 1
ATOM 3108 N N . ASP A 1 393 ? 16.431 7.132 -7.806 1.00 40.28 393 ASP A N 1
ATOM 3109 C CA . ASP A 1 393 ? 15.788 8.142 -6.970 1.00 40.28 393 ASP A CA 1
ATOM 3110 C C . ASP A 1 393 ? 15.911 9.487 -7.701 1.00 40.28 393 ASP A C 1
ATOM 3112 O O . ASP A 1 393 ? 16.972 10.107 -7.749 1.00 40.28 393 ASP A O 1
ATOM 3116 N N . LEU A 1 394 ? 14.829 9.861 -8.381 1.00 39.12 394 LEU A N 1
ATOM 3117 C CA . LEU A 1 394 ? 14.650 11.128 -9.071 1.00 39.12 394 LEU A CA 1
ATOM 3118 C C . LEU A 1 394 ? 13.708 11.993 -8.237 1.00 39.12 394 LEU A C 1
ATOM 3120 O O . LEU A 1 394 ? 12.708 12.510 -8.733 1.00 39.12 394 LEU A O 1
ATOM 3124 N N . SER A 1 395 ? 14.031 12.163 -6.956 1.00 37.31 395 SER A N 1
ATOM 3125 C CA . SER A 1 395 ? 13.562 13.312 -6.196 1.00 37.31 395 SER A CA 1
ATOM 3126 C C . SER A 1 395 ? 14.634 14.416 -6.209 1.00 37.31 395 SER A C 1
ATOM 3128 O O . SER A 1 395 ? 15.577 14.445 -5.427 1.00 37.31 395 SER A O 1
ATOM 3130 N N . ALA A 1 396 ? 14.415 15.352 -7.139 1.00 43.81 396 ALA A N 1
ATOM 3131 C CA . ALA A 1 396 ? 15.038 16.669 -7.312 1.00 43.81 396 ALA A CA 1
ATOM 3132 C C . ALA A 1 396 ? 16.361 16.777 -8.111 1.00 43.81 396 ALA A C 1
ATOM 3134 O O . ALA A 1 396 ? 17.428 16.329 -7.707 1.00 43.81 396 ALA A O 1
ATOM 3135 N N . ASP A 1 397 ? 16.229 17.535 -9.206 1.00 35.66 397 ASP A N 1
ATOM 3136 C CA . ASP A 1 397 ? 17.227 18.180 -10.064 1.00 35.66 397 ASP A CA 1
ATOM 3137 C C . ASP A 1 397 ? 18.163 17.291 -10.905 1.00 35.66 397 ASP A C 1
ATOM 3139 O O . ASP A 1 397 ? 19.149 16.706 -10.464 1.00 35.66 397 ASP A O 1
ATOM 3143 N N . SER A 1 398 ? 17.841 17.283 -12.199 1.00 39.25 398 SER A N 1
ATOM 3144 C CA . SER A 1 398 ? 18.633 16.786 -13.317 1.00 39.25 398 SER A CA 1
ATOM 3145 C C . SER A 1 398 ? 20.018 17.438 -13.412 1.00 39.25 398 SER A C 1
ATOM 3147 O O . SER A 1 398 ? 20.149 18.644 -13.213 1.00 39.25 398 SER A O 1
ATOM 3149 N N . GLU A 1 399 ? 20.984 16.625 -13.857 1.00 42.47 399 GLU A N 1
ATOM 3150 C CA . GLU A 1 399 ? 22.413 16.895 -14.112 1.00 42.47 399 GLU A CA 1
ATOM 3151 C C . GLU A 1 399 ? 23.357 16.696 -12.917 1.00 42.47 399 GLU A C 1
ATOM 3153 O O . GLU A 1 399 ? 23.920 17.652 -12.397 1.00 42.47 399 GLU A O 1
ATOM 3158 N N . MET A 1 400 ? 23.631 15.442 -12.528 1.00 34.53 400 MET A N 1
ATOM 3159 C CA . MET A 1 400 ? 24.855 15.120 -11.777 1.00 34.53 400 MET A CA 1
ATOM 3160 C C . MET A 1 400 ? 25.492 13.814 -12.270 1.00 34.53 400 MET A C 1
ATOM 3162 O O . MET A 1 400 ? 24.965 12.723 -12.066 1.00 34.53 400 MET A O 1
ATOM 3166 N N . CYS A 1 401 ? 26.667 13.923 -12.897 1.00 35.34 401 CYS A N 1
ATOM 3167 C CA . CYS A 1 401 ? 27.548 12.785 -13.166 1.00 35.34 401 CYS A CA 1
ATOM 3168 C C . CYS A 1 401 ? 28.343 12.441 -11.895 1.00 35.34 401 CYS A C 1
ATOM 3170 O O . CYS A 1 401 ? 29.098 13.269 -11.382 1.00 35.34 401 CYS A O 1
ATOM 3172 N N . TYR A 1 402 ? 28.196 11.212 -11.398 1.00 34.62 402 TYR A N 1
ATOM 3173 C CA . TYR A 1 402 ? 28.929 10.700 -10.238 1.00 34.62 402 TYR A CA 1
ATOM 3174 C C . TYR A 1 402 ? 30.410 10.462 -10.583 1.00 34.62 402 TYR A C 1
ATOM 3176 O O . TYR A 1 402 ? 30.717 9.708 -11.505 1.00 34.62 402 TYR A O 1
ATOM 3184 N N . LEU A 1 403 ? 31.339 11.084 -9.844 1.00 34.19 403 LEU A N 1
ATOM 3185 C CA . LEU A 1 403 ? 32.792 10.969 -10.079 1.00 34.19 403 LEU A CA 1
ATOM 3186 C C . LEU A 1 403 ? 33.553 10.138 -9.023 1.00 34.19 403 LEU A C 1
ATOM 3188 O O . LEU A 1 403 ? 34.781 10.114 -9.038 1.00 34.19 403 LEU A O 1
ATOM 3192 N N . GLY A 1 404 ? 32.850 9.391 -8.165 1.00 36.34 404 GLY A N 1
ATOM 3193 C CA . GLY A 1 404 ? 33.456 8.445 -7.218 1.00 36.34 404 GLY A CA 1
ATOM 3194 C C . GLY A 1 404 ? 33.699 8.993 -5.806 1.00 36.34 404 GLY A C 1
ATOM 3195 O O . GLY A 1 404 ? 33.802 10.199 -5.584 1.00 36.34 404 GLY A O 1
ATOM 3196 N N . LEU A 1 405 ? 33.773 8.066 -4.843 1.00 36.69 405 LEU A N 1
ATOM 3197 C CA . LEU A 1 405 ? 34.039 8.311 -3.423 1.00 36.69 405 LEU A CA 1
ATOM 3198 C C . LEU A 1 405 ? 35.557 8.450 -3.201 1.00 36.69 405 LEU A C 1
ATOM 3200 O O . LEU A 1 405 ? 36.299 7.488 -3.408 1.00 36.69 405 LEU A O 1
ATOM 3204 N N . GLU A 1 406 ? 36.041 9.615 -2.766 1.00 45.78 406 GLU A N 1
ATOM 3205 C CA . GLU A 1 406 ? 37.416 9.740 -2.265 1.00 45.78 406 GLU A CA 1
ATOM 3206 C C . GLU A 1 406 ? 37.424 9.643 -0.733 1.00 45.78 406 GLU A C 1
ATOM 3208 O O . GLU A 1 406 ? 36.565 10.187 -0.046 1.00 45.78 406 GLU A O 1
ATOM 3213 N N . THR A 1 407 ? 38.399 8.895 -0.223 1.00 42.94 407 THR A N 1
ATOM 3214 C CA . THR A 1 407 ? 38.582 8.445 1.164 1.00 42.94 407 THR A CA 1
ATOM 3215 C C . THR A 1 407 ? 38.250 9.467 2.258 1.00 42.94 407 THR A C 1
ATOM 3217 O O . THR A 1 407 ? 38.617 10.636 2.158 1.00 42.94 407 THR A O 1
ATOM 3220 N N . SER A 1 408 ? 37.666 8.950 3.347 1.00 44.41 408 SER A N 1
ATOM 3221 C CA . SER A 1 408 ? 37.406 9.578 4.653 1.00 44.41 408 SER A CA 1
ATOM 3222 C C . SER A 1 408 ? 38.275 10.803 4.970 1.00 44.41 408 SER A C 1
ATOM 3224 O O . SER A 1 408 ? 39.486 10.682 5.182 1.00 44.41 408 SER A O 1
ATOM 3226 N N . VAL A 1 409 ? 37.647 11.974 5.078 1.00 48.28 409 VAL A N 1
ATOM 3227 C CA . VAL A 1 409 ? 38.296 13.209 5.533 1.00 48.28 409 VAL A CA 1
ATOM 3228 C C . VAL A 1 409 ? 38.097 13.332 7.040 1.00 48.28 409 VAL A C 1
ATOM 3230 O O . VAL A 1 409 ? 36.972 13.428 7.519 1.00 48.28 409 VAL A O 1
ATOM 3233 N N . THR A 1 410 ? 39.187 13.343 7.807 1.00 43.12 410 THR A N 1
ATOM 3234 C CA . THR A 1 410 ? 39.146 13.668 9.241 1.00 43.12 410 THR A CA 1
ATOM 3235 C C . THR A 1 410 ? 39.242 15.180 9.411 1.00 43.12 410 THR A C 1
ATOM 3237 O O . THR A 1 410 ? 40.169 15.809 8.902 1.00 43.12 410 THR A O 1
ATOM 3240 N N . ALA A 1 411 ? 38.298 15.775 10.135 1.00 49.84 411 ALA A N 1
ATOM 3241 C CA . ALA A 1 411 ? 38.298 17.200 10.448 1.00 49.84 411 ALA A CA 1
ATOM 3242 C C . ALA A 1 411 ? 38.406 17.420 11.963 1.00 49.84 411 ALA A C 1
ATOM 3244 O O . ALA A 1 411 ? 37.902 16.622 12.749 1.00 49.84 411 ALA A O 1
ATOM 3245 N N . GLN A 1 412 ? 39.063 18.509 12.372 1.00 48.28 412 GLN A N 1
ATOM 3246 C CA . GLN A 1 412 ? 39.108 18.950 13.768 1.00 48.28 412 GLN A CA 1
ATOM 3247 C C . GLN A 1 412 ? 38.128 20.103 13.992 1.00 48.28 412 GLN A C 1
ATOM 3249 O O . GLN A 1 412 ? 38.232 21.146 13.342 1.00 48.28 412 GLN A O 1
ATOM 3254 N N . VAL A 1 413 ? 37.224 19.942 14.959 1.00 46.53 413 VAL A N 1
ATOM 3255 C CA . VAL A 1 413 ? 36.382 21.031 15.465 1.00 46.53 413 VAL A CA 1
ATOM 3256 C C . VAL A 1 413 ? 37.262 21.977 16.279 1.00 46.53 413 VAL A C 1
ATOM 3258 O O . VAL A 1 413 ? 37.908 21.563 17.239 1.00 46.53 413 VAL A O 1
ATOM 3261 N N . THR A 1 414 ? 37.322 23.251 15.894 1.00 52.69 414 THR A N 1
ATOM 3262 C CA . THR A 1 414 ? 37.983 24.290 16.702 1.00 52.69 414 THR A CA 1
ATOM 3263 C C . THR A 1 414 ? 36.935 25.114 17.447 1.00 52.69 414 THR A C 1
ATOM 3265 O O . THR A 1 414 ? 35.818 25.288 16.959 1.00 52.69 414 THR A O 1
ATOM 3268 N N . ALA A 1 415 ? 37.293 25.628 18.629 1.00 45.09 415 ALA A N 1
ATOM 3269 C CA . ALA A 1 415 ? 36.407 26.440 19.463 1.00 45.09 415 ALA A CA 1
ATOM 3270 C C . ALA A 1 415 ? 35.795 27.602 18.653 1.00 45.09 415 ALA A C 1
ATOM 3272 O O . ALA A 1 415 ? 36.520 28.466 18.158 1.00 45.09 415 ALA A O 1
ATOM 3273 N N . GLY A 1 416 ? 34.464 27.595 18.510 1.00 56.41 416 GLY A N 1
ATOM 3274 C CA . GLY A 1 416 ? 33.713 28.547 17.681 1.00 56.41 416 GLY A CA 1
ATOM 3275 C C . GLY A 1 416 ? 32.848 27.928 16.573 1.00 56.41 416 GLY A C 1
ATOM 3276 O O . GLY A 1 416 ? 32.526 28.635 15.621 1.00 56.41 416 GLY A O 1
ATOM 3277 N N . ASN A 1 417 ? 32.491 26.638 16.664 1.00 56.41 417 ASN A N 1
ATOM 3278 C CA . ASN A 1 417 ? 31.571 25.926 15.755 1.00 56.41 417 ASN A CA 1
ATOM 3279 C C . ASN A 1 417 ? 31.878 26.143 14.265 1.00 56.41 417 ASN A C 1
ATOM 3281 O O . ASN A 1 417 ? 30.972 26.292 13.448 1.00 56.41 417 ASN A O 1
ATOM 3285 N N . THR A 1 418 ? 33.163 26.228 13.911 1.00 52.78 418 THR A N 1
ATOM 3286 C CA . THR A 1 418 ? 33.592 26.438 12.527 1.00 52.78 418 THR A CA 1
ATOM 3287 C C . THR A 1 418 ? 34.338 25.203 12.038 1.00 52.78 418 THR A C 1
ATOM 3289 O O . THR A 1 418 ? 35.357 24.819 12.612 1.00 52.78 418 THR A O 1
ATOM 3292 N N . PHE A 1 419 ? 33.839 24.602 10.960 1.00 59.06 419 PHE A N 1
ATOM 3293 C CA . PHE A 1 419 ? 34.516 23.538 10.218 1.00 59.06 419 PHE A CA 1
ATOM 3294 C C . PHE A 1 419 ? 35.400 24.145 9.123 1.00 59.06 419 PHE A C 1
ATOM 3296 O O . PHE A 1 419 ? 34.925 24.979 8.356 1.00 59.06 419 PHE A O 1
ATOM 3303 N N . ASN A 1 420 ? 36.665 23.721 9.033 1.00 57.34 420 ASN A N 1
ATOM 3304 C CA . ASN A 1 420 ? 37.556 24.081 7.927 1.00 57.34 420 ASN A CA 1
ATOM 3305 C C . ASN A 1 420 ? 37.926 22.816 7.145 1.00 57.34 420 ASN A C 1
ATOM 3307 O O . ASN A 1 420 ? 38.689 21.984 7.635 1.00 57.34 420 ASN A O 1
ATOM 3311 N N . ILE A 1 421 ? 37.412 22.683 5.923 1.00 58.62 421 ILE A N 1
ATOM 3312 C CA . ILE A 1 421 ? 37.820 21.623 4.993 1.00 58.62 421 ILE A CA 1
ATOM 3313 C C . ILE A 1 421 ? 38.921 22.194 4.096 1.00 58.62 421 ILE A C 1
ATOM 3315 O O . ILE A 1 421 ? 38.664 23.115 3.324 1.00 58.62 421 ILE A O 1
ATOM 3319 N N . ASN A 1 422 ? 40.142 21.662 4.201 1.00 52.16 422 ASN A N 1
ATOM 3320 C CA . ASN A 1 422 ? 41.253 22.029 3.323 1.00 52.16 422 ASN A CA 1
ATOM 3321 C C . ASN A 1 422 ? 41.320 21.042 2.156 1.00 52.16 422 ASN A C 1
ATOM 3323 O O . ASN A 1 422 ? 41.681 19.883 2.353 1.00 52.16 422 ASN A O 1
ATOM 3327 N N . THR A 1 423 ? 41.011 21.497 0.944 1.00 55.44 423 THR A N 1
ATOM 3328 C CA . THR A 1 423 ? 41.230 20.707 -0.277 1.00 55.44 423 THR A CA 1
ATOM 3329 C C . THR A 1 423 ? 42.425 21.258 -1.054 1.00 55.44 423 THR A C 1
ATOM 3331 O O . THR A 1 423 ? 42.685 22.463 -1.060 1.00 55.44 423 THR A O 1
ATOM 3334 N N . THR A 1 424 ? 43.206 20.377 -1.682 1.00 48.62 424 THR A N 1
ATOM 3335 C CA . THR A 1 424 ? 44.265 20.784 -2.617 1.00 48.62 424 THR A CA 1
ATOM 3336 C C . THR A 1 424 ? 43.599 21.166 -3.944 1.00 48.62 424 THR A C 1
ATOM 3338 O O . THR A 1 424 ? 42.810 20.370 -4.450 1.00 48.62 424 THR A O 1
ATOM 3341 N N . PRO A 1 425 ? 43.850 22.356 -4.520 1.00 45.09 425 PRO A N 1
ATOM 3342 C CA . PRO A 1 425 ? 43.132 22.786 -5.715 1.00 45.09 425 PRO A CA 1
ATOM 3343 C C . PRO A 1 425 ? 43.500 21.917 -6.925 1.00 45.09 425 PRO A C 1
ATOM 3345 O O . PRO A 1 425 ? 44.668 21.848 -7.308 1.00 45.09 425 PRO A O 1
ATOM 3348 N N . TYR A 1 426 ? 42.491 21.297 -7.542 1.00 39.94 426 TYR A N 1
ATOM 3349 C CA . TYR A 1 426 ? 42.593 20.629 -8.838 1.00 39.94 426 TYR A CA 1
ATOM 3350 C C . TYR A 1 426 ? 41.732 21.391 -9.852 1.00 39.94 426 TYR A C 1
ATOM 3352 O O . TYR A 1 426 ? 40.536 21.151 -9.966 1.00 39.94 426 TYR A O 1
ATOM 3360 N N . ASN A 1 427 ? 42.377 22.303 -10.585 1.00 43.84 427 ASN A N 1
ATOM 3361 C CA . ASN A 1 427 ? 41.889 22.956 -11.808 1.00 43.84 427 ASN A CA 1
ATOM 3362 C C . ASN A 1 427 ? 40.663 23.880 -11.615 1.00 43.84 427 ASN A C 1
ATOM 3364 O O . ASN A 1 427 ? 39.886 23.745 -10.682 1.00 43.84 427 ASN A O 1
ATOM 3368 N N . ALA A 1 428 ? 40.505 24.868 -12.498 1.00 42.91 428 ALA A N 1
ATOM 3369 C CA . ALA A 1 428 ? 39.572 25.994 -12.353 1.00 42.91 428 ALA A CA 1
ATOM 3370 C C . ALA A 1 428 ? 38.080 25.677 -12.620 1.00 42.91 428 ALA A C 1
ATOM 3372 O O . ALA A 1 428 ? 37.326 26.582 -12.976 1.00 42.91 428 ALA A O 1
ATOM 3373 N N . ASP A 1 429 ? 37.649 24.427 -12.456 1.00 45.44 429 ASP A N 1
ATOM 3374 C CA . ASP A 1 429 ? 36.253 24.042 -12.678 1.00 45.44 429 ASP A CA 1
ATOM 3375 C C . ASP A 1 429 ? 35.414 24.274 -11.408 1.00 45.44 429 ASP A C 1
ATOM 3377 O O . ASP A 1 429 ? 35.903 24.193 -10.279 1.00 45.44 429 ASP A O 1
ATOM 3381 N N . THR A 1 430 ? 34.143 24.635 -11.597 1.00 51.41 430 THR A N 1
ATOM 3382 C CA . THR A 1 430 ? 33.234 25.017 -10.505 1.00 51.41 430 THR A CA 1
ATOM 3383 C C . THR A 1 430 ? 32.591 23.753 -9.945 1.00 51.41 430 THR A C 1
ATOM 3385 O O . THR A 1 430 ? 31.702 23.202 -10.576 1.00 51.41 430 THR A O 1
ATOM 3388 N N . TYR A 1 431 ? 33.036 23.275 -8.784 1.00 48.66 431 TYR A N 1
ATOM 3389 C CA . TYR A 1 431 ? 32.468 22.078 -8.153 1.00 48.66 431 TYR A CA 1
ATOM 3390 C C . TYR A 1 431 ? 31.458 22.447 -7.069 1.00 48.66 431 TYR A C 1
ATOM 3392 O O . TYR A 1 431 ? 31.634 23.436 -6.352 1.00 48.66 431 TYR A O 1
ATOM 3400 N N . ARG A 1 432 ? 30.435 21.605 -6.895 1.00 54.81 432 ARG A N 1
ATOM 3401 C CA . ARG A 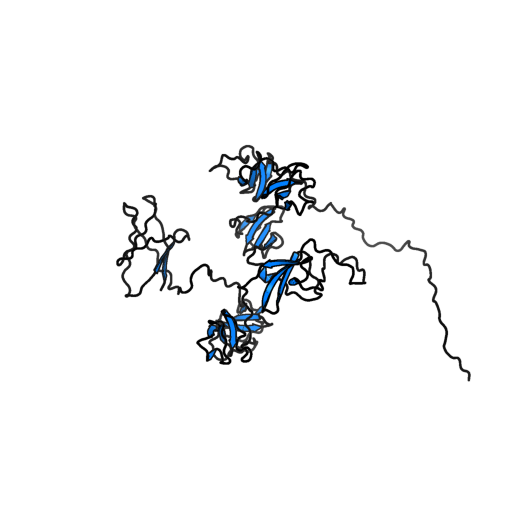1 432 ? 29.559 21.632 -5.716 1.00 54.81 432 ARG A CA 1
ATOM 3402 C C . ARG A 1 432 ? 29.977 20.524 -4.751 1.00 54.81 432 ARG A C 1
ATOM 3404 O O . ARG A 1 432 ? 30.320 19.421 -5.171 1.00 54.81 432 ARG A O 1
ATOM 3411 N N . ILE A 1 433 ? 29.956 20.833 -3.457 1.00 57.75 433 ILE A N 1
ATOM 3412 C CA . ILE A 1 433 ? 30.220 19.882 -2.373 1.00 57.75 433 ILE A CA 1
ATOM 3413 C C . ILE A 1 433 ? 28.910 19.686 -1.617 1.00 57.75 433 ILE A C 1
ATOM 3415 O O . ILE A 1 433 ? 28.300 20.668 -1.196 1.00 57.75 433 ILE A O 1
ATOM 3419 N N . ALA A 1 434 ? 28.498 18.435 -1.423 1.00 62.78 434 ALA A N 1
ATOM 3420 C CA . ALA A 1 434 ? 27.464 18.093 -0.450 1.00 62.78 434 ALA A CA 1
ATOM 3421 C C . ALA A 1 434 ? 28.103 17.354 0.726 1.00 62.78 434 ALA A C 1
ATOM 3423 O O . ALA A 1 434 ? 29.002 16.532 0.537 1.00 62.78 434 ALA A O 1
ATOM 3424 N N . VAL A 1 435 ? 27.634 17.674 1.929 1.00 63.84 435 VAL A N 1
ATOM 3425 C CA . VAL A 1 435 ? 28.067 17.052 3.178 1.00 63.84 435 VAL A CA 1
ATOM 3426 C C . VAL A 1 435 ? 26.871 16.324 3.773 1.00 63.84 435 VAL A C 1
ATOM 3428 O O . VAL A 1 435 ? 25.804 16.921 3.937 1.00 63.84 435 VAL A O 1
ATOM 3431 N N . TYR A 1 436 ? 27.063 15.046 4.087 1.00 55.97 436 TYR A N 1
ATOM 3432 C CA . TYR A 1 436 ? 26.049 14.206 4.714 1.00 55.97 436 TYR A CA 1
ATOM 3433 C C . TYR A 1 436 ? 26.501 13.786 6.107 1.00 55.97 436 TYR A C 1
ATOM 3435 O O . TYR A 1 436 ? 27.668 13.450 6.313 1.00 55.97 436 TYR A O 1
ATOM 3443 N N . HIS A 1 437 ? 25.564 13.796 7.050 1.00 55.00 437 HIS A N 1
ATOM 3444 C CA . HIS A 1 437 ? 25.743 13.251 8.389 1.00 55.00 437 HIS A CA 1
ATOM 3445 C C . HIS A 1 437 ? 24.660 12.203 8.634 1.00 55.00 437 HIS A C 1
ATOM 3447 O O . HIS A 1 437 ? 23.475 12.520 8.552 1.00 55.00 437 HIS A O 1
ATOM 3453 N N . SER A 1 438 ? 25.063 10.953 8.883 1.00 62.78 438 SER A N 1
ATOM 3454 C CA . SER A 1 438 ? 24.136 9.834 9.127 1.00 62.78 438 SER A CA 1
ATOM 3455 C C . SER A 1 438 ? 23.066 9.679 8.032 1.00 62.78 438 SER A C 1
ATOM 3457 O O . SER A 1 438 ? 21.908 9.398 8.317 1.00 62.78 438 SER A O 1
ATOM 3459 N N . GLY A 1 439 ? 23.441 9.917 6.769 1.00 48.53 439 GLY A N 1
ATOM 3460 C CA . GLY A 1 439 ? 22.531 9.854 5.618 1.00 48.53 439 GLY A CA 1
ATOM 3461 C C . GLY A 1 439 ? 21.702 11.119 5.357 1.00 48.53 439 GLY A C 1
ATOM 3462 O O . GLY A 1 439 ? 21.061 11.208 4.315 1.00 48.53 439 GLY A O 1
ATOM 3463 N N . ILE A 1 440 ? 21.752 12.134 6.227 1.00 49.41 440 ILE A N 1
ATOM 3464 C CA . ILE A 1 440 ? 20.987 13.382 6.072 1.00 49.41 440 ILE A CA 1
ATOM 3465 C C . ILE A 1 440 ? 21.866 14.475 5.454 1.00 49.41 440 ILE A C 1
ATOM 3467 O O . ILE A 1 440 ? 22.982 14.735 5.914 1.00 49.41 440 ILE A O 1
ATOM 3471 N N . ARG A 1 441 ? 21.356 15.148 4.414 1.00 57.53 441 ARG A N 1
ATOM 3472 C CA . ARG A 1 441 ? 22.028 16.281 3.760 1.00 57.53 441 ARG A CA 1
ATOM 3473 C C . ARG A 1 441 ? 22.047 17.492 4.692 1.00 57.53 441 ARG A C 1
ATOM 3475 O O . ARG A 1 441 ? 20.995 18.021 5.043 1.00 57.53 441 ARG A O 1
ATOM 3482 N N . VAL A 1 442 ? 23.236 17.983 5.039 1.00 61.91 442 VAL A N 1
ATOM 3483 C CA . VAL A 1 442 ? 23.373 19.202 5.847 1.00 61.91 442 VAL A CA 1
ATOM 3484 C C . VAL A 1 442 ? 23.306 20.427 4.922 1.00 61.91 442 VAL A C 1
ATOM 3486 O O . VAL A 1 442 ? 24.135 20.543 4.013 1.00 61.91 442 VAL A O 1
ATOM 3489 N N . PRO A 1 443 ? 22.345 21.352 5.107 1.00 49.75 443 PRO A N 1
ATOM 3490 C CA . PRO A 1 443 ? 22.276 22.568 4.306 1.00 49.75 443 PRO A CA 1
ATOM 3491 C C . PRO A 1 443 ? 23.492 23.459 4.591 1.00 49.75 443 PRO A C 1
ATOM 3493 O O . PRO A 1 443 ? 23.756 23.843 5.729 1.00 49.75 443 PRO A O 1
ATOM 3496 N N . LEU A 1 444 ? 24.247 23.793 3.544 1.00 57.22 444 LEU A N 1
ATOM 3497 C CA . LEU A 1 444 ? 25.381 24.710 3.631 1.00 57.22 444 LEU A CA 1
ATOM 3498 C C . LEU A 1 444 ? 24.869 26.147 3.474 1.00 57.22 444 LEU A C 1
ATOM 3500 O O . LEU A 1 444 ? 24.252 26.471 2.462 1.00 57.22 444 LEU A O 1
ATOM 3504 N N . SER A 1 445 ? 25.126 27.021 4.452 1.00 42.97 445 SER A N 1
ATOM 3505 C CA . SER A 1 445 ? 24.908 28.460 4.277 1.00 42.97 445 SER A CA 1
ATOM 3506 C C . SER A 1 445 ? 26.090 29.055 3.507 1.00 42.97 445 SER A C 1
ATOM 3508 O O . SER A 1 445 ? 27.248 28.947 3.904 1.00 42.97 445 SER A O 1
ATOM 3510 N N . GLU A 1 446 ? 25.812 29.610 2.331 1.00 41.62 446 GLU A N 1
ATOM 3511 C CA . GLU A 1 446 ? 26.836 29.917 1.334 1.00 41.62 446 GLU A CA 1
ATOM 3512 C C . GLU A 1 446 ? 27.729 31.112 1.711 1.00 41.62 446 GLU A C 1
ATOM 3514 O O . GLU A 1 446 ? 27.282 32.246 1.877 1.00 41.62 446 GLU A O 1
ATOM 3519 N N . THR A 1 447 ? 29.044 30.884 1.735 1.00 40.72 447 THR A N 1
ATOM 3520 C CA . THR A 1 447 ? 30.019 31.787 1.100 1.00 40.72 447 THR A CA 1
ATOM 3521 C C . THR A 1 447 ? 31.291 31.001 0.784 1.00 40.72 447 THR A C 1
ATOM 3523 O O . THR A 1 447 ? 32.068 30.666 1.676 1.00 40.72 447 THR A O 1
ATOM 3526 N N . PHE A 1 448 ? 31.518 30.698 -0.496 1.00 45.44 448 PHE A N 1
ATOM 3527 C CA . PHE A 1 448 ? 32.790 30.153 -0.967 1.00 45.44 448 PHE A CA 1
ATOM 3528 C C . PHE A 1 448 ? 33.725 31.309 -1.331 1.00 45.44 448 PHE A C 1
ATOM 3530 O O . PHE A 1 448 ? 33.509 32.018 -2.311 1.00 45.44 448 PHE A O 1
ATOM 3537 N N . THR A 1 449 ? 34.793 31.492 -0.560 1.00 40.66 449 THR A N 1
ATOM 3538 C CA . THR A 1 449 ? 35.945 32.309 -0.968 1.00 40.66 449 THR A CA 1
ATOM 3539 C C . THR A 1 449 ? 37.211 31.475 -0.813 1.00 40.66 449 THR A C 1
ATOM 3541 O O . THR A 1 449 ? 37.714 31.319 0.297 1.00 40.66 449 THR A O 1
ATOM 3544 N N . GLY A 1 450 ? 37.734 30.936 -1.919 1.00 53.03 450 GLY A N 1
ATOM 3545 C CA . GLY A 1 450 ? 38.972 30.144 -1.933 1.00 53.03 450 GLY A CA 1
ATOM 3546 C C . GLY A 1 450 ? 38.791 28.664 -1.565 1.00 53.03 450 GLY A C 1
ATOM 3547 O O . GLY A 1 450 ? 37.755 28.071 -1.837 1.00 53.03 450 GLY A O 1
ATOM 3548 N N . THR A 1 451 ? 39.822 28.055 -0.969 1.00 49.44 451 THR A N 1
ATOM 3549 C CA . THR A 1 451 ? 39.935 26.606 -0.680 1.00 49.44 451 THR A CA 1
ATOM 3550 C C . THR A 1 451 ? 39.219 26.154 0.600 1.00 49.44 451 THR A C 1
ATOM 3552 O O . THR A 1 451 ? 39.572 25.116 1.155 1.00 49.44 451 THR A O 1
ATOM 3555 N N . THR A 1 452 ? 38.267 26.932 1.120 1.00 48.25 452 THR A N 1
ATOM 3556 C CA . THR A 1 452 ? 37.669 26.690 2.442 1.00 48.25 452 THR A CA 1
ATOM 3557 C C . THR A 1 452 ? 36.155 26.855 2.387 1.00 48.25 452 THR A C 1
ATOM 3559 O O . THR A 1 452 ? 35.659 27.926 2.043 1.00 48.25 452 THR A O 1
ATOM 3562 N N . ALA A 1 453 ? 35.429 25.800 2.760 1.00 51.72 453 ALA A N 1
ATOM 3563 C CA . ALA A 1 453 ? 33.995 25.844 3.035 1.00 51.72 453 ALA A CA 1
ATOM 3564 C C . ALA A 1 453 ? 33.778 25.970 4.549 1.00 51.72 453 ALA A C 1
ATOM 3566 O O . ALA A 1 453 ? 34.463 25.289 5.315 1.00 51.72 453 ALA A O 1
ATOM 3567 N N . LYS A 1 454 ? 32.842 26.829 4.971 1.00 52.59 454 LYS A N 1
ATOM 3568 C CA . LYS A 1 454 ? 32.416 26.967 6.372 1.00 52.59 454 LYS A CA 1
ATOM 3569 C C . LYS A 1 454 ? 31.009 26.406 6.534 1.00 52.59 454 LYS A C 1
ATOM 3571 O O . LYS A 1 454 ? 30.134 26.714 5.734 1.00 52.59 454 LYS A O 1
ATOM 3576 N N . ILE A 1 455 ? 30.802 25.618 7.583 1.00 53.62 455 ILE A N 1
ATOM 3577 C CA . ILE A 1 455 ? 29.494 25.082 7.975 1.00 53.62 455 ILE A CA 1
ATOM 3578 C C . ILE A 1 455 ? 29.136 25.698 9.326 1.00 53.62 455 ILE A C 1
ATOM 3580 O O . ILE A 1 455 ? 29.976 25.708 10.226 1.00 53.62 455 ILE A O 1
ATOM 3584 N N . HIS A 1 456 ? 27.916 26.220 9.459 1.00 49.34 456 HIS A N 1
ATOM 3585 C CA . HIS A 1 456 ? 27.388 26.760 10.711 1.00 49.34 456 HIS A CA 1
ATOM 3586 C C . HIS A 1 456 ? 26.260 25.859 11.224 1.00 49.34 456 HIS A C 1
ATOM 3588 O O . HIS A 1 456 ? 25.241 25.717 10.555 1.00 49.34 456 HIS A O 1
ATOM 3594 N N . GLY A 1 457 ? 26.425 25.287 12.418 1.00 52.12 457 GLY A N 1
ATOM 3595 C CA . GLY A 1 457 ? 25.395 24.509 13.112 1.00 52.12 457 GLY A CA 1
ATOM 3596 C C . GLY A 1 457 ? 25.684 24.404 14.617 1.00 52.12 457 GLY A C 1
ATOM 3597 O O . GLY A 1 457 ? 26.825 24.641 15.031 1.00 52.12 457 GLY A O 1
ATOM 3598 N N . PRO A 1 458 ? 24.673 24.114 15.457 1.00 44.62 458 PRO A N 1
ATOM 3599 C CA . PRO A 1 458 ? 24.888 23.800 16.863 1.00 44.62 458 PRO A CA 1
ATOM 3600 C C . PRO A 1 458 ? 25.507 22.402 16.957 1.00 44.62 458 PRO A C 1
ATOM 3602 O O . PRO A 1 458 ? 24.848 21.413 16.662 1.00 44.62 458 PRO A O 1
ATOM 3605 N N . LEU A 1 459 ? 26.784 22.326 17.318 1.00 55.28 459 LEU A N 1
ATOM 3606 C CA . LEU A 1 459 ? 27.472 21.068 17.598 1.00 55.28 459 LEU A CA 1
ATOM 3607 C C . LEU A 1 459 ? 28.056 21.157 19.005 1.00 55.28 459 LEU A C 1
ATOM 3609 O O . LEU A 1 459 ? 28.615 22.200 19.366 1.00 55.28 459 LEU A O 1
ATOM 3613 N N . ASP A 1 460 ? 27.914 20.085 19.781 1.00 48.81 460 ASP A N 1
ATOM 3614 C CA . ASP A 1 460 ? 28.595 19.960 21.064 1.00 48.81 460 ASP A CA 1
ATOM 3615 C C . ASP A 1 460 ? 30.100 19.789 20.829 1.00 48.81 460 ASP A C 1
ATOM 3617 O O . ASP A 1 460 ? 30.560 19.104 19.910 1.00 48.81 460 ASP A O 1
ATOM 3621 N N . VAL A 1 461 ? 30.890 20.473 21.652 1.00 43.91 461 VAL A N 1
ATOM 3622 C CA . VAL A 1 461 ? 32.340 20.292 21.669 1.00 43.91 461 VAL A CA 1
ATOM 3623 C C . VAL A 1 461 ? 32.638 18.876 22.177 1.00 43.91 461 VAL A C 1
ATOM 3625 O O . VAL A 1 461 ? 32.119 18.497 23.218 1.00 43.91 461 VAL A O 1
ATOM 3628 N N . ASP A 1 462 ? 33.464 18.128 21.433 1.00 46.72 462 ASP A N 1
ATOM 3629 C CA . ASP A 1 462 ? 34.020 16.786 21.736 1.00 46.72 462 ASP A CA 1
ATOM 3630 C C . ASP A 1 462 ? 33.454 15.572 20.962 1.00 46.72 462 ASP A C 1
ATOM 3632 O O . ASP A 1 462 ? 33.905 14.447 21.191 1.00 46.72 462 ASP A O 1
ATOM 3636 N N . GLU A 1 463 ? 32.577 15.757 19.969 1.00 45.84 463 GLU A N 1
ATOM 3637 C CA . GLU A 1 463 ? 32.122 14.646 19.113 1.00 45.84 463 GLU A CA 1
ATOM 3638 C C . GLU A 1 463 ? 33.000 14.451 17.855 1.00 45.84 463 GLU A C 1
ATOM 3640 O O . GLU A 1 463 ? 33.274 15.388 17.097 1.00 45.84 463 GLU A O 1
ATOM 3645 N N . VAL A 1 464 ? 33.453 13.212 17.610 1.00 47.78 464 VAL A N 1
ATOM 3646 C CA . VAL A 1 464 ? 34.132 12.827 16.359 1.00 47.78 464 VAL A CA 1
ATOM 3647 C C . VAL A 1 464 ? 33.069 12.459 15.332 1.00 47.78 464 VAL A C 1
ATOM 3649 O O . VAL A 1 464 ? 32.555 11.344 15.332 1.00 47.78 464 VAL A O 1
ATOM 3652 N N . ILE A 1 465 ? 32.760 13.391 14.435 1.00 52.66 465 ILE A N 1
ATOM 3653 C CA . ILE A 1 465 ? 31.771 13.170 13.380 1.00 52.66 465 ILE A CA 1
ATOM 3654 C C . ILE A 1 465 ? 32.482 12.766 12.086 1.00 52.66 465 ILE A C 1
ATOM 3656 O O . ILE A 1 465 ? 33.383 13.463 11.611 1.00 52.66 465 ILE A O 1
ATOM 3660 N N . THR A 1 466 ? 32.066 11.636 11.514 1.00 49.62 466 THR A N 1
ATOM 3661 C CA . THR A 1 466 ? 32.507 11.192 10.185 1.00 49.62 466 THR A CA 1
ATOM 3662 C C . THR A 1 466 ? 31.527 11.724 9.144 1.00 49.62 466 THR A C 1
ATOM 3664 O O . THR A 1 466 ? 30.317 11.624 9.335 1.00 49.62 466 THR A O 1
ATOM 3667 N N . TYR A 1 467 ? 32.049 12.296 8.062 1.00 54.66 467 TYR A N 1
ATOM 3668 C CA . TYR A 1 467 ? 31.254 12.813 6.952 1.00 54.66 467 TYR A CA 1
ATOM 3669 C C . TYR A 1 467 ? 31.664 12.128 5.658 1.00 54.66 467 TYR A C 1
ATOM 3671 O O . TYR A 1 467 ? 32.858 11.923 5.418 1.00 54.66 467 TYR A O 1
ATOM 3679 N N . ASP A 1 468 ? 30.681 11.883 4.801 1.00 51.91 468 ASP A N 1
ATOM 3680 C CA . ASP A 1 468 ? 30.925 11.511 3.416 1.00 51.91 468 ASP A CA 1
ATOM 3681 C C . ASP A 1 468 ? 30.981 12.774 2.558 1.00 51.91 468 ASP A C 1
ATOM 3683 O O . ASP A 1 468 ? 30.091 13.633 2.603 1.00 51.91 468 ASP A O 1
ATOM 3687 N N . LEU A 1 469 ? 32.068 12.904 1.797 1.00 50.44 469 LEU A N 1
ATOM 3688 C CA . LEU A 1 469 ? 32.287 14.025 0.897 1.00 50.44 469 LEU A CA 1
ATOM 3689 C C . LEU A 1 469 ? 32.007 13.578 -0.534 1.00 50.44 469 LEU A C 1
ATOM 3691 O O . LEU A 1 469 ? 32.726 12.745 -1.085 1.00 50.44 469 LEU A O 1
ATOM 3695 N N . PHE A 1 470 ? 31.009 14.193 -1.157 1.00 52.69 470 PHE A N 1
ATOM 3696 C CA . PHE A 1 470 ? 30.688 13.938 -2.556 1.00 52.69 470 PHE A CA 1
ATOM 3697 C C . PHE A 1 470 ? 31.114 15.128 -3.414 1.00 52.69 470 PHE A C 1
ATOM 3699 O O . PHE A 1 470 ? 30.819 16.283 -3.086 1.00 52.69 470 PHE A O 1
ATOM 3706 N N . ARG A 1 471 ? 31.824 14.843 -4.513 1.00 53.22 471 ARG A N 1
ATOM 3707 C CA . ARG A 1 471 ? 32.126 15.821 -5.565 1.00 53.22 471 ARG A CA 1
ATOM 3708 C C . ARG A 1 471 ? 31.157 15.638 -6.721 1.00 53.22 471 ARG A C 1
ATOM 3710 O O . ARG A 1 471 ? 31.008 14.529 -7.230 1.00 53.22 471 ARG A O 1
ATOM 3717 N N . PHE A 1 472 ? 30.592 16.749 -7.171 1.00 53.47 472 PHE A N 1
ATOM 3718 C CA . PHE A 1 472 ? 29.743 16.814 -8.356 1.00 53.47 472 PHE A CA 1
ATOM 3719 C C . PHE A 1 472 ? 30.359 17.796 -9.353 1.00 53.47 472 PHE A C 1
ATOM 3721 O O . PHE A 1 472 ? 30.880 18.838 -8.934 1.00 53.47 472 PHE A O 1
ATOM 3728 N N . LYS A 1 473 ? 30.346 17.432 -10.638 1.00 44.78 473 LYS A N 1
ATOM 3729 C CA . LYS A 1 473 ? 30.766 18.298 -11.743 1.00 44.78 473 LYS A CA 1
ATOM 3730 C C . LYS A 1 473 ? 29.563 18.995 -12.352 1.00 44.78 473 LYS A C 1
ATOM 3732 O O . LYS A 1 473 ? 28.533 18.300 -12.483 1.00 44.78 473 LYS A O 1
#

Solvent-accessible surface area (backbone atoms only — not comparable to full-atom values): 29651 Å² total; per-residue (Å²): 136,84,86,86,85,93,82,80,92,77,91,81,80,86,81,86,83,88,81,93,77,89,85,81,88,85,87,86,82,80,71,82,80,69,81,69,90,74,75,66,75,67,53,68,41,57,68,54,79,74,37,78,42,42,35,67,41,66,28,36,45,98,42,27,39,29,30,23,69,40,64,46,64,32,44,90,90,66,58,76,65,95,80,50,94,80,72,58,80,44,48,42,81,73,42,90,81,50,80,60,37,67,65,57,79,57,41,69,45,48,55,69,38,61,29,35,56,87,58,40,51,27,28,24,69,40,72,37,76,46,31,85,61,59,63,86,79,30,62,87,48,19,40,76,59,64,76,91,67,69,66,85,82,32,59,66,55,76,66,43,72,43,45,45,66,27,64,29,37,55,93,64,26,34,30,27,29,66,36,92,55,75,40,65,31,81,59,57,64,90,74,33,65,82,49,22,40,85,72,47,70,43,87,90,54,57,76,78,69,32,42,74,67,54,85,62,46,69,43,40,72,70,39,38,27,33,45,68,48,97,84,70,54,46,36,35,31,34,32,40,83,80,46,73,82,75,75,88,77,69,97,68,95,65,98,82,68,92,64,61,42,61,47,81,56,58,58,95,78,30,65,84,39,24,41,81,76,54,75,59,90,76,64,82,66,75,73,38,75,67,56,63,85,47,39,70,73,39,50,59,71,38,41,28,38,53,84,44,22,32,31,30,24,71,65,35,46,43,56,67,57,57,61,93,79,30,70,82,32,25,42,86,72,46,39,88,64,89,71,44,64,39,65,66,56,54,84,42,71,43,49,55,66,37,58,28,34,59,93,96,38,40,28,29,23,77,39,73,39,62,61,35,96,59,55,62,94,74,32,66,88,48,26,40,61,53,90,54,90,78,70,74,87,80,81,79,80,90,81,72,63,84,74,67,84,64,78,83,64,89,72,73,87,46,98,79,57,46,46,70,53,84,62,84,89,77,71,98,70,83,66,53,78,52,47,32,52,97,85,42,78,58,84,71,67,87,66,82,70,80,64,41,54,56,47,82,63,97,69,74,91,88,72,89,75,75,46,57,62,46,59,36,98

=== Feature glossary ===
The record interleaves many kinds of information about one protein. Here is each kind framed as the question it answers.

Q: Are the domains correctly placed relative to each other?
A: Predicted aligned error is AlphaFold's pairwise confidence. Unlike pLDDT (per-residue), PAE is per-residue-pair and captures whether two parts of the structure are correctly placed relative to each other. Units are ångströms of expected positional error.

Q: Which residues are in helices, strands, or loops?
A: Eight-state secondary structure (DSSP): H is the canonical α-helix, G the tighter 3₁₀-helix, I the wider π-helix; E/B are β-structure, T and S are turns and bends, and '-' is everything else. DSSP derives these from the pattern of main-chain N–H···O=C hydrogen bonds, not from the sequence.

Q: What if only a Cα trace is available?
A: P-SEA three-state annotation labels each residue as helix, strand, or coil based purely on the geometry of the Cα trace. It serves as a fallback when the full backbone (and thus DSSP) is unavailable.

Q: What are the backbone torsion angles?
A: φ (phi) and ψ (psi) are the two rotatable backbone dihedrals per residue: φ is the C(i-1)–N–Cα–C torsion, ψ is the N–Cα–C–N(i+1) torsion, both in degrees on (−180°, 180°]. α-helical residues cluster near (−60°, −45°); β-strand residues near (−120°, +130°). A Ramachandran plot is simply a scatter of (φ, ψ) for every residue.

Q: What known structures does this most resemble?
A: Structural nearest neighbors (via Foldseek easy-search vs the PDB). Reported per hit: target PDB id, E-value, and alignment TM-score. A TM-score above ~0.5 is the conventional threshold for 'same fold'.

Q: What family and function is it annotated with?
A: Database cross-references. InterPro integrates a dozen domain/family signature databases into unified entries with residue-range hits. GO terms attach function/process/location labels with evidence codes. CATH codes position the fold in a four-level structural taxonomy. Organism is the NCBI-taxonomy species name.

Q: Which residues are buried vs exposed?
A: Solvent accessibility: the surface area of each residue that a 1.4 Å water probe can touch, in Å². When only backbone atoms are present the absolute values are lower than full-atom SASA (side chains contribute most of the area) and are flagged as backbone-only.

Q: What do the diagnostic plots show?
A: Three diagnostic plots accompany the record. The Cα contact map visualizes the tertiary structure as a 2D adjacency matrix (8 Å cutoff, sequence-local contacts suppressed). The Ramachandran plot shows the distribution of backbone (φ, ψ) torsions, with points in the α and β basins reflecting secondary structure content. The PAE plot shows AlphaFold's inter-residue confidence as a color matrix.

Q: What is the amino-acid chain?
A: The amino-acid sequence is the protein's primary structure: the linear order of residues from the N-terminus to the C-terminus, written in one-letter code. Everything else here — the 3D coordinates, the secondary structure, the domain annotations — is ultimately a consequence of this string.

Q: What do the rendered images show?
A: The six renders are orthographic views along the three Cartesian axes in both directions. Representation (cartoon, sticks, or surface) and color scheme (sequence-rainbow or by-chain) vary across proteins so the training set covers all the common visualization conventions.

Q: Where is each backbone atom in 3D?
A: The mmCIF table is the protein's shape written out atom by atom. For each backbone N, Cα, C, and carbonyl O, it records an (x, y, z) coordinate triple in Å plus the residue type, chain letter, and residue number.

Q: How mobile is each atom in the crystal?
A: For experimental (PDB) structures, the B-factor (temperature factor) quantifies the positional spread of each atom in the crystal — a combination of thermal vibration and static disorder — in units of Å². High B-factors mark flexible loops or poorly resolved regions; low B-factors mark the rigid, well-ordered core.

Q: How big and how compact is the whole molecule?
A: Three whole-structure scalars: the radius of gyration (RMS distance of Cα from centroid, in Å), the count of Cα–Cα contacts (pairs closer than 8 Å and separated by more than four residues in sequence — i.e. tertiary, not local, contacts), and the bounding-box dimensions. Together they distinguish compact globular folds from extended fibres or disordered chains.

Q: What does the local fold look like, residue by residue?
A: A 3Di character summarizes, for each residue, the relative orientation of the Cα frame of its nearest spatial neighbor. Because it encodes fold topology rather than chemistry, 3Di alignments detect remote structural similarity that sequence alignment misses.

Q: How confident is the AlphaFold model at each residue?
A: For AlphaFold models, the B-factor field carries pLDDT — the model's own estimate of local accuracy on a 0–100 scale. Regions with pLDDT<50 should be treated as essentially unmodeled; they often correspond to intrinsically disordered segments.